Protein AF-A0A9D8XKQ9-F1 (afdb_monomer)

Mean predicted aligned error: 15.94 Å

Nearest PDB structures (foldseek):
  7sqc-assembly1_1J  TM=2.213E-01  e=9.807E+00  Chlamydomonas reinhardtii
  7sqc-assembly1_1Y  TM=1.962E-01  e=7.590E+00  Chlamydomonas reinhardtii

Radius of gyration: 35.09 Å; Cα contacts (8 Å, |Δi|>4): 236; chains: 1; bounding box: 82×51×123 Å

Solvent-accessible surface area (backbone atoms only — not comparable to full-atom values): 24999 Å² total; per-residue (Å²): 131,86,81,82,81,80,72,88,78,85,83,75,52,72,69,60,53,49,50,53,51,52,52,53,50,50,58,50,49,56,49,53,49,51,44,49,50,52,44,51,51,42,52,52,52,52,49,48,54,50,50,54,49,54,49,50,53,54,48,47,58,50,52,50,52,52,49,52,60,76,39,40,41,59,50,53,48,42,73,60,67,53,92,74,54,73,68,52,50,40,50,52,44,42,55,19,75,79,34,70,70,51,36,54,39,50,19,51,55,68,72,38,55,76,67,57,36,49,55,52,27,52,50,38,43,52,50,54,53,54,49,46,52,54,66,70,39,56,67,70,60,35,37,73,71,42,57,88,50,57,66,72,50,43,60,57,51,43,70,40,89,69,36,47,60,52,44,52,50,53,44,61,73,68,49,98,67,80,61,80,82,39,69,68,51,50,50,59,48,54,74,49,40,64,61,51,52,53,52,47,54,50,48,50,49,51,54,48,51,62,49,67,34,80,90,44,79,79,83,62,96,75,93,42,57,70,60,44,54,48,50,50,36,47,53,58,49,61,41,47,79,64,77,61,37,76,58,61,57,41,51,58,32,45,76,62,45,40,76,72,55,71,68,55,49,51,46,33,52,55,52,36,51,54,51,53,46,52,49,54,50,53,54,50,57,65,36,66,72,40,45,52,39,42,31,73,75,59,34,91,74,53,59,75,51,71,68,51,44,62,62,44,59,78,41,81,70,43,48,69,53,48,70,83,48,56,71,69,56,48,48,48,51,52,52,46,45,45,33,47,49,56,66,59,60,74,74,59,61,72,70,51,56,79,73,58,65,71,67,47,66,65,52,54,59,64,75,73,69,30,78,61,72,46,41,51,52,44,50,51,46,47,55,53,52,53,52,48,50,69,75,40,70,90,52,79,50,74,69,54,49,51,51,50,52,50,44,50,50,53,41,52,51,44,52,48,52,53,50,53,52,52,51,55,48,52,53,50,52,53,51,54,41,47,76,72,65,61,67,92,125

Sequence (441 aa):
MEEIIIKKQRQMTFAETLDFCISSIRHRFMRSLLTLSVVILAVAFFMFLQCSNIFRNSVKEGVEKEILESRKAARILNMLYASITEKDFVSMLVDARKSPGDFDRLAKMLGKDQKQMQTFVDNAAQEMIYLRFFEKLPFGKRKALFGQNKDSAQLEMLLKDGSYDEFLKKTRELGGIRIPGGEDKLKTYLDGYKAYRTELKQSFAKLQAVRNDKAFPARATDGKELKERQVLAKHLLDLNAQKQINQQWRDKLAALNVFITDDETKMIVDYLDVQERTNKVKMLLSNEAYRIRWRQVYGKNQYSRMDEKLAHLDTNKTWRVFNEAPSQQKRNLRELQHVIYFGGNPDEVKSLPDDQLKLIPRTDLESIRENDDMQKELQKLELQLDINTLDDAKGFTPDQIYLMCLSFLVCVVGITNAMLMSITERFREIATLKCLGATDS

Secondary structure (DSSP, 8-state):
------PPP-PPPHHHHHHHHHHHHHHHHHHHHHHHHHHHHHHHHHHHHHHHHHHHHHHHHHHHHHHHHHTHHHHHHHHHHS---HHHHHHHHHHHTT-HHHHHHHHHHHT--HHHHHHHHHHHHHHHHHHHHHHHS-HHHHHHHHTT--THHHHHHHTSTTHHHHHHHHHHHH-S---TT-HHHHHHHHHHHHHHHHHHHHHHHHHHHHHHSTTSPPPPSSS-HHHHHHHHHHHHHHHHTTT-HHHHHHHHHHHTT----HHHHHHHHHHHHHHHHHHHHHHHHHSHHHHHHHHHHH-SSTT-SHHHHHHTTTSTTTHHHHTTS-HHHHHHHHHHHHHHHH-S-HHHHTTS-HHHHTTS----TTTTTTSSHHHHHHHHHHHHHHHHHHH-SSS--HHHHHHHHHHHHHHHHHHHHHHHHHHHHHHHHHHHHHHTT----

Foldseek 3Di:
DPDPPQPDFDDDDPVRVVVVVVVVVVVLVVLVVVLVVLLVVLVVVLVVLVVVVVVVVVCCVVVVVVCCVLCVLVLVCCLQANDDDLLRVLVQLLVCVVPVVSLVQLCQLLVHDNVRSVVLNVLSVVLLLQLVLLVPDDPVLSCQQQPPDHRVSSLVQCLDPPSLVVNVVSDVVVPPRDGVPDSVVSVVSSVCVVVSVVSSVVSVVSSVVLNCPVLQPDDDPPDCSVVSLLVVLCVLQVVVVVVPPPPVVQVSCVVSSGHDDPVSSQVNNQVSLLVNLLVVVLVVCPDPLLVVLVCVQQNDPQQPDSLSLLLCLLDPSVVSSCVPPDPVNVVSSVQNSVCQQQPDDPVVLVVDDPVVSVVRPNNNSVVVSQPDVNCVVVVVVVSVVVSVVVVPPVDDDPVSVVSSVVSVVSSVVSVVVSVVVVVVVVVVVVVVCVSSPPDDD

pLDDT: mean 71.27, std 16.72, range [31.23, 94.44]

Structure (mmCIF, N/CA/C/O backbone):
data_AF-A0A9D8XKQ9-F1
#
_entry.id   AF-A0A9D8XKQ9-F1
#
loop_
_atom_site.group_PDB
_atom_site.id
_atom_site.type_symbol
_atom_site.label_atom_id
_atom_site.label_alt_id
_atom_site.label_comp_id
_atom_site.label_asym_id
_atom_site.label_entity_id
_atom_site.label_seq_id
_atom_site.pdbx_PDB_ins_code
_atom_site.Cartn_x
_atom_site.Cartn_y
_atom_site.Cartn_z
_atom_site.occupancy
_atom_site.B_iso_or_equiv
_atom_site.auth_seq_id
_atom_site.auth_comp_id
_atom_site.auth_asym_id
_atom_site.auth_atom_id
_atom_site.pdbx_PDB_model_num
ATOM 1 N N . MET A 1 1 ? 32.761 5.962 -85.809 1.00 41.25 1 MET A N 1
ATOM 2 C CA . MET A 1 1 ? 33.269 5.190 -84.660 1.00 41.25 1 MET A CA 1
ATOM 3 C C . MET A 1 1 ? 34.340 6.051 -84.022 1.00 41.25 1 MET A C 1
ATOM 5 O O . MET A 1 1 ? 35.333 6.301 -84.687 1.00 41.25 1 MET A O 1
ATOM 9 N N . GLU A 1 2 ? 34.087 6.617 -82.839 1.00 45.06 2 GLU A N 1
ATOM 10 C CA . GLU A 1 2 ? 35.134 7.327 -82.090 1.00 45.06 2 GLU A CA 1
ATOM 11 C C . GLU A 1 2 ? 36.222 6.325 -81.700 1.00 45.06 2 GLU A C 1
ATOM 13 O O . GLU A 1 2 ? 35.937 5.249 -81.173 1.00 45.06 2 GLU A O 1
ATOM 18 N N . GLU A 1 3 ? 37.463 6.663 -82.023 1.00 48.72 3 GLU A N 1
ATOM 19 C CA . GLU A 1 3 ? 38.635 5.849 -81.747 1.00 48.72 3 GLU A CA 1
ATOM 20 C C . GLU A 1 3 ? 38.930 5.921 -80.240 1.00 48.72 3 GLU A C 1
ATOM 22 O O . GLU A 1 3 ? 39.329 6.960 -79.710 1.00 48.72 3 GLU A O 1
ATOM 27 N N . ILE A 1 4 ? 38.669 4.832 -79.512 1.00 59.03 4 ILE A N 1
ATOM 28 C CA . ILE A 1 4 ? 38.936 4.757 -78.072 1.00 59.03 4 ILE A CA 1
ATOM 29 C C . ILE A 1 4 ? 40.453 4.634 -77.886 1.00 59.03 4 ILE A C 1
ATOM 31 O O . ILE A 1 4 ? 41.024 3.550 -77.987 1.00 59.03 4 ILE A O 1
ATOM 35 N N . ILE A 1 5 ? 41.119 5.758 -77.616 1.00 54.09 5 ILE A N 1
ATOM 36 C CA . ILE A 1 5 ? 42.555 5.803 -77.321 1.00 54.09 5 ILE A CA 1
ATOM 37 C C . ILE A 1 5 ? 42.795 5.189 -75.933 1.00 54.09 5 ILE A C 1
ATOM 39 O O . ILE A 1 5 ? 42.635 5.845 -74.900 1.00 54.09 5 ILE A O 1
ATOM 43 N N . ILE A 1 6 ? 43.197 3.918 -75.895 1.00 62.44 6 ILE A N 1
ATOM 44 C CA . ILE A 1 6 ? 43.564 3.219 -74.658 1.00 62.44 6 ILE A CA 1
ATOM 45 C C . ILE A 1 6 ? 44.966 3.684 -74.234 1.00 62.44 6 ILE A C 1
ATOM 47 O O . ILE A 1 6 ? 45.978 3.309 -74.826 1.00 62.44 6 ILE A O 1
ATOM 51 N N . LYS A 1 7 ? 45.042 4.533 -73.201 1.00 62.28 7 LYS A N 1
ATOM 52 C CA . LYS A 1 7 ? 46.318 4.964 -72.602 1.00 62.28 7 LYS A CA 1
ATOM 53 C C . LYS A 1 7 ? 47.048 3.778 -71.952 1.00 62.28 7 LYS A C 1
ATOM 55 O O . LYS A 1 7 ? 46.423 2.904 -71.357 1.00 62.28 7 LYS A O 1
ATOM 60 N N . LYS A 1 8 ? 48.387 3.785 -72.015 1.00 58.97 8 LYS A N 1
ATOM 61 C CA . LYS A 1 8 ? 49.272 2.772 -71.409 1.00 58.97 8 LYS A CA 1
ATOM 62 C C . LYS A 1 8 ? 48.993 2.645 -69.903 1.00 58.97 8 LYS A C 1
ATOM 64 O O . LYS A 1 8 ? 49.181 3.603 -69.155 1.00 58.97 8 LYS A O 1
ATOM 69 N N . GLN A 1 9 ? 48.538 1.471 -69.472 1.00 66.44 9 GLN A N 1
ATOM 70 C CA . GLN A 1 9 ? 48.211 1.192 -68.072 1.00 66.44 9 GLN A CA 1
ATOM 71 C C . GLN A 1 9 ? 49.488 1.147 -67.215 1.00 66.44 9 GLN A C 1
ATOM 73 O O . GLN A 1 9 ? 50.496 0.555 -67.606 1.00 66.44 9 GLN A O 1
ATOM 78 N N . ARG A 1 10 ? 49.459 1.794 -66.044 1.00 66.81 10 ARG A N 1
ATOM 79 C CA . ARG A 1 10 ? 50.558 1.771 -65.065 1.00 66.81 10 ARG A CA 1
ATOM 80 C C . ARG A 1 10 ? 50.573 0.403 -64.375 1.00 66.81 10 ARG A C 1
ATOM 82 O O . ARG A 1 10 ? 49.631 0.082 -63.659 1.00 66.81 10 ARG A O 1
ATOM 89 N N . GLN A 1 11 ? 51.634 -0.379 -64.567 1.00 69.88 11 GLN A N 1
ATOM 90 C CA . GLN A 1 11 ? 51.845 -1.621 -63.817 1.00 69.88 11 GLN A CA 1
ATOM 91 C C . GLN A 1 11 ? 52.269 -1.272 -62.385 1.00 69.88 11 GLN A C 1
ATOM 93 O O . GLN A 1 11 ? 53.275 -0.588 -62.188 1.00 69.88 11 GLN A O 1
ATOM 98 N N . MET A 1 12 ? 51.470 -1.679 -61.398 1.00 69.88 12 MET A N 1
ATOM 99 C CA . MET A 1 12 ? 51.790 -1.488 -59.982 1.00 69.88 12 MET A CA 1
ATOM 100 C C . MET A 1 12 ? 52.837 -2.501 -59.525 1.00 69.88 12 MET A C 1
ATOM 102 O O . MET A 1 12 ? 52.830 -3.657 -59.947 1.00 69.88 12 MET A O 1
ATOM 106 N N . THR A 1 13 ? 53.727 -2.073 -58.633 1.00 82.38 13 THR A N 1
ATOM 107 C CA . THR A 1 13 ? 54.672 -2.980 -57.974 1.00 82.38 13 THR A CA 1
ATOM 108 C C . THR A 1 13 ? 53.964 -3.837 -56.913 1.00 82.38 13 THR A C 1
ATOM 110 O O . THR A 1 13 ? 52.880 -3.498 -56.427 1.00 82.38 13 THR A O 1
ATOM 113 N N . PHE A 1 14 ? 54.574 -4.963 -56.525 1.00 80.69 14 PHE A N 1
ATOM 114 C CA . PHE A 1 14 ? 54.010 -5.868 -55.513 1.00 80.69 14 PHE A CA 1
ATOM 115 C C . PHE A 1 14 ? 53.761 -5.164 -54.168 1.00 80.69 14 PHE A C 1
ATOM 117 O O . PHE A 1 14 ? 52.714 -5.359 -53.556 1.00 80.69 14 PHE A O 1
ATOM 124 N N . ALA A 1 15 ? 54.685 -4.297 -53.742 1.00 82.12 15 ALA A N 1
ATOM 125 C CA . ALA A 1 15 ? 54.563 -3.542 -52.496 1.00 82.12 15 ALA A CA 1
ATOM 126 C C . ALA A 1 15 ? 53.378 -2.561 -52.518 1.00 82.12 15 ALA A C 1
ATOM 128 O O . ALA A 1 15 ? 52.616 -2.512 -51.558 1.00 82.12 15 ALA A O 1
ATOM 129 N N . GLU A 1 16 ? 53.175 -1.837 -53.627 1.00 76.25 16 GLU A N 1
ATOM 130 C CA . GLU A 1 16 ? 52.023 -0.938 -53.791 1.00 76.25 16 GLU A CA 1
ATOM 131 C C . GLU A 1 16 ? 50.705 -1.724 -53.766 1.00 76.25 16 GLU A C 1
ATOM 133 O O . GLU A 1 16 ? 49.762 -1.332 -53.085 1.00 76.25 16 GLU A O 1
ATOM 138 N N . THR A 1 17 ? 50.650 -2.872 -54.449 1.00 79.25 17 THR A N 1
ATOM 139 C CA . THR A 1 17 ? 49.455 -3.735 -54.483 1.00 79.25 17 THR A CA 1
ATOM 140 C C . THR A 1 17 ? 49.103 -4.261 -53.089 1.00 79.25 17 THR A C 1
ATOM 142 O O . THR A 1 17 ? 47.936 -4.271 -52.695 1.00 79.25 17 THR A O 1
ATOM 145 N N . LEU A 1 18 ? 50.115 -4.658 -52.317 1.00 83.62 18 LEU A N 1
ATOM 146 C CA . LEU A 1 18 ? 49.945 -5.172 -50.963 1.00 83.62 18 LEU A CA 1
ATOM 147 C C . LEU A 1 18 ? 49.491 -4.078 -49.983 1.00 83.62 18 LEU A C 1
ATOM 149 O O . LEU A 1 18 ? 48.598 -4.330 -49.174 1.00 83.62 18 LEU A O 1
ATOM 153 N N . ASP A 1 19 ? 50.025 -2.860 -50.093 1.00 82.12 19 ASP A N 1
ATOM 154 C CA . ASP A 1 19 ? 49.589 -1.713 -49.284 1.00 82.12 19 ASP A CA 1
ATOM 155 C C . ASP A 1 19 ? 48.129 -1.323 -49.585 1.00 82.12 19 ASP A C 1
ATOM 157 O O . ASP A 1 19 ? 47.329 -1.114 -48.669 1.00 82.12 19 ASP A O 1
ATOM 161 N N . PHE A 1 20 ? 47.721 -1.360 -50.862 1.00 77.38 20 PHE A N 1
ATOM 162 C CA . PHE A 1 20 ? 46.313 -1.211 -51.249 1.00 77.38 20 PHE A CA 1
ATOM 163 C C . PHE A 1 20 ? 45.423 -2.295 -50.627 1.00 77.38 20 PHE A C 1
ATOM 165 O O . PHE A 1 20 ? 44.372 -1.977 -50.064 1.00 77.38 20 PHE A O 1
ATOM 172 N N . CYS A 1 21 ? 45.834 -3.566 -50.677 1.00 78.69 21 CYS A N 1
ATOM 173 C CA . CYS A 1 21 ? 45.081 -4.662 -50.063 1.00 78.69 21 CYS A CA 1
ATOM 174 C C . CYS A 1 21 ? 44.935 -4.485 -48.544 1.00 78.69 21 CYS A C 1
ATOM 176 O O . CYS A 1 21 ? 43.832 -4.633 -48.011 1.00 78.69 21 CYS A O 1
ATOM 178 N N . ILE A 1 22 ? 46.018 -4.140 -47.843 1.00 83.25 22 ILE A N 1
ATOM 179 C CA . ILE A 1 22 ? 46.006 -3.948 -46.387 1.00 83.25 22 ILE A CA 1
ATOM 180 C C . ILE A 1 22 ? 45.155 -2.737 -46.000 1.00 83.25 22 ILE A C 1
ATOM 182 O O . ILE A 1 22 ? 44.351 -2.826 -45.067 1.00 83.25 22 ILE A O 1
ATOM 186 N N . SER A 1 23 ? 45.280 -1.623 -46.724 1.00 77.62 23 SER A N 1
ATOM 187 C CA . SER A 1 23 ? 44.471 -0.426 -46.490 1.00 77.62 23 SER A CA 1
ATOM 188 C C . SER A 1 23 ? 42.974 -0.735 -46.615 1.00 77.62 23 SER A C 1
ATOM 190 O O . SER A 1 23 ? 42.196 -0.418 -45.708 1.00 77.62 23 SER A O 1
ATOM 192 N N . SER A 1 24 ? 42.571 -1.467 -47.659 1.00 72.56 24 SER A N 1
ATOM 193 C CA . SER A 1 24 ? 41.183 -1.903 -47.859 1.00 72.56 24 SER A CA 1
ATOM 194 C C . SER A 1 24 ? 40.683 -2.843 -46.756 1.00 72.56 24 SER A C 1
ATOM 196 O O . SER A 1 24 ? 39.564 -2.676 -46.265 1.00 72.56 24 SER A O 1
ATOM 198 N N . ILE A 1 25 ? 41.505 -3.796 -46.298 1.00 81.19 25 ILE A N 1
ATOM 199 C CA . ILE A 1 25 ? 41.153 -4.681 -45.172 1.00 81.19 25 ILE A CA 1
ATOM 200 C C . ILE A 1 25 ? 40.950 -3.867 -43.890 1.00 81.19 25 ILE A C 1
ATOM 202 O O . ILE A 1 25 ? 39.954 -4.065 -43.192 1.00 81.19 25 ILE A O 1
ATOM 206 N N . ARG A 1 26 ? 41.843 -2.916 -43.593 1.00 81.75 26 ARG A N 1
ATOM 207 C CA . ARG A 1 26 ? 41.745 -2.063 -42.400 1.00 81.75 26 ARG A CA 1
ATOM 208 C C . ARG A 1 26 ? 40.471 -1.219 -42.412 1.00 81.75 26 ARG A C 1
ATOM 210 O O . ARG A 1 26 ? 39.791 -1.124 -41.390 1.00 81.75 26 ARG A O 1
ATOM 217 N N . HIS A 1 27 ? 40.124 -0.631 -43.557 1.00 75.00 27 HIS A N 1
ATOM 218 C CA . HIS A 1 27 ? 38.897 0.154 -43.702 1.00 75.00 27 HIS A CA 1
ATOM 219 C C . HIS A 1 27 ? 37.636 -0.691 -43.504 1.00 75.00 27 HIS A C 1
ATOM 221 O O . HIS A 1 27 ? 36.702 -0.234 -42.844 1.00 75.00 27 HIS A O 1
ATOM 227 N N . ARG A 1 28 ? 37.621 -1.933 -43.999 1.00 81.31 28 ARG A N 1
ATOM 228 C CA . ARG A 1 28 ? 36.513 -2.874 -43.780 1.00 81.31 28 ARG A CA 1
ATOM 229 C C . ARG A 1 28 ? 36.420 -3.324 -42.325 1.00 81.31 28 ARG A C 1
ATOM 231 O O . ARG A 1 28 ? 35.338 -3.275 -41.748 1.00 81.31 28 ARG A O 1
ATOM 238 N N . PHE A 1 29 ? 37.550 -3.679 -41.714 1.00 83.06 29 PHE A N 1
ATOM 239 C CA . PHE A 1 29 ? 37.615 -4.108 -40.317 1.00 83.06 29 PHE A CA 1
ATOM 240 C C . PHE A 1 29 ? 37.080 -3.036 -39.362 1.00 83.06 29 PHE A C 1
ATOM 242 O O . PHE A 1 29 ? 36.224 -3.332 -38.532 1.00 83.06 29 PHE A O 1
ATOM 249 N N . MET A 1 30 ? 37.510 -1.778 -39.514 1.00 81.62 30 MET A N 1
ATOM 250 C CA . MET A 1 30 ? 37.048 -0.681 -38.654 1.00 81.62 30 MET A CA 1
ATOM 251 C C . MET A 1 30 ? 35.544 -0.414 -38.786 1.00 81.62 30 MET A C 1
ATOM 253 O O . MET A 1 30 ? 34.889 -0.085 -37.799 1.00 81.62 30 MET A O 1
ATOM 257 N N . ARG A 1 31 ? 34.968 -0.598 -39.981 1.00 78.31 31 ARG A N 1
ATOM 258 C CA . ARG A 1 31 ? 33.515 -0.483 -40.184 1.00 78.31 31 ARG A CA 1
ATOM 259 C C . ARG A 1 31 ? 32.766 -1.625 -39.518 1.00 78.31 31 ARG A C 1
ATOM 261 O O . ARG A 1 31 ? 31.827 -1.363 -38.777 1.00 78.31 31 ARG A O 1
ATOM 268 N N . SER A 1 32 ? 33.204 -2.868 -39.731 1.00 81.94 32 SER A N 1
ATOM 269 C CA . SER A 1 32 ? 32.613 -4.040 -39.078 1.00 81.94 32 SER A CA 1
ATOM 270 C C . SER A 1 32 ? 32.684 -3.929 -37.554 1.00 81.94 32 SER A C 1
ATOM 272 O O . SER A 1 32 ? 31.711 -4.247 -36.876 1.00 81.94 32 SER A O 1
ATOM 274 N N . LEU A 1 33 ? 33.791 -3.406 -37.016 1.00 84.75 33 LEU A N 1
ATOM 275 C CA . LEU A 1 33 ? 33.972 -3.160 -35.588 1.00 84.75 33 LEU A CA 1
ATOM 276 C C . LEU A 1 33 ? 33.013 -2.090 -35.054 1.00 84.75 33 LEU A C 1
ATOM 278 O O . LEU A 1 33 ? 32.412 -2.278 -33.996 1.00 84.75 33 LEU A O 1
ATOM 282 N N . LEU A 1 34 ? 32.838 -0.984 -35.782 1.00 82.38 34 LEU A N 1
ATOM 283 C CA . LEU A 1 34 ? 31.907 0.076 -35.400 1.00 82.38 34 LEU A CA 1
ATOM 284 C C . LEU A 1 34 ? 30.462 -0.442 -35.388 1.00 82.38 34 LEU A C 1
ATOM 286 O O . LEU A 1 34 ? 29.754 -0.247 -34.402 1.00 82.38 34 LEU A O 1
ATOM 290 N N . THR A 1 35 ? 30.035 -1.159 -36.433 1.00 83.19 35 THR A N 1
ATOM 291 C CA . THR A 1 35 ? 28.683 -1.740 -36.506 1.00 83.19 35 THR A CA 1
ATOM 292 C C . THR A 1 35 ? 28.447 -2.757 -35.398 1.00 83.19 35 THR A C 1
ATOM 294 O O . THR A 1 35 ? 27.416 -2.704 -34.729 1.00 83.19 35 THR A O 1
ATOM 297 N N . LEU A 1 36 ? 29.415 -3.645 -35.157 1.00 86.12 36 LEU A N 1
ATOM 298 C CA . LEU A 1 36 ? 29.352 -4.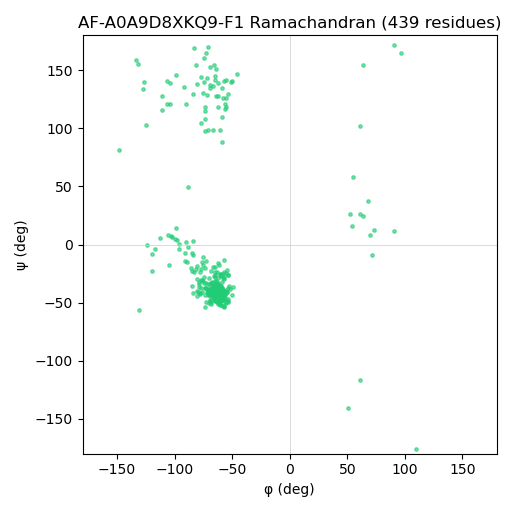618 -34.071 1.00 86.12 36 LEU A CA 1
ATOM 299 C C . LEU A 1 36 ? 29.228 -3.922 -32.710 1.00 86.12 36 LEU A C 1
ATOM 301 O O . LEU A 1 36 ? 28.386 -4.307 -31.905 1.00 86.12 36 LEU A O 1
ATOM 305 N N . SER A 1 37 ? 30.010 -2.868 -32.472 1.00 86.06 37 SER A N 1
ATOM 306 C CA . SER A 1 37 ? 29.980 -2.123 -31.207 1.00 86.06 37 SER A CA 1
ATOM 307 C C . SER A 1 37 ? 28.618 -1.471 -30.954 1.00 86.06 37 SER A C 1
ATOM 309 O O . SER A 1 37 ? 28.106 -1.539 -29.838 1.00 86.06 37 SER A O 1
ATOM 311 N N . VAL A 1 38 ? 27.996 -0.890 -31.988 1.00 83.50 38 VAL A N 1
ATOM 312 C CA . VAL A 1 38 ? 26.646 -0.299 -31.893 1.00 83.50 38 VAL A CA 1
ATOM 313 C C . VAL A 1 38 ? 25.600 -1.366 -31.568 1.00 83.50 38 VAL A C 1
ATOM 315 O O . VAL A 1 38 ? 24.761 -1.154 -30.693 1.00 83.50 38 VAL A O 1
ATOM 318 N N . VAL A 1 39 ? 25.662 -2.524 -32.234 1.00 85.62 39 VAL A N 1
ATOM 319 C CA . VAL A 1 39 ? 24.740 -3.639 -31.972 1.00 85.62 39 VAL A CA 1
ATOM 320 C C . VAL A 1 39 ? 24.918 -4.171 -30.548 1.00 85.62 39 VAL A C 1
ATOM 322 O O . VAL A 1 39 ? 23.927 -4.339 -29.840 1.00 85.62 39 VAL A O 1
ATOM 325 N N . ILE A 1 40 ? 26.159 -4.371 -30.093 1.00 90.06 40 ILE A N 1
ATOM 326 C CA . ILE A 1 40 ? 26.453 -4.820 -28.724 1.00 90.06 40 ILE A CA 1
ATOM 327 C C . ILE A 1 40 ? 25.889 -3.834 -27.698 1.00 90.06 40 ILE A C 1
ATOM 329 O O . ILE A 1 40 ? 25.220 -4.258 -26.758 1.00 90.06 40 ILE A O 1
ATOM 333 N N . LEU A 1 41 ? 26.116 -2.529 -27.880 1.00 86.06 41 LEU A N 1
ATOM 334 C CA . LEU A 1 41 ? 25.631 -1.506 -26.952 1.00 86.06 41 LEU A CA 1
ATOM 335 C C . LEU A 1 41 ? 24.100 -1.501 -26.859 1.00 86.06 41 LEU A C 1
ATOM 337 O O . LEU A 1 41 ? 23.546 -1.422 -25.763 1.00 86.06 41 LEU A O 1
ATOM 341 N N . ALA A 1 42 ? 23.414 -1.615 -27.995 1.00 83.00 42 ALA A N 1
ATOM 342 C CA . ALA A 1 42 ? 21.959 -1.645 -28.032 1.00 83.00 42 ALA A CA 1
ATOM 343 C C . ALA A 1 42 ? 21.382 -2.900 -27.359 1.00 83.00 42 ALA A C 1
ATOM 345 O O . ALA A 1 42 ? 20.464 -2.791 -26.548 1.00 83.00 42 ALA A O 1
ATOM 346 N N . VAL A 1 43 ? 21.961 -4.078 -27.622 1.00 85.50 43 VAL A N 1
ATOM 347 C CA . VAL A 1 43 ? 21.556 -5.330 -26.960 1.00 85.50 43 VAL A CA 1
ATOM 348 C C . VAL A 1 43 ? 21.835 -5.270 -25.457 1.00 85.50 43 VAL A C 1
ATOM 350 O O . VAL A 1 43 ? 20.987 -5.679 -24.666 1.00 85.50 43 VAL A O 1
ATOM 353 N N . ALA A 1 44 ? 22.977 -4.718 -25.041 1.00 88.94 44 ALA A N 1
ATOM 354 C CA . ALA A 1 44 ? 23.308 -4.539 -23.629 1.00 88.94 44 ALA A CA 1
ATOM 355 C C . ALA A 1 44 ? 22.312 -3.608 -22.921 1.00 88.94 44 ALA A C 1
ATOM 357 O O . ALA A 1 44 ? 21.832 -3.931 -21.836 1.00 88.94 44 ALA A O 1
ATOM 358 N N . PHE A 1 45 ? 21.948 -2.486 -23.551 1.00 84.50 45 PHE A N 1
ATOM 359 C CA . PHE A 1 45 ? 20.937 -1.568 -23.026 1.00 84.50 45 PHE A CA 1
ATOM 360 C C . PHE A 1 45 ? 19.555 -2.228 -22.926 1.00 84.50 45 PHE A C 1
ATOM 362 O O . PHE A 1 45 ? 18.888 -2.113 -21.898 1.00 84.50 45 PHE A O 1
ATOM 369 N N . PHE A 1 46 ? 19.142 -2.972 -23.954 1.00 81.81 46 PHE A N 1
ATOM 370 C CA . PHE A 1 46 ? 17.891 -3.729 -23.937 1.00 81.81 46 PHE A CA 1
ATOM 371 C C . PHE A 1 46 ? 17.863 -4.771 -22.807 1.00 81.81 46 PHE A C 1
ATOM 373 O O . PHE A 1 46 ? 16.898 -4.831 -22.043 1.00 81.81 46 PHE A O 1
ATOM 380 N N . MET A 1 47 ? 18.941 -5.548 -22.651 1.00 85.50 47 MET A N 1
ATOM 381 C CA . MET A 1 47 ? 19.075 -6.528 -21.568 1.00 85.50 47 MET A CA 1
ATOM 382 C C . MET A 1 47 ? 19.070 -5.867 -20.189 1.00 85.50 47 MET A C 1
ATOM 384 O O . MET A 1 47 ? 18.446 -6.388 -19.267 1.00 85.50 47 MET A O 1
ATOM 388 N N . PHE A 1 48 ? 19.705 -4.703 -20.044 1.00 84.62 48 PHE A N 1
ATOM 389 C CA . PHE A 1 48 ? 19.667 -3.922 -18.810 1.00 84.62 48 PHE A CA 1
ATOM 390 C C . PHE A 1 48 ? 18.242 -3.475 -18.457 1.00 84.62 48 PHE A C 1
ATOM 392 O O . PHE A 1 48 ? 17.804 -3.682 -17.324 1.00 84.62 48 PHE A O 1
ATOM 399 N N . LEU A 1 49 ? 17.498 -2.917 -19.420 1.00 77.69 49 LEU A N 1
ATOM 400 C CA . LEU A 1 49 ? 16.104 -2.517 -19.207 1.00 77.69 49 LEU A CA 1
ATOM 401 C C . LEU A 1 49 ? 15.231 -3.711 -18.803 1.00 77.69 49 LEU A C 1
ATOM 403 O O . LEU A 1 49 ? 14.452 -3.607 -17.855 1.00 77.69 49 LEU A O 1
ATOM 407 N N . GLN A 1 50 ? 15.400 -4.852 -19.475 1.00 75.50 50 GLN A N 1
ATOM 408 C CA . GLN A 1 50 ? 14.648 -6.070 -19.179 1.00 75.50 50 GLN A CA 1
ATOM 409 C C . GLN A 1 50 ? 14.961 -6.646 -17.802 1.00 75.50 50 GLN A C 1
ATOM 411 O O . GLN A 1 50 ? 14.052 -6.933 -17.025 1.00 75.50 50 GLN A O 1
ATOM 416 N N . CYS A 1 51 ? 16.246 -6.768 -17.472 1.00 78.38 51 CYS A N 1
ATOM 417 C CA . CYS A 1 51 ? 16.685 -7.248 -16.169 1.00 78.38 51 CYS A CA 1
ATOM 418 C C . CYS A 1 51 ? 16.168 -6.334 -15.052 1.00 78.38 51 CYS A C 1
ATOM 420 O O . CYS A 1 51 ? 15.626 -6.822 -14.064 1.00 78.38 51 CYS A O 1
ATOM 422 N N . SER A 1 52 ? 16.238 -5.009 -15.238 1.00 71.19 52 SER A N 1
ATOM 423 C CA . SER A 1 52 ? 15.695 -4.054 -14.269 1.00 71.19 52 SER A CA 1
ATOM 424 C C . SER A 1 52 ? 14.192 -4.242 -14.057 1.00 71.19 52 SER A C 1
ATOM 426 O O . SER A 1 52 ? 13.734 -4.194 -12.919 1.00 71.19 52 SER A O 1
ATOM 428 N N . ASN A 1 53 ? 13.428 -4.496 -15.123 1.00 66.62 53 ASN A N 1
ATOM 429 C CA . ASN A 1 53 ? 11.984 -4.693 -15.030 1.00 66.62 53 ASN A CA 1
ATOM 430 C C . ASN A 1 53 ? 11.623 -6.007 -14.315 1.00 66.62 53 ASN A C 1
ATOM 432 O O . ASN A 1 53 ? 10.836 -6.007 -13.371 1.00 66.62 53 ASN A O 1
ATOM 436 N N . ILE A 1 54 ? 12.260 -7.117 -14.705 1.00 72.69 54 ILE A N 1
ATOM 437 C CA . ILE A 1 54 ? 12.056 -8.432 -14.077 1.00 72.69 54 ILE A CA 1
ATOM 438 C C . ILE A 1 54 ? 12.458 -8.392 -12.602 1.00 72.69 54 ILE A C 1
ATOM 440 O O . ILE A 1 54 ? 11.713 -8.874 -11.749 1.00 72.69 54 ILE A O 1
ATOM 444 N N . PHE A 1 55 ? 13.610 -7.794 -12.290 1.00 69.88 55 PHE A N 1
ATOM 445 C CA . PHE A 1 55 ? 14.090 -7.657 -10.920 1.00 69.88 55 PHE A CA 1
ATOM 446 C C . PHE A 1 55 ? 13.134 -6.809 -10.081 1.00 69.88 55 PHE A C 1
ATOM 448 O O . PHE A 1 55 ? 12.753 -7.230 -8.995 1.00 69.88 55 PHE A O 1
ATOM 455 N N . ARG A 1 56 ? 12.682 -5.656 -10.594 1.00 64.00 56 ARG A N 1
ATOM 456 C CA . ARG A 1 56 ? 11.695 -4.812 -9.903 1.00 64.00 56 ARG A CA 1
ATOM 457 C C . ARG A 1 56 ? 10.406 -5.569 -9.613 1.00 64.00 56 ARG A C 1
ATOM 459 O O . ARG A 1 56 ? 9.944 -5.507 -8.482 1.00 64.00 56 ARG A O 1
ATOM 466 N N . ASN A 1 57 ? 9.860 -6.299 -10.583 1.00 62.47 57 ASN A N 1
ATOM 467 C CA . ASN A 1 57 ? 8.612 -7.040 -10.394 1.00 62.47 57 ASN A CA 1
ATOM 468 C C . ASN A 1 57 ? 8.785 -8.204 -9.409 1.00 62.47 57 ASN A C 1
ATOM 470 O O . ASN A 1 57 ? 7.971 -8.364 -8.508 1.00 62.47 57 ASN A O 1
ATOM 474 N N . SER A 1 58 ? 9.887 -8.951 -9.514 1.00 64.12 58 SER A N 1
ATOM 475 C CA . SER A 1 58 ? 10.169 -10.088 -8.625 1.00 64.12 58 SER A CA 1
ATOM 476 C C . SER A 1 58 ? 10.424 -9.638 -7.184 1.00 64.12 58 SER A C 1
ATOM 478 O O . SER A 1 58 ? 9.893 -10.224 -6.243 1.00 64.12 58 SER A O 1
ATOM 480 N N . VAL A 1 59 ? 11.212 -8.572 -7.002 1.00 62.03 59 VAL A N 1
ATOM 481 C CA . VAL A 1 59 ? 11.463 -7.982 -5.681 1.00 62.03 59 VAL A CA 1
ATOM 482 C C . VAL A 1 59 ? 10.188 -7.369 -5.126 1.00 62.03 59 VAL A C 1
ATOM 484 O O . VAL A 1 59 ? 9.900 -7.584 -3.956 1.00 62.03 59 VAL A O 1
ATOM 487 N N . LYS A 1 60 ? 9.396 -6.662 -5.943 1.00 56.38 60 LYS A N 1
ATOM 488 C CA . LYS A 1 60 ? 8.110 -6.108 -5.513 1.00 56.38 60 LYS A CA 1
ATOM 489 C C . LYS A 1 60 ? 7.199 -7.213 -4.986 1.00 56.38 60 LYS A C 1
ATOM 491 O O . LYS A 1 60 ? 6.753 -7.109 -3.856 1.00 56.38 60 LYS A O 1
ATOM 496 N N . GLU A 1 61 ? 6.966 -8.274 -5.756 1.00 55.62 61 GLU A N 1
ATOM 497 C CA . GLU A 1 61 ? 6.082 -9.369 -5.339 1.00 55.62 61 GLU A CA 1
ATOM 498 C C . GLU A 1 61 ? 6.569 -10.077 -4.066 1.00 55.62 61 GLU A C 1
ATOM 500 O O . GLU A 1 61 ? 5.757 -10.444 -3.216 1.00 55.62 61 GLU A O 1
ATOM 505 N N . GLY A 1 62 ? 7.885 -10.273 -3.923 1.00 51.00 62 GLY A N 1
ATOM 506 C CA . GLY A 1 62 ? 8.474 -10.883 -2.730 1.00 51.00 62 GLY A CA 1
ATOM 507 C C . GLY A 1 62 ? 8.359 -9.989 -1.496 1.00 51.00 62 GLY A C 1
ATOM 508 O O . GLY A 1 62 ? 7.851 -10.420 -0.464 1.00 51.00 62 GLY A O 1
ATOM 509 N N . VAL A 1 63 ? 8.779 -8.729 -1.621 1.00 54.78 63 VAL A N 1
ATOM 510 C CA . VAL A 1 63 ? 8.732 -7.731 -0.544 1.00 54.78 63 VAL A CA 1
ATOM 511 C C . VAL A 1 63 ? 7.291 -7.446 -0.132 1.00 54.78 63 VAL A C 1
ATOM 513 O O . VAL A 1 63 ? 7.001 -7.365 1.052 1.00 54.78 63 VAL A O 1
ATOM 516 N N . GLU A 1 64 ? 6.364 -7.353 -1.081 1.00 54.56 64 GLU A N 1
ATOM 517 C CA . GLU A 1 64 ? 4.954 -7.094 -0.802 1.00 54.56 64 GLU A CA 1
ATOM 518 C C . GLU A 1 64 ? 4.305 -8.234 -0.009 1.00 54.56 64 GLU A C 1
ATOM 520 O O . GLU A 1 64 ? 3.594 -7.973 0.960 1.00 54.56 64 GLU A O 1
ATOM 525 N N . LYS A 1 65 ? 4.595 -9.499 -0.345 1.00 55.88 65 LYS A N 1
ATOM 526 C CA . LYS A 1 65 ? 4.125 -10.654 0.440 1.00 55.88 65 LYS A CA 1
ATOM 527 C C . LYS A 1 65 ? 4.703 -10.654 1.854 1.00 55.88 65 LYS A C 1
ATOM 529 O O . LYS A 1 65 ? 3.952 -10.825 2.813 1.00 55.88 65 LYS A O 1
ATOM 534 N N . GLU A 1 66 ? 6.004 -10.408 1.983 1.00 54.44 66 GLU A N 1
ATOM 535 C CA . GLU A 1 66 ? 6.687 -10.370 3.279 1.00 54.44 66 GLU A CA 1
ATOM 536 C C . GLU A 1 66 ? 6.165 -9.226 4.167 1.00 54.44 66 GLU A C 1
ATOM 538 O O . GLU A 1 66 ? 5.920 -9.410 5.362 1.00 54.44 66 GLU A O 1
ATOM 543 N N . ILE A 1 67 ? 5.923 -8.048 3.579 1.00 54.66 67 ILE A N 1
ATOM 544 C CA . ILE A 1 67 ? 5.338 -6.893 4.267 1.00 54.66 67 ILE A CA 1
ATOM 545 C C . ILE A 1 67 ? 3.890 -7.183 4.675 1.00 54.66 67 ILE A C 1
ATOM 547 O O . ILE A 1 67 ? 3.503 -6.861 5.802 1.00 54.66 67 ILE A O 1
ATOM 551 N N . LEU A 1 68 ? 3.080 -7.789 3.799 1.00 57.84 68 LEU A N 1
ATOM 552 C CA . LEU A 1 68 ? 1.680 -8.116 4.089 1.00 57.84 68 LEU A CA 1
ATOM 553 C C . LEU A 1 68 ? 1.551 -9.072 5.279 1.00 57.84 68 LEU A C 1
ATOM 555 O O . LEU A 1 68 ? 0.673 -8.850 6.123 1.00 57.84 68 LEU A O 1
ATOM 559 N N . GLU A 1 69 ? 2.418 -10.083 5.362 1.00 61.16 69 GLU A N 1
ATOM 560 C CA . GLU A 1 69 ? 2.474 -11.024 6.486 1.00 61.16 69 GLU A CA 1
ATOM 561 C C . GLU A 1 69 ? 3.010 -10.346 7.753 1.00 61.16 69 GLU A C 1
ATOM 563 O O . GLU A 1 69 ? 2.332 -10.336 8.783 1.00 61.16 69 GLU A O 1
ATOM 568 N N . SER A 1 70 ? 4.148 -9.650 7.663 1.00 58.94 70 SER A N 1
ATOM 569 C CA . SER A 1 70 ? 4.753 -8.937 8.801 1.00 58.94 70 SER A CA 1
ATOM 570 C C . SER A 1 70 ? 3.823 -7.878 9.408 1.00 58.94 70 SER A C 1
ATOM 572 O O . SER A 1 70 ? 3.837 -7.631 10.615 1.00 58.94 70 SER A O 1
ATOM 574 N N . ARG A 1 71 ? 2.979 -7.241 8.585 1.00 67.44 71 ARG A N 1
ATOM 575 C CA . ARG A 1 71 ? 2.028 -6.203 9.016 1.00 67.44 71 ARG A CA 1
ATOM 576 C C . ARG A 1 71 ? 0.625 -6.731 9.284 1.00 67.44 71 ARG A C 1
ATOM 578 O O . ARG A 1 71 ? -0.237 -5.937 9.656 1.00 67.44 71 ARG A O 1
ATOM 585 N N . LYS A 1 72 ? 0.356 -8.030 9.130 1.00 69.31 72 LYS A N 1
ATOM 586 C CA . LYS A 1 72 ? -0.996 -8.600 9.258 1.00 69.31 72 LYS A CA 1
ATOM 587 C C . LYS A 1 72 ? -1.647 -8.264 10.604 1.00 69.31 72 LYS A C 1
ATOM 589 O O . LYS A 1 72 ? -2.760 -7.744 10.631 1.00 69.31 72 LYS A O 1
ATOM 594 N N . ALA A 1 73 ? -0.922 -8.441 11.710 1.00 68.56 73 ALA A N 1
ATOM 595 C CA . ALA A 1 73 ? -1.396 -8.085 13.050 1.00 68.56 73 ALA A CA 1
ATOM 596 C C . ALA A 1 73 ? -1.738 -6.589 13.179 1.00 68.56 73 ALA A C 1
ATOM 598 O O . ALA A 1 73 ? -2.814 -6.226 13.662 1.00 68.56 73 ALA A O 1
ATOM 599 N N . ALA A 1 74 ? -0.854 -5.712 12.692 1.00 67.69 74 ALA A N 1
ATOM 600 C CA . ALA A 1 74 ? -1.071 -4.269 12.702 1.00 67.69 74 ALA A CA 1
ATOM 601 C C . ALA A 1 74 ? -2.265 -3.859 11.826 1.00 67.69 74 ALA A C 1
ATOM 603 O O . ALA A 1 74 ? -3.053 -3.011 12.237 1.00 67.69 74 ALA A O 1
ATOM 604 N N . ARG A 1 75 ? -2.443 -4.481 10.652 1.00 72.25 75 ARG A N 1
ATOM 605 C CA . ARG A 1 75 ? -3.579 -4.238 9.749 1.00 72.25 75 ARG A CA 1
ATOM 606 C C . ARG A 1 75 ? -4.900 -4.655 10.383 1.00 72.25 75 ARG A C 1
ATOM 608 O O . ARG A 1 75 ? -5.836 -3.860 10.375 1.00 72.25 75 ARG A O 1
ATOM 615 N N . ILE A 1 76 ? -4.958 -5.831 11.012 1.00 74.81 76 ILE A N 1
ATOM 616 C CA . ILE A 1 76 ? -6.150 -6.283 11.743 1.00 74.81 76 ILE A CA 1
ATOM 617 C C . ILE A 1 76 ? -6.472 -5.309 12.880 1.00 74.81 76 ILE A C 1
ATOM 619 O O . ILE A 1 76 ? -7.606 -4.852 13.000 1.00 74.81 76 ILE A O 1
ATOM 623 N N . LEU A 1 77 ? -5.479 -4.919 13.681 1.00 71.19 77 LEU A N 1
ATOM 624 C CA . LEU A 1 77 ? -5.682 -3.949 14.758 1.00 71.19 77 LEU A CA 1
ATOM 625 C C . LEU A 1 77 ? -6.096 -2.567 14.237 1.00 71.19 77 LEU A C 1
ATOM 627 O O . LEU A 1 77 ? -6.970 -1.940 14.826 1.00 71.19 77 LEU A O 1
ATOM 631 N N . ASN A 1 78 ? -5.525 -2.091 13.131 1.00 71.56 78 ASN A N 1
ATOM 632 C CA . ASN A 1 78 ? -5.919 -0.831 12.502 1.00 71.56 78 ASN A CA 1
ATOM 633 C C . ASN A 1 78 ? -7.368 -0.900 12.020 1.00 71.56 78 ASN A C 1
ATOM 635 O O . ASN A 1 78 ? -8.170 -0.033 12.369 1.00 71.56 78 ASN A O 1
ATOM 639 N N . MET A 1 79 ? -7.728 -1.961 11.297 1.00 73.06 79 MET A N 1
ATOM 640 C CA . MET A 1 79 ? -9.094 -2.227 10.853 1.00 73.06 79 MET A CA 1
ATOM 641 C C . MET A 1 79 ? -10.057 -2.246 12.040 1.00 73.06 79 MET A C 1
ATOM 643 O O . MET A 1 79 ? -11.126 -1.648 11.960 1.00 73.06 79 MET A O 1
ATOM 647 N N . LEU A 1 80 ? -9.679 -2.831 13.175 1.00 72.50 80 LEU A N 1
ATOM 648 C CA . LEU A 1 80 ? -10.552 -2.884 14.343 1.00 72.50 80 LEU A CA 1
ATOM 649 C C . LEU A 1 80 ? -10.594 -1.569 15.119 1.00 72.50 80 LEU A C 1
ATOM 651 O O . LEU A 1 80 ? -11.691 -1.146 15.441 1.00 72.50 80 LEU A O 1
ATOM 655 N N . TYR A 1 81 ? -9.480 -0.871 15.355 1.00 66.06 81 TYR A N 1
ATOM 656 C CA . TYR A 1 81 ? -9.387 0.174 16.391 1.00 66.06 81 TYR A CA 1
ATOM 657 C C . TYR A 1 81 ? -9.045 1.592 15.909 1.00 66.06 81 TYR A C 1
ATOM 659 O O . TYR A 1 81 ? -9.385 2.541 16.609 1.00 66.06 81 TYR A O 1
ATOM 667 N N . ALA A 1 82 ? -8.412 1.782 14.746 1.00 65.44 82 ALA A N 1
ATOM 668 C CA . ALA A 1 82 ? -8.002 3.123 14.296 1.00 65.44 82 ALA A CA 1
ATOM 669 C C . ALA A 1 82 ? -9.205 4.043 14.008 1.00 65.44 82 ALA A C 1
ATOM 671 O O . ALA A 1 82 ? -10.275 3.556 13.646 1.00 65.44 82 ALA A O 1
ATOM 672 N N . SER A 1 83 ? -9.071 5.365 14.089 1.00 65.25 83 SER A N 1
ATOM 673 C CA . SER A 1 83 ? -10.039 6.217 13.385 1.00 65.25 83 SER A CA 1
ATOM 674 C C . SER A 1 83 ? -9.758 6.098 11.886 1.00 65.25 83 SER A C 1
ATOM 676 O O . SER A 1 83 ? -8.606 6.194 11.480 1.00 65.25 83 SER A O 1
ATOM 678 N N . ILE A 1 84 ? -10.770 5.804 11.066 1.00 71.19 84 ILE A N 1
ATOM 679 C CA . ILE A 1 84 ? -10.573 5.683 9.613 1.00 71.19 84 ILE A CA 1
ATOM 680 C C . ILE A 1 84 ? -11.562 6.595 8.902 1.00 71.19 84 ILE A C 1
ATOM 682 O O . ILE A 1 84 ? -12.727 6.697 9.295 1.00 71.19 84 ILE A O 1
ATOM 686 N N . THR A 1 85 ? -11.091 7.250 7.853 1.00 80.50 85 THR A N 1
ATOM 687 C CA . THR A 1 85 ? -11.923 8.040 6.951 1.00 80.50 85 THR A CA 1
ATOM 688 C C . THR A 1 85 ? -12.578 7.144 5.897 1.00 80.50 85 THR A C 1
ATOM 690 O O . THR A 1 85 ? -12.225 5.976 5.736 1.00 80.50 85 THR A O 1
ATOM 693 N N . GLU A 1 86 ? -13.536 7.686 5.140 1.00 83.81 86 GLU A N 1
ATOM 694 C CA . GLU A 1 86 ? -14.129 6.969 4.000 1.00 83.81 86 GLU A CA 1
ATOM 695 C C . GLU A 1 86 ? -13.059 6.611 2.951 1.00 83.81 86 GLU A C 1
ATOM 697 O O . GLU A 1 86 ? -13.085 5.525 2.380 1.00 83.81 86 GLU A O 1
ATOM 702 N N . LYS A 1 87 ? -12.064 7.488 2.760 1.00 80.19 87 LYS A N 1
ATOM 703 C CA . LYS A 1 87 ? -10.923 7.251 1.866 1.00 80.19 87 LYS A CA 1
ATOM 704 C C . LYS A 1 87 ? -10.072 6.067 2.331 1.00 80.19 87 LYS A C 1
ATOM 706 O O . LYS A 1 87 ? -9.696 5.232 1.512 1.00 80.19 87 LYS A O 1
ATOM 711 N N . ASP A 1 88 ? -9.814 5.969 3.633 1.00 77.00 88 ASP A N 1
ATOM 712 C CA . ASP A 1 88 ? -9.080 4.838 4.214 1.00 77.00 88 ASP A CA 1
ATOM 713 C C . ASP A 1 88 ? -9.876 3.535 4.083 1.00 77.00 88 ASP A C 1
ATOM 715 O O . ASP A 1 88 ? -9.301 2.478 3.834 1.00 77.00 88 ASP A O 1
ATOM 719 N N . PHE A 1 89 ? -11.207 3.604 4.193 1.00 85.50 89 PHE A N 1
ATOM 720 C CA . PHE A 1 89 ? -12.075 2.450 3.971 1.00 85.50 89 PHE A CA 1
ATOM 721 C C . PHE A 1 89 ? -12.027 1.959 2.519 1.00 85.50 89 PHE A C 1
ATOM 723 O O . PHE A 1 89 ? -11.902 0.758 2.296 1.00 85.50 89 PHE A O 1
ATOM 730 N N . VAL A 1 90 ? -12.055 2.869 1.539 1.00 85.69 90 VAL A N 1
ATOM 731 C CA . VAL A 1 90 ? -11.867 2.526 0.117 1.00 85.69 90 VAL A CA 1
ATOM 732 C C . VAL A 1 90 ? -10.504 1.865 -0.109 1.00 85.69 90 VAL A C 1
ATOM 734 O O . VAL A 1 90 ? -10.448 0.820 -0.751 1.00 85.69 90 VAL A O 1
ATOM 737 N N . SER A 1 91 ? -9.424 2.408 0.471 1.00 80.69 91 SER A N 1
ATOM 738 C CA . SER A 1 91 ? -8.092 1.781 0.398 1.00 80.69 91 SER A CA 1
ATOM 739 C C . SER A 1 91 ? -8.112 0.369 0.978 1.00 80.69 91 SER A C 1
ATOM 741 O O . SER A 1 91 ? -7.674 -0.569 0.325 1.00 80.69 91 SER A O 1
ATOM 743 N N . MET A 1 92 ? -8.709 0.195 2.160 1.00 79.56 92 MET A N 1
ATOM 744 C CA . MET A 1 92 ? -8.800 -1.102 2.827 1.00 79.56 92 MET A CA 1
ATOM 745 C C . MET A 1 92 ? -9.557 -2.146 1.991 1.00 79.56 92 MET A C 1
ATOM 747 O O . MET A 1 92 ? -9.171 -3.313 1.983 1.00 79.56 92 MET A O 1
ATOM 751 N N . LEU A 1 93 ? -10.614 -1.747 1.274 1.00 86.75 93 LEU A N 1
ATOM 752 C CA . LEU A 1 93 ? -11.341 -2.638 0.362 1.00 86.75 93 LEU A CA 1
ATOM 753 C C . LEU A 1 93 ? -10.461 -3.098 -0.805 1.00 86.75 93 LEU A C 1
ATOM 755 O O . LEU A 1 93 ? -10.488 -4.273 -1.162 1.00 86.75 93 LEU A O 1
ATOM 759 N N . VAL A 1 94 ? -9.673 -2.191 -1.383 1.00 83.94 94 VAL A N 1
ATOM 760 C CA . VAL A 1 94 ? -8.759 -2.514 -2.488 1.00 83.94 94 VAL A CA 1
ATOM 761 C C . VAL A 1 94 ? -7.607 -3.397 -2.009 1.00 83.94 94 VAL A C 1
ATOM 763 O O . VAL A 1 94 ? -7.306 -4.402 -2.653 1.00 83.94 94 VAL A O 1
ATOM 766 N N . ASP A 1 95 ? -7.028 -3.092 -0.847 1.00 76.62 95 ASP A N 1
ATOM 767 C CA . ASP A 1 95 ? -5.938 -3.865 -0.242 1.00 76.62 95 ASP A CA 1
ATOM 768 C C . ASP A 1 95 ? -6.372 -5.297 0.102 1.00 76.62 95 ASP A C 1
ATOM 770 O O . ASP A 1 95 ? -5.594 -6.244 -0.039 1.00 76.62 95 ASP A O 1
ATOM 774 N N . ALA A 1 96 ? -7.640 -5.487 0.481 1.00 82.12 96 ALA A N 1
ATOM 775 C CA . ALA A 1 96 ? -8.196 -6.806 0.762 1.00 82.12 96 ALA A CA 1
ATOM 776 C C . ALA A 1 96 ? -8.124 -7.755 -0.444 1.00 82.12 96 ALA A C 1
ATOM 778 O O . ALA A 1 96 ? -8.011 -8.962 -0.259 1.00 82.12 96 ALA A O 1
ATOM 779 N N . ARG A 1 97 ? -8.085 -7.241 -1.683 1.00 78.19 97 ARG A N 1
ATOM 780 C CA . ARG A 1 97 ? -7.906 -8.067 -2.891 1.00 78.19 97 ARG A CA 1
ATOM 781 C C . ARG A 1 97 ? -6.596 -8.860 -2.882 1.00 78.19 97 ARG A C 1
ATOM 783 O O . ARG A 1 97 ? -6.503 -9.907 -3.518 1.00 78.19 97 ARG A O 1
ATOM 790 N N . LYS A 1 98 ? -5.581 -8.356 -2.183 1.00 73.31 98 LYS A N 1
ATOM 791 C CA . LYS A 1 98 ? -4.252 -8.969 -2.110 1.00 73.31 98 LYS A CA 1
ATOM 792 C C . LYS A 1 98 ? -4.139 -10.033 -1.029 1.00 73.31 98 LYS A C 1
ATOM 794 O O . LYS A 1 98 ? -3.231 -10.855 -1.079 1.00 73.31 98 LYS A O 1
ATOM 799 N N . SER A 1 99 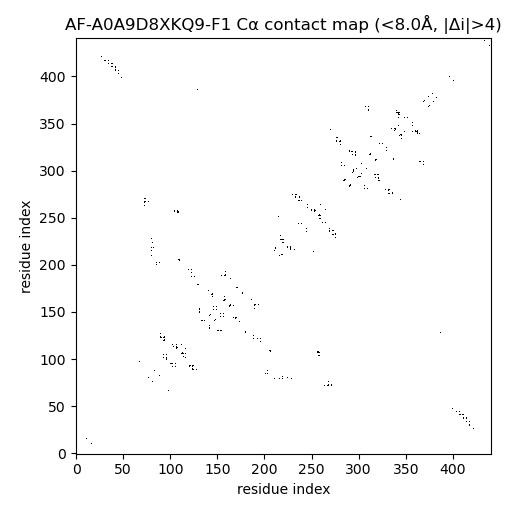? -5.037 -10.010 -0.046 1.00 75.69 99 SER A N 1
ATOM 800 C CA . SER A 1 99 ? -5.025 -10.936 1.080 1.00 75.69 99 SER A CA 1
ATOM 801 C C . SER A 1 99 ? -6.372 -11.654 1.176 1.00 75.69 99 SER A C 1
ATOM 803 O O . SER A 1 99 ? -7.332 -11.073 1.686 1.00 75.69 99 SER A O 1
ATOM 805 N N . PRO A 1 100 ? -6.460 -12.928 0.743 1.00 79.88 100 PRO A N 1
ATOM 806 C CA . PRO A 1 100 ? -7.703 -13.700 0.801 1.00 79.88 100 PRO A CA 1
ATOM 807 C C . PRO A 1 100 ? -8.346 -13.714 2.197 1.00 79.88 100 PRO A C 1
ATOM 809 O O . PRO A 1 100 ? -9.563 -13.616 2.322 1.00 79.88 100 PRO A O 1
ATOM 812 N N . GLY A 1 101 ? -7.528 -13.744 3.257 1.00 80.75 101 GLY A N 1
ATOM 813 C CA . GLY A 1 101 ? -8.016 -13.684 4.636 1.00 80.75 101 GLY A CA 1
ATOM 814 C C . GLY A 1 101 ? -8.703 -12.360 4.987 1.00 80.75 101 GLY A C 1
ATOM 815 O O . GLY A 1 101 ? -9.737 -12.365 5.656 1.00 80.75 101 GLY A O 1
ATOM 816 N N . ASP A 1 102 ? -8.177 -11.225 4.515 1.00 80.94 102 ASP A N 1
ATOM 817 C CA . ASP A 1 102 ? -8.805 -9.917 4.736 1.00 80.94 102 ASP A CA 1
ATOM 818 C C . ASP A 1 102 ? -10.062 -9.747 3.877 1.00 80.94 102 ASP A C 1
ATOM 820 O O . ASP A 1 102 ? -11.059 -9.206 4.360 1.00 80.94 102 ASP A O 1
ATOM 824 N N . PHE A 1 103 ? -10.045 -10.259 2.641 1.00 86.19 103 PHE A N 1
ATOM 825 C CA . PHE A 1 103 ? -11.212 -10.283 1.759 1.00 86.19 103 PHE A CA 1
ATOM 826 C C . PHE A 1 103 ? -12.384 -11.025 2.404 1.00 86.19 103 PHE A C 1
ATOM 828 O O . PHE A 1 103 ? -13.468 -10.458 2.554 1.00 86.19 103 PHE A O 1
ATOM 835 N N . ASP A 1 104 ? -12.149 -12.255 2.864 1.00 86.44 104 ASP A N 1
ATOM 836 C CA . ASP A 1 104 ? -13.169 -13.081 3.510 1.00 86.44 104 ASP A CA 1
ATOM 837 C C . ASP A 1 104 ? -13.667 -12.455 4.815 1.00 86.44 104 ASP A C 1
ATOM 839 O O . ASP A 1 104 ? -14.863 -12.503 5.124 1.00 86.44 104 ASP A O 1
ATOM 843 N N . ARG A 1 105 ? -12.764 -11.843 5.592 1.00 86.00 105 ARG A N 1
ATOM 844 C CA . ARG A 1 105 ? -13.128 -11.166 6.838 1.00 86.00 105 ARG A CA 1
ATOM 845 C C . ARG A 1 105 ? -14.031 -9.967 6.572 1.00 86.00 105 ARG A C 1
ATOM 847 O O . ARG A 1 105 ? -15.072 -9.849 7.215 1.00 86.00 105 ARG A O 1
ATOM 854 N N . LEU A 1 106 ? -13.668 -9.101 5.627 1.00 87.00 106 LEU A N 1
ATOM 855 C CA . LEU A 1 106 ? -14.478 -7.937 5.273 1.00 87.00 106 LEU A CA 1
ATOM 856 C C . LEU A 1 106 ? -15.807 -8.344 4.633 1.00 87.00 106 LEU A C 1
ATOM 858 O O . LEU A 1 106 ? -16.832 -7.752 4.969 1.00 87.00 106 LEU A O 1
ATOM 862 N N . ALA A 1 107 ? -15.820 -9.377 3.785 1.00 89.56 107 ALA A N 1
ATOM 863 C CA . ALA A 1 107 ? -17.049 -9.929 3.221 1.00 89.56 107 ALA A CA 1
ATOM 864 C C . ALA A 1 107 ? -18.022 -10.340 4.335 1.00 89.56 107 ALA A C 1
ATOM 866 O O . ALA A 1 107 ? -19.168 -9.886 4.361 1.00 89.56 107 ALA A O 1
ATOM 867 N N . LYS A 1 108 ? -17.536 -11.106 5.323 1.00 86.88 108 LYS A N 1
ATOM 868 C CA . LYS A 1 108 ? -18.327 -11.501 6.496 1.00 86.88 108 LYS A CA 1
ATOM 869 C C . LYS A 1 108 ? -18.790 -10.291 7.298 1.00 86.88 108 LYS A C 1
ATOM 871 O O . LYS A 1 108 ? -19.991 -10.159 7.507 1.00 86.88 108 LYS A O 1
ATOM 876 N N . MET A 1 109 ? -17.884 -9.384 7.671 1.00 84.25 109 MET A N 1
ATOM 877 C CA . MET A 1 109 ? -18.201 -8.188 8.467 1.00 84.25 109 MET A CA 1
ATOM 878 C C . MET A 1 109 ? -19.274 -7.311 7.812 1.00 84.25 109 MET A C 1
ATOM 880 O O . MET A 1 109 ? -20.155 -6.789 8.494 1.00 84.25 109 MET A O 1
ATOM 884 N N . LEU A 1 110 ? -19.223 -7.157 6.488 1.00 87.81 110 LEU A N 1
ATOM 885 C CA . LEU A 1 110 ? -20.182 -6.356 5.728 1.00 87.81 110 LEU A CA 1
ATOM 886 C C . LEU A 1 110 ? -21.467 -7.124 5.372 1.00 87.81 110 LEU A C 1
ATOM 888 O O . LEU A 1 110 ? -22.430 -6.505 4.905 1.00 87.81 110 LEU A O 1
ATOM 892 N N . GLY A 1 111 ? -21.497 -8.439 5.614 1.00 87.25 111 GLY A N 1
ATOM 893 C CA . GLY A 1 111 ? -22.604 -9.329 5.266 1.00 87.25 111 GLY A CA 1
ATOM 894 C C . GLY A 1 111 ? -22.765 -9.508 3.757 1.00 87.25 111 GLY A C 1
ATOM 895 O O . GLY A 1 111 ? -23.892 -9.520 3.268 1.00 87.25 111 GLY A O 1
ATOM 896 N N . LYS A 1 112 ? -21.652 -9.568 3.020 1.00 89.94 112 LYS A N 1
ATOM 897 C CA . LYS A 1 112 ? -21.605 -9.738 1.563 1.00 89.94 112 LYS A CA 1
ATOM 898 C C . LYS A 1 112 ? -21.156 -11.150 1.212 1.00 89.94 112 LYS A C 1
ATOM 900 O O . LYS A 1 112 ? -20.244 -11.687 1.840 1.00 89.94 112 LYS A O 1
ATOM 905 N N . ASP A 1 113 ? -21.766 -11.734 0.186 1.00 92.38 113 ASP A N 1
ATOM 906 C CA . ASP A 1 113 ? -21.231 -12.953 -0.420 1.00 92.38 113 ASP A CA 1
ATOM 907 C C . ASP A 1 113 ? -19.935 -12.663 -1.213 1.00 92.38 113 ASP A C 1
ATOM 909 O O . ASP A 1 113 ? -19.571 -11.509 -1.449 1.00 92.38 113 ASP A O 1
ATOM 913 N N . GLN A 1 114 ? -19.229 -13.715 -1.639 1.00 90.44 114 GLN A N 1
ATOM 914 C CA . GLN A 1 114 ? -17.977 -13.610 -2.406 1.00 90.44 114 GLN A CA 1
ATOM 915 C C . GLN A 1 114 ? -18.122 -12.756 -3.681 1.00 90.44 114 GLN A C 1
ATOM 917 O O . GLN A 1 114 ? -17.250 -11.947 -3.996 1.00 90.44 114 GLN A O 1
ATOM 922 N N . LYS A 1 115 ? -19.233 -12.895 -4.414 1.00 92.44 115 LYS A N 1
ATOM 923 C CA . LYS A 1 115 ? -19.457 -12.219 -5.702 1.00 92.44 115 LYS A CA 1
ATOM 924 C C . LYS A 1 115 ? -19.819 -10.745 -5.509 1.00 92.44 115 LYS A C 1
ATOM 926 O O . LYS A 1 115 ? -19.338 -9.880 -6.244 1.00 92.44 115 LYS A O 1
ATOM 931 N N . GLN A 1 116 ? -20.655 -10.458 -4.518 1.00 93.00 116 GLN A N 1
ATOM 932 C CA . GLN A 1 116 ? -21.008 -9.112 -4.083 1.00 93.00 116 GLN A CA 1
ATOM 933 C C . GLN A 1 116 ? -19.773 -8.379 -3.573 1.00 93.00 116 GLN A C 1
ATOM 935 O O . GLN A 1 116 ? -19.537 -7.242 -3.970 1.00 93.00 116 GLN A O 1
ATOM 940 N N . MET A 1 117 ? -18.958 -9.038 -2.744 1.00 93.12 117 MET A N 1
ATOM 941 C CA . MET A 1 117 ? -17.713 -8.465 -2.245 1.00 93.12 117 MET A CA 1
ATOM 942 C C . MET A 1 117 ? -16.743 -8.171 -3.390 1.00 93.12 117 MET A C 1
ATOM 944 O O . MET A 1 117 ? -16.207 -7.070 -3.450 1.00 93.12 117 MET A O 1
ATOM 948 N N . GLN A 1 118 ? -16.576 -9.098 -4.339 1.00 91.62 118 GLN A N 1
ATOM 949 C CA . GLN A 1 118 ? -15.709 -8.881 -5.497 1.00 91.62 118 GLN A CA 1
ATOM 950 C C . GLN A 1 118 ? -16.161 -7.663 -6.312 1.00 91.62 118 GLN A C 1
ATOM 952 O O . GLN A 1 118 ? -15.360 -6.775 -6.582 1.00 91.62 118 GLN A O 1
ATOM 957 N N . THR A 1 119 ? -17.459 -7.566 -6.614 1.00 92.12 119 THR A N 1
ATOM 958 C CA . THR A 1 119 ? -18.034 -6.419 -7.342 1.00 92.12 119 THR A CA 1
ATOM 959 C C . THR A 1 119 ? -17.830 -5.105 -6.582 1.00 92.12 119 THR A C 1
ATOM 961 O O . THR A 1 119 ? -17.511 -4.071 -7.168 1.00 92.12 119 THR A O 1
ATOM 964 N N . PHE A 1 120 ? -17.994 -5.136 -5.260 1.00 93.56 120 PHE A N 1
ATOM 965 C CA . PHE A 1 120 ? -17.824 -3.976 -4.393 1.00 93.56 120 PHE A CA 1
ATOM 966 C C . PHE A 1 120 ? -16.365 -3.493 -4.353 1.00 93.56 120 PHE A C 1
ATOM 968 O O . PHE A 1 120 ? -16.107 -2.296 -4.485 1.00 93.56 120 PHE A O 1
ATOM 975 N N . VAL A 1 121 ? -15.411 -4.422 -4.252 1.00 90.88 121 VAL A N 1
ATOM 976 C CA . VAL A 1 121 ? -13.968 -4.142 -4.311 1.00 90.88 121 VAL A CA 1
ATOM 977 C C . VAL A 1 121 ? -13.549 -3.649 -5.696 1.00 90.88 121 VAL A C 1
ATOM 979 O O . VAL A 1 121 ? -12.763 -2.709 -5.795 1.00 90.88 121 VAL A O 1
ATOM 982 N N . ASP A 1 122 ? -14.098 -4.219 -6.769 1.00 89.25 122 ASP A N 1
ATOM 983 C CA . ASP A 1 122 ? -13.803 -3.786 -8.137 1.00 89.25 122 ASP A CA 1
ATOM 984 C C . ASP A 1 122 ? -14.265 -2.342 -8.381 1.00 89.25 122 ASP A C 1
ATOM 986 O O . ASP A 1 122 ? -13.526 -1.551 -8.974 1.00 89.25 122 ASP A O 1
ATOM 990 N N . ASN A 1 123 ? -15.436 -1.960 -7.860 1.00 91.31 123 ASN A N 1
ATOM 991 C CA . ASN A 1 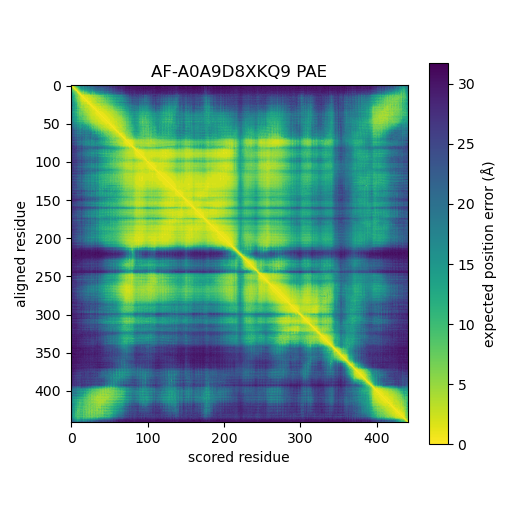123 ? -15.907 -0.575 -7.909 1.00 91.31 123 ASN A CA 1
ATOM 992 C C . ASN A 1 123 ? -15.014 0.374 -7.093 1.00 91.31 123 ASN A C 1
ATOM 994 O O . ASN A 1 123 ? -14.660 1.443 -7.589 1.00 91.31 123 ASN A O 1
ATOM 998 N N . ALA A 1 124 ? -14.582 -0.030 -5.893 1.00 90.44 124 ALA A N 1
ATOM 999 C CA . ALA A 1 124 ? -13.626 0.738 -5.091 1.00 90.44 124 ALA A CA 1
ATOM 1000 C C . ALA A 1 124 ? -12.279 0.929 -5.813 1.00 90.44 124 ALA A C 1
ATOM 1002 O O . ALA A 1 124 ? -11.712 2.025 -5.816 1.00 90.44 124 ALA A O 1
ATOM 1003 N N . ALA A 1 125 ? -11.797 -0.107 -6.505 1.00 87.75 125 ALA A N 1
ATOM 1004 C CA . ALA A 1 125 ? -10.585 -0.032 -7.311 1.00 87.75 125 ALA A CA 1
ATOM 1005 C C . ALA A 1 125 ? -10.744 0.931 -8.501 1.00 87.75 125 ALA A C 1
ATOM 1007 O O . ALA A 1 125 ? -9.850 1.742 -8.751 1.00 87.75 125 ALA A O 1
ATOM 1008 N N . GLN A 1 126 ? -11.880 0.897 -9.211 1.00 87.69 126 GLN A N 1
ATOM 1009 C CA . GLN A 1 126 ? -12.162 1.865 -10.279 1.00 87.69 126 GLN A CA 1
ATOM 1010 C C . GLN A 1 126 ? -12.258 3.304 -9.740 1.00 87.69 126 GLN A C 1
ATOM 1012 O O . GLN A 1 126 ? -11.713 4.216 -10.365 1.00 87.69 126 GLN A O 1
ATOM 1017 N N . GLU A 1 127 ? -12.868 3.521 -8.566 1.00 89.12 127 GLU A N 1
ATOM 1018 C CA . GLU A 1 127 ? -12.900 4.837 -7.911 1.00 89.12 127 GLU A CA 1
ATOM 1019 C C . GLU A 1 127 ? -11.483 5.380 -7.695 1.00 89.12 127 GLU A C 1
ATOM 1021 O O . GLU A 1 127 ? -11.176 6.504 -8.100 1.00 89.12 127 GLU A O 1
ATOM 1026 N N . MET A 1 128 ? -10.594 4.564 -7.122 1.00 85.56 128 MET A N 1
ATOM 1027 C CA . MET A 1 128 ? -9.203 4.952 -6.876 1.00 85.56 128 MET A CA 1
ATOM 1028 C C . MET A 1 128 ? -8.438 5.277 -8.163 1.00 85.56 128 MET A C 1
ATOM 1030 O O . MET A 1 128 ? -7.657 6.234 -8.173 1.00 85.56 128 MET A O 1
ATOM 1034 N N . ILE A 1 129 ? -8.661 4.518 -9.243 1.00 84.44 129 ILE A N 1
ATOM 1035 C CA . ILE A 1 129 ? -8.035 4.765 -10.551 1.00 84.44 129 ILE A CA 1
ATOM 1036 C C . ILE A 1 129 ? -8.417 6.158 -11.064 1.00 84.44 129 ILE A C 1
ATOM 1038 O O . ILE A 1 129 ? -7.535 6.958 -11.393 1.00 84.44 129 ILE A O 1
ATOM 1042 N N . TYR A 1 130 ? -9.712 6.483 -11.093 1.00 89.44 130 TYR A N 1
ATOM 1043 C CA . TYR A 1 130 ? -10.174 7.762 -11.634 1.00 89.44 130 TYR A CA 1
ATOM 1044 C C . TYR A 1 130 ? -9.804 8.953 -10.748 1.00 89.44 130 TYR A C 1
ATOM 1046 O O . TYR A 1 130 ? -9.300 9.953 -11.262 1.00 89.44 130 TYR A O 1
ATOM 1054 N N . LEU A 1 131 ? -9.966 8.846 -9.424 1.00 88.44 131 LEU A N 1
ATOM 1055 C CA . LEU A 1 131 ? -9.593 9.928 -8.505 1.00 88.44 131 LEU A CA 1
ATOM 1056 C C . LEU A 1 131 ? -8.102 10.254 -8.580 1.00 88.44 131 LEU A C 1
ATOM 1058 O O . LEU A 1 131 ? -7.714 11.424 -8.607 1.00 88.44 131 LEU A O 1
ATOM 1062 N N . ARG A 1 132 ? -7.251 9.234 -8.697 1.00 83.25 132 ARG A N 1
ATOM 1063 C CA . ARG A 1 132 ? -5.819 9.463 -8.871 1.00 83.25 132 ARG A CA 1
ATOM 1064 C C . ARG A 1 132 ? -5.478 10.032 -10.232 1.00 83.25 132 ARG A C 1
ATOM 1066 O O . ARG A 1 132 ? -4.590 10.876 -10.325 1.00 83.25 132 ARG A O 1
ATOM 1073 N N . PHE A 1 133 ? -6.140 9.573 -11.289 1.00 87.19 133 PHE A N 1
ATOM 1074 C CA . PHE A 1 133 ? -5.984 10.182 -12.602 1.00 87.19 133 PHE A CA 1
ATOM 1075 C C . PHE A 1 133 ? -6.253 11.690 -12.518 1.00 87.19 133 PHE A C 1
ATOM 1077 O O . PHE A 1 133 ? -5.406 12.475 -12.943 1.00 87.19 133 PHE A O 1
ATOM 1084 N N . PHE A 1 134 ? -7.341 12.104 -11.862 1.00 89.75 134 PHE A N 1
ATOM 1085 C CA . PHE A 1 134 ? -7.638 13.520 -11.639 1.00 89.75 134 PHE A CA 1
ATOM 1086 C C . PHE A 1 134 ? -6.565 14.222 -10.797 1.00 89.75 134 PHE A C 1
ATOM 1088 O O . PHE A 1 134 ? -6.175 15.351 -11.107 1.00 89.75 134 PHE A O 1
ATOM 1095 N N . GLU A 1 135 ? -6.037 13.560 -9.767 1.00 86.50 135 GLU A N 1
ATOM 1096 C CA . GLU A 1 135 ? -4.953 14.077 -8.926 1.00 86.50 135 GLU A CA 1
ATOM 1097 C C . GLU A 1 135 ? -3.616 14.231 -9.675 1.00 86.50 135 GLU A C 1
ATOM 1099 O O . GLU A 1 135 ? -2.870 15.174 -9.408 1.00 86.50 135 GLU A O 1
ATOM 1104 N N . LYS A 1 136 ? -3.312 13.360 -10.643 1.00 85.94 136 LYS A N 1
ATOM 1105 C CA . LYS A 1 136 ? -2.096 13.433 -11.471 1.00 85.94 136 LYS A CA 1
ATOM 1106 C C . LYS A 1 136 ? -2.168 14.525 -12.542 1.00 85.94 136 LYS A C 1
ATOM 1108 O O . LYS A 1 136 ? -1.128 14.930 -13.062 1.00 85.94 136 LYS A O 1
ATOM 1113 N N . LEU A 1 137 ? -3.358 15.033 -12.876 1.00 83.88 137 LEU A N 1
ATOM 1114 C CA . LEU A 1 137 ? -3.485 16.118 -13.851 1.00 83.88 137 LEU A CA 1
ATOM 1115 C C . LEU A 1 137 ? -2.760 17.383 -13.360 1.00 83.88 137 LEU A C 1
ATOM 1117 O O . LEU A 1 137 ? -2.916 17.756 -12.189 1.00 83.88 137 LEU A O 1
ATOM 1121 N N . PRO A 1 138 ? -2.040 18.105 -14.245 1.00 86.75 138 PRO A N 1
ATOM 1122 C CA . PRO A 1 138 ? -1.467 19.406 -13.919 1.00 86.75 138 PRO A CA 1
ATOM 1123 C C . PRO A 1 138 ? -2.514 20.326 -13.294 1.00 86.75 138 PRO A C 1
ATOM 1125 O O . PRO A 1 138 ? -3.664 20.344 -13.741 1.00 86.75 138 PRO A O 1
ATOM 1128 N N . PHE A 1 139 ? -2.120 21.112 -12.289 1.00 85.88 139 PHE A N 1
ATOM 1129 C CA . PHE A 1 139 ? -3.048 21.943 -11.513 1.00 85.88 139 PHE A CA 1
ATOM 1130 C C . PHE A 1 139 ? -3.974 22.795 -12.397 1.00 85.88 139 PHE A C 1
ATOM 1132 O O . PHE A 1 139 ? -5.180 22.816 -12.171 1.00 85.88 139 PHE A O 1
ATOM 1139 N N . GLY A 1 140 ? -3.437 23.420 -13.454 1.00 86.94 140 GLY A N 1
ATOM 1140 C CA . GLY A 1 140 ? -4.229 24.206 -14.407 1.00 86.94 140 GLY A CA 1
ATOM 1141 C C . GLY A 1 140 ? -5.311 23.388 -15.122 1.00 86.94 140 GLY A C 1
ATOM 1142 O O . GLY A 1 140 ? -6.466 23.806 -15.156 1.00 86.94 140 GLY A O 1
ATOM 1143 N N . LYS A 1 141 ? -4.970 22.189 -15.616 1.00 89.88 141 LYS A N 1
ATOM 1144 C CA . LYS A 1 141 ? -5.922 21.286 -16.291 1.00 89.88 141 LYS A CA 1
ATOM 1145 C C . LYS A 1 141 ? -6.982 20.771 -15.319 1.00 89.88 141 LYS A C 1
ATOM 1147 O O . LYS A 1 141 ? -8.168 20.790 -15.626 1.00 89.88 141 LYS A O 1
ATOM 1152 N N . ARG A 1 142 ? -6.568 20.375 -14.114 1.00 91.44 142 ARG A N 1
ATOM 1153 C CA . ARG A 1 142 ? -7.473 19.893 -13.064 1.00 91.44 142 ARG A CA 1
ATOM 1154 C C . ARG A 1 142 ? -8.467 20.970 -12.630 1.00 91.44 142 ARG A C 1
ATOM 1156 O O . ARG A 1 142 ? -9.655 20.690 -12.525 1.00 91.44 142 ARG A O 1
ATOM 1163 N N . LYS A 1 143 ? -7.993 22.204 -12.430 1.00 90.88 143 LYS A N 1
ATOM 1164 C CA . LYS A 1 143 ? -8.836 23.353 -12.078 1.00 90.88 143 LYS A CA 1
ATOM 1165 C C . LYS A 1 143 ? -9.804 23.716 -13.208 1.00 90.88 143 LYS A C 1
ATOM 1167 O O . LYS A 1 143 ? -10.948 24.048 -12.926 1.00 90.88 143 LYS A O 1
ATOM 1172 N N . ALA A 1 144 ? -9.377 23.622 -14.468 1.00 90.06 144 ALA A N 1
ATOM 1173 C CA . ALA A 1 144 ? -10.247 23.860 -15.621 1.00 90.06 144 ALA A CA 1
ATOM 1174 C C . ALA A 1 144 ? -11.364 22.806 -15.756 1.00 90.06 144 ALA A C 1
ATOM 1176 O O . ALA A 1 144 ? -12.488 23.146 -16.123 1.00 90.06 144 ALA A O 1
ATOM 1177 N N . LEU A 1 145 ? -11.065 21.543 -15.433 1.00 91.62 145 LEU A N 1
ATOM 1178 C CA . LEU A 1 145 ? -12.023 20.438 -15.524 1.00 91.62 145 LEU A CA 1
ATOM 1179 C C . LEU A 1 145 ? -12.982 20.381 -14.332 1.00 91.62 145 LEU A C 1
ATOM 1181 O O . LEU A 1 145 ? -14.176 20.207 -14.535 1.00 91.62 145 LEU A O 1
ATOM 1185 N N . PHE A 1 146 ? -12.480 20.548 -13.106 1.00 93.06 146 PHE A N 1
ATOM 1186 C CA . PHE A 1 146 ? -13.241 20.266 -11.881 1.00 93.06 146 PHE A CA 1
ATOM 1187 C C . PHE A 1 146 ? -13.494 21.492 -10.994 1.00 93.06 146 PHE A C 1
ATOM 1189 O O . PHE A 1 146 ? -14.167 21.386 -9.968 1.00 93.06 146 PHE A O 1
ATOM 1196 N N . GLY A 1 147 ? -12.960 22.665 -11.347 1.00 90.19 147 GLY A N 1
ATOM 1197 C CA . GLY A 1 147 ? -13.090 23.877 -10.541 1.00 90.19 147 GLY A CA 1
ATOM 1198 C C . GLY A 1 147 ? -12.468 23.709 -9.153 1.00 90.19 147 GLY A C 1
ATOM 1199 O O . GLY A 1 147 ? -11.257 23.529 -9.026 1.00 90.19 147 GLY A O 1
ATOM 1200 N N . GLN A 1 148 ? -13.307 23.796 -8.116 1.00 87.69 148 GLN A N 1
ATOM 1201 C CA . GLN A 1 148 ? -12.920 23.611 -6.709 1.00 87.69 148 GLN A CA 1
ATOM 1202 C C . GLN A 1 148 ? -13.182 22.187 -6.189 1.00 87.69 148 GLN A C 1
ATOM 1204 O O . GLN A 1 148 ? -12.828 21.886 -5.049 1.00 87.69 148 GLN A O 1
ATOM 1209 N N . ASN A 1 149 ? -13.793 21.311 -6.997 1.00 88.62 149 ASN A N 1
ATOM 1210 C CA . ASN A 1 149 ? -14.127 19.952 -6.580 1.00 88.62 149 ASN A CA 1
ATOM 1211 C C . ASN A 1 149 ? -12.858 19.103 -6.415 1.00 88.62 149 ASN A C 1
ATOM 1213 O O . ASN A 1 149 ? -11.947 19.136 -7.252 1.00 88.62 149 ASN A O 1
ATOM 1217 N N . LYS A 1 150 ? -12.822 18.318 -5.337 1.00 85.62 150 LYS A N 1
ATOM 1218 C CA . LYS A 1 150 ? -11.724 17.416 -4.967 1.00 85.62 150 LYS A CA 1
ATOM 1219 C C . LYS A 1 150 ? -12.277 16.049 -4.576 1.00 85.62 150 LYS A C 1
ATOM 1221 O O . LYS A 1 150 ? -13.447 15.949 -4.210 1.00 85.62 150 LYS A O 1
ATOM 1226 N N . ASP A 1 151 ? -11.427 15.029 -4.641 1.00 86.06 151 ASP A N 1
ATOM 1227 C CA . ASP A 1 151 ? -11.757 13.655 -4.251 1.00 86.06 151 ASP A CA 1
ATOM 1228 C C . ASP A 1 151 ? -13.061 13.172 -4.919 1.00 86.06 151 ASP A C 1
ATOM 1230 O O . ASP A 1 151 ? -13.327 13.497 -6.080 1.00 86.06 151 ASP A O 1
ATOM 1234 N N . SER A 1 152 ? -13.903 12.428 -4.200 1.00 85.94 152 SER A N 1
ATOM 1235 C CA . SER A 1 152 ? -15.172 11.888 -4.704 1.00 85.94 152 SER A CA 1
ATOM 1236 C C . SER A 1 152 ? -16.116 12.951 -5.282 1.00 85.94 152 SER A C 1
ATOM 1238 O O . SER A 1 152 ? -16.898 12.636 -6.178 1.00 85.94 152 SER A O 1
ATOM 1240 N N . ALA A 1 153 ? -16.006 14.225 -4.875 1.00 88.62 153 ALA A N 1
ATOM 1241 C CA . ALA A 1 153 ? -16.816 15.305 -5.446 1.00 88.62 153 ALA A CA 1
ATOM 1242 C C . ALA A 1 153 ? -16.534 15.533 -6.944 1.00 88.62 153 ALA A C 1
ATOM 1244 O O . ALA A 1 153 ? -17.387 16.052 -7.662 1.00 88.62 153 ALA A O 1
ATOM 1245 N N . GLN A 1 154 ? -15.354 15.140 -7.437 1.00 92.50 154 GLN A N 1
ATOM 1246 C CA . GLN A 1 154 ? -15.019 15.206 -8.863 1.00 92.50 154 GLN A CA 1
ATOM 1247 C C . GLN A 1 154 ? -15.834 14.198 -9.675 1.00 92.50 154 GLN A C 1
ATOM 1249 O O . GLN A 1 154 ? -16.367 14.560 -10.718 1.00 92.50 154 GLN A O 1
ATOM 1254 N N . LEU A 1 155 ? -15.988 12.967 -9.178 1.00 92.50 155 LEU A N 1
ATOM 1255 C CA . LEU A 1 155 ? -16.836 11.953 -9.811 1.00 92.50 155 LEU A CA 1
ATOM 1256 C C . LEU A 1 155 ? -18.322 12.291 -9.655 1.00 92.50 155 LEU A C 1
ATOM 1258 O O . LEU A 1 155 ? -19.081 12.164 -10.610 1.00 92.50 155 LEU A O 1
ATOM 1262 N N . GLU A 1 156 ? -18.735 12.792 -8.488 1.00 91.31 156 GLU A N 1
ATOM 1263 C CA . GLU A 1 156 ? -20.117 13.233 -8.252 1.00 91.31 156 GLU A CA 1
ATOM 1264 C C . GLU A 1 156 ? -20.518 14.408 -9.163 1.00 91.31 156 GLU A C 1
ATOM 1266 O O . GLU A 1 156 ? -21.663 14.483 -9.605 1.00 91.31 156 GLU A O 1
ATOM 1271 N N . MET A 1 157 ? -19.581 15.300 -9.510 1.00 92.12 157 MET A N 1
ATOM 1272 C CA . MET A 1 157 ? -19.813 16.363 -10.493 1.00 92.12 157 MET A CA 1
ATOM 1273 C C . MET A 1 157 ? -20.155 15.800 -11.879 1.00 92.12 157 MET A C 1
ATOM 1275 O O . MET A 1 157 ? -21.025 16.347 -12.553 1.00 92.12 157 MET A O 1
ATOM 1279 N N . LEU A 1 158 ? -19.506 14.707 -12.291 1.00 92.75 158 LEU A N 1
ATOM 1280 C CA . LEU A 1 158 ? -19.714 14.082 -13.603 1.00 92.75 158 LEU A CA 1
ATOM 1281 C C . LEU A 1 158 ? -21.052 13.340 -13.718 1.00 92.75 158 LEU A C 1
ATOM 1283 O O . LEU A 1 158 ? -21.471 13.033 -14.830 1.00 92.75 158 LEU A O 1
ATOM 1287 N N . LEU A 1 159 ? -21.732 13.074 -12.598 1.00 91.06 159 LEU A N 1
ATOM 1288 C CA . LEU A 1 159 ? -23.065 12.463 -12.586 1.00 91.06 159 LEU A CA 1
ATOM 1289 C C . LEU A 1 159 ? -24.191 13.436 -12.959 1.00 91.06 159 LEU A C 1
ATOM 1291 O O . LEU A 1 159 ? -25.314 12.993 -13.189 1.00 91.06 159 LEU A O 1
ATOM 1295 N N . LYS A 1 160 ? -23.937 14.750 -12.953 1.00 90.00 160 LYS A N 1
ATOM 1296 C CA . LYS A 1 160 ? -24.954 15.756 -13.279 1.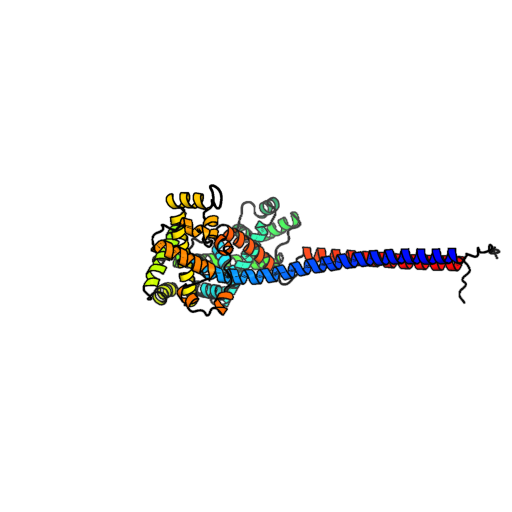00 90.00 160 LYS A CA 1
ATOM 1297 C C . LYS A 1 160 ? -25.264 15.742 -14.776 1.00 90.00 160 LYS A C 1
ATOM 1299 O O . LYS A 1 160 ? -24.357 15.595 -15.598 1.00 90.00 160 LYS A O 1
ATOM 1304 N N . ASP A 1 161 ? -26.531 15.964 -15.120 1.00 84.88 161 ASP A N 1
ATOM 1305 C CA . ASP A 1 161 ? -26.992 15.981 -16.510 1.00 84.88 161 ASP A CA 1
ATOM 1306 C C . ASP A 1 161 ? -26.155 16.953 -17.362 1.00 84.88 161 ASP A C 1
ATOM 1308 O O . ASP A 1 161 ? -25.893 18.091 -16.963 1.00 84.88 161 ASP A O 1
ATOM 1312 N N . GLY A 1 162 ? -25.664 16.476 -18.509 1.00 85.00 162 GLY A N 1
ATOM 1313 C CA . GLY A 1 162 ? -24.814 17.233 -19.440 1.00 85.00 162 GLY A CA 1
ATOM 1314 C C . GLY A 1 162 ? -23.373 17.511 -18.975 1.00 85.00 162 GLY A C 1
ATOM 1315 O O . GLY A 1 162 ? -22.551 17.952 -19.777 1.00 85.00 162 GLY A O 1
ATOM 1316 N N . SER A 1 163 ? -23.015 17.221 -17.717 1.00 89.94 163 SER A N 1
ATOM 1317 C CA . SER A 1 163 ? -21.675 17.526 -17.181 1.00 89.94 163 SER A CA 1
ATOM 1318 C C . SER A 1 163 ? -20.588 16.576 -17.691 1.00 89.94 163 SER A C 1
ATOM 1320 O O . SER A 1 163 ? -19.429 16.972 -17.806 1.00 89.94 163 SER A O 1
ATOM 1322 N N . TYR A 1 164 ? -20.945 15.334 -18.032 1.00 92.62 164 TYR A N 1
ATOM 1323 C CA . TYR A 1 164 ? -20.014 14.383 -18.647 1.00 92.62 164 TYR A CA 1
ATOM 1324 C C . TYR A 1 164 ? -19.610 14.812 -20.069 1.00 92.62 164 TYR A C 1
ATOM 1326 O O . TYR A 1 164 ? -18.425 14.805 -20.400 1.00 92.62 164 TYR A O 1
ATOM 1334 N N . ASP A 1 165 ? -20.565 15.274 -20.880 1.00 92.62 165 ASP A N 1
ATOM 1335 C CA . ASP A 1 165 ? -20.290 15.756 -22.239 1.00 92.62 165 ASP A CA 1
ATOM 1336 C C . ASP A 1 165 ? -19.447 17.038 -22.219 1.00 92.62 165 ASP A C 1
ATOM 1338 O O . ASP A 1 165 ? -18.498 17.190 -22.996 1.00 92.62 165 ASP A O 1
ATOM 1342 N N . GLU A 1 166 ? -19.731 17.945 -21.277 1.00 92.50 166 GLU A N 1
ATOM 1343 C CA . GLU A 1 166 ? -18.912 19.138 -21.050 1.00 92.50 166 GLU A CA 1
ATOM 1344 C C . GLU A 1 166 ? -17.481 18.768 -20.622 1.00 92.50 166 GLU A C 1
ATOM 1346 O O . GLU A 1 166 ? -16.507 19.356 -21.105 1.00 92.50 166 GLU A O 1
ATOM 1351 N N . PHE A 1 167 ? -17.337 17.764 -19.753 1.00 94.06 167 PHE A N 1
ATOM 1352 C CA . PHE A 1 167 ? -16.040 17.234 -19.346 1.00 94.06 167 PHE A CA 1
ATOM 1353 C C . PHE A 1 167 ? -15.253 16.665 -20.535 1.00 94.06 167 PHE A C 1
ATOM 1355 O O . PHE A 1 167 ? -14.071 16.990 -20.686 1.00 94.06 167 PHE A O 1
ATOM 1362 N N . LEU A 1 168 ? -15.881 15.874 -21.412 1.00 93.38 168 LEU A N 1
ATOM 1363 C CA . LEU A 1 168 ? -15.229 15.347 -22.615 1.00 93.38 168 LEU A CA 1
ATOM 1364 C C . LEU A 1 168 ? -14.801 16.467 -23.566 1.00 93.38 168 LEU A C 1
ATOM 1366 O O . LEU A 1 168 ? -13.665 16.469 -24.047 1.00 93.38 168 LEU A O 1
ATOM 1370 N N . LYS A 1 169 ? -15.667 17.463 -23.781 1.00 93.31 169 LYS A N 1
ATOM 1371 C CA . LYS A 1 169 ? -15.349 18.637 -24.602 1.00 93.31 169 LYS A CA 1
ATOM 1372 C C . LYS A 1 169 ? -14.115 19.372 -24.070 1.00 93.31 169 LYS A C 1
ATOM 1374 O O . LYS A 1 169 ? -13.143 19.538 -24.807 1.00 93.31 169 LYS A O 1
ATOM 1379 N N . LYS A 1 170 ? -14.100 19.721 -22.779 1.00 92.38 170 LYS A N 1
ATOM 1380 C CA . LYS A 1 170 ? -12.956 20.390 -22.128 1.00 92.38 170 LYS A CA 1
ATOM 1381 C C . LYS A 1 170 ? -11.682 19.546 -22.168 1.00 92.38 170 LYS A C 1
ATOM 1383 O O . LYS A 1 170 ? -10.586 20.074 -22.338 1.00 92.38 170 LYS A O 1
ATOM 1388 N N . THR A 1 171 ? -11.810 18.229 -22.028 1.00 91.44 171 THR A N 1
ATOM 1389 C CA . THR A 1 171 ? -10.673 17.297 -22.086 1.00 91.44 171 THR A CA 1
ATOM 1390 C C . THR A 1 171 ? -10.008 17.312 -23.465 1.00 91.44 171 THR A C 1
ATOM 1392 O O . THR A 1 171 ? -8.777 17.331 -23.555 1.00 91.44 171 THR A O 1
ATOM 1395 N N . ARG A 1 172 ? -10.810 17.379 -24.537 1.00 90.88 172 ARG A N 1
ATOM 1396 C CA . ARG A 1 172 ? -10.329 17.481 -25.924 1.00 90.88 172 ARG A CA 1
ATOM 1397 C C . ARG A 1 172 ? -9.724 18.854 -26.228 1.00 90.88 172 ARG A C 1
ATOM 1399 O O . ARG A 1 172 ? -8.671 18.909 -26.855 1.00 90.88 172 ARG A O 1
ATOM 1406 N N . GLU A 1 173 ? -10.324 19.937 -25.728 1.00 92.25 173 GLU A N 1
ATOM 1407 C CA . GLU A 1 173 ? -9.801 21.309 -25.870 1.00 92.25 173 GLU A CA 1
ATOM 1408 C C . GLU A 1 173 ? -8.433 21.494 -25.193 1.00 92.25 173 GLU A C 1
ATOM 1410 O O . GLU A 1 173 ? -7.537 22.120 -25.754 1.00 92.25 173 GLU A O 1
ATOM 1415 N N . LEU A 1 174 ? -8.245 20.927 -23.996 1.00 89.00 174 LEU A N 1
ATOM 1416 C CA . LEU A 1 174 ? -6.996 21.052 -23.234 1.00 89.00 174 LEU A CA 1
ATOM 1417 C C . LEU A 1 174 ? -5.837 20.215 -23.799 1.00 89.00 174 LEU A C 1
ATOM 1419 O O . LEU A 1 174 ? -4.680 20.493 -23.468 1.00 89.00 174 LEU A O 1
ATOM 1423 N N . GLY A 1 175 ? -6.137 19.188 -24.601 1.00 85.00 175 GLY A N 1
ATOM 1424 C CA . GLY A 1 175 ? -5.166 18.312 -25.257 1.00 85.00 175 GLY A CA 1
ATOM 1425 C C . GLY A 1 175 ? -4.284 17.481 -24.309 1.00 85.00 175 GLY A C 1
ATOM 1426 O O . GLY A 1 175 ? -4.016 17.829 -23.154 1.00 85.00 175 GLY A O 1
ATOM 1427 N N . GLY A 1 176 ? -3.789 16.338 -24.792 1.00 82.19 176 GLY A N 1
ATOM 1428 C CA . GLY A 1 176 ? -2.817 15.513 -24.056 1.00 82.19 176 GLY A CA 1
ATOM 1429 C C . GLY A 1 176 ? -3.334 14.933 -22.732 1.00 82.19 176 GLY A C 1
ATOM 1430 O O . GLY A 1 176 ? -2.541 14.669 -21.831 1.00 82.19 176 GLY A O 1
ATOM 1431 N N . ILE A 1 177 ? -4.651 14.776 -22.589 1.00 87.50 177 ILE A N 1
ATOM 1432 C CA . ILE A 1 177 ? -5.283 14.080 -21.468 1.00 87.50 177 ILE A CA 1
ATOM 1433 C C . ILE A 1 177 ? -5.792 12.737 -21.992 1.00 87.50 177 ILE A C 1
ATOM 1435 O O . ILE A 1 177 ? -6.588 12.700 -22.926 1.00 87.50 177 ILE A O 1
ATOM 1439 N N . ARG A 1 178 ? -5.320 11.633 -21.408 1.00 85.31 178 ARG A N 1
ATOM 1440 C CA . ARG A 1 178 ? -5.769 10.274 -21.740 1.00 85.31 178 ARG A CA 1
ATOM 1441 C C . ARG A 1 178 ? -6.547 9.715 -20.555 1.00 85.31 178 ARG A C 1
ATOM 1443 O O . ARG A 1 178 ? -5.976 9.567 -19.479 1.00 85.31 178 ARG A O 1
ATOM 1450 N N . ILE A 1 179 ? -7.837 9.448 -20.750 1.00 86.94 179 ILE A N 1
ATOM 1451 C CA . ILE A 1 179 ? -8.705 8.889 -19.708 1.00 86.94 179 ILE A CA 1
ATOM 1452 C C . ILE A 1 179 ? -8.378 7.394 -19.539 1.00 86.94 179 ILE A C 1
ATOM 1454 O O . ILE A 1 179 ? -8.348 6.678 -20.547 1.00 86.94 179 ILE A O 1
ATOM 1458 N N . PRO A 1 180 ? -8.156 6.901 -18.305 1.00 82.88 180 PRO A N 1
ATOM 1459 C CA . PRO A 1 180 ? -7.895 5.486 -18.056 1.00 82.88 180 PRO A CA 1
ATOM 1460 C C . PRO A 1 180 ? -9.010 4.589 -18.607 1.00 82.88 180 PRO A C 1
ATOM 1462 O O . PRO A 1 180 ? -10.176 4.719 -18.234 1.00 82.88 180 PRO A O 1
ATOM 1465 N N . GLY A 1 181 ? -8.643 3.677 -19.510 1.00 79.12 181 GLY A N 1
ATOM 1466 C CA . GLY A 1 181 ? -9.574 2.750 -20.158 1.00 79.12 181 GLY A CA 1
ATOM 1467 C C . GLY A 1 181 ? -10.559 3.372 -21.158 1.00 79.12 181 GLY A C 1
ATOM 1468 O O . GLY A 1 181 ? -11.434 2.656 -21.634 1.00 79.12 181 GLY A O 1
ATOM 1469 N N . GLY A 1 182 ? -10.410 4.654 -21.502 1.00 85.50 182 GLY A N 1
ATOM 1470 C CA . GLY A 1 182 ? -11.233 5.337 -22.505 1.00 85.50 182 GLY A CA 1
ATOM 1471 C C . GLY A 1 182 ? -12.492 6.019 -21.958 1.00 85.50 182 GLY A C 1
ATOM 1472 O O . GLY A 1 182 ? -12.846 5.887 -20.786 1.00 85.50 182 GLY A O 1
ATOM 1473 N N . GLU A 1 183 ? -13.153 6.782 -22.834 1.00 90.38 183 GLU A N 1
ATOM 1474 C CA . GLU A 1 183 ? -14.368 7.550 -22.521 1.00 90.38 183 GLU A CA 1
ATOM 1475 C C . GLU A 1 183 ? -15.515 6.603 -22.109 1.00 90.38 183 GLU A C 1
ATOM 1477 O O . GLU A 1 183 ? -16.044 6.719 -21.000 1.00 90.38 183 GLU A O 1
ATOM 1482 N N . ASP A 1 184 ? -15.797 5.577 -22.920 1.00 89.12 184 ASP A N 1
ATOM 1483 C CA . ASP A 1 184 ? -16.895 4.619 -22.702 1.00 89.12 184 ASP A CA 1
ATOM 1484 C C . ASP A 1 184 ? -16.798 3.868 -21.369 1.00 89.12 184 ASP A C 1
ATOM 1486 O O . ASP A 1 184 ? -17.805 3.639 -20.692 1.00 89.12 184 ASP A O 1
ATOM 1490 N N . LYS A 1 185 ? -15.578 3.508 -20.947 1.00 89.88 185 LYS A N 1
ATOM 1491 C CA . LYS A 1 185 ? -15.359 2.806 -19.677 1.00 89.88 185 LYS A CA 1
ATOM 1492 C C . LYS A 1 185 ? -15.678 3.702 -18.483 1.00 89.88 185 LYS A C 1
ATOM 1494 O O . LYS A 1 185 ? -16.340 3.253 -17.549 1.00 89.88 185 LYS A O 1
ATOM 1499 N N . LEU A 1 186 ? -15.264 4.973 -18.536 1.00 91.19 186 LEU A N 1
ATOM 1500 C CA . LEU A 1 186 ? -15.616 5.952 -17.508 1.00 91.19 186 LEU A CA 1
ATOM 1501 C C . LEU A 1 186 ? -17.129 6.181 -17.478 1.00 91.19 186 LEU A C 1
ATOM 1503 O O . LEU A 1 186 ? -17.705 6.238 -16.396 1.00 91.19 186 LEU A O 1
ATOM 1507 N N . LYS A 1 187 ? -17.784 6.262 -18.642 1.00 92.19 187 LYS A N 1
ATOM 1508 C CA . LYS A 1 187 ? -19.240 6.430 -18.711 1.00 92.19 187 LYS A CA 1
ATOM 1509 C C . LYS A 1 187 ? -19.976 5.248 -18.073 1.00 92.19 187 LYS A C 1
ATOM 1511 O O . LYS A 1 187 ? -20.784 5.458 -17.174 1.00 92.19 187 LYS A O 1
ATOM 1516 N N . THR A 1 188 ? -19.602 4.027 -18.454 1.00 92.12 188 THR A N 1
ATOM 1517 C CA . THR A 1 188 ? -20.159 2.783 -17.896 1.00 92.12 188 THR A CA 1
ATOM 1518 C C . THR A 1 188 ? -19.985 2.719 -16.375 1.00 92.12 188 THR A C 1
ATOM 1520 O O . THR A 1 188 ? -20.901 2.339 -15.651 1.00 92.12 188 THR A O 1
ATOM 1523 N N . TYR A 1 189 ? -18.816 3.123 -15.868 1.00 92.31 189 TYR A N 1
ATOM 1524 C CA . TYR A 1 189 ? -18.565 3.187 -14.430 1.00 92.31 189 TYR A CA 1
ATOM 1525 C C . TYR A 1 189 ? -19.443 4.237 -13.731 1.00 92.31 189 TYR A C 1
ATOM 1527 O O . TYR A 1 189 ? -20.029 3.952 -12.686 1.00 92.31 189 TYR A O 1
ATOM 1535 N N . LEU A 1 190 ? -19.581 5.435 -14.312 1.00 93.25 190 LEU A N 1
ATOM 1536 C CA . LEU A 1 190 ? -20.416 6.508 -13.763 1.00 93.25 190 LEU A CA 1
ATOM 1537 C C . LEU A 1 190 ? -21.896 6.111 -13.668 1.00 93.25 190 LEU A C 1
ATOM 1539 O O . LEU A 1 190 ? -22.551 6.482 -12.694 1.00 93.25 190 LEU A O 1
ATOM 1543 N N . ASP A 1 191 ? -22.404 5.312 -14.609 1.00 92.44 191 ASP A N 1
ATOM 1544 C CA . ASP A 1 191 ? -23.793 4.836 -14.590 1.00 92.44 191 ASP A CA 1
ATOM 1545 C C . ASP A 1 191 ? -24.088 3.966 -13.347 1.00 92.44 191 ASP A C 1
ATOM 1547 O O . ASP A 1 191 ? -25.164 4.064 -12.753 1.00 92.44 191 ASP A O 1
ATOM 1551 N N . GLY A 1 192 ? -23.110 3.173 -12.888 1.00 92.19 192 GLY A N 1
ATOM 1552 C CA . GLY A 1 192 ? -23.187 2.389 -11.646 1.00 92.19 192 GLY A CA 1
ATOM 1553 C C . GLY A 1 192 ? -22.705 3.124 -10.385 1.00 92.19 192 GLY A C 1
ATOM 1554 O O . GLY A 1 192 ? -22.997 2.694 -9.264 1.00 92.19 192 GLY A O 1
ATOM 1555 N N . TYR A 1 193 ? -21.995 4.247 -10.537 1.00 93.50 193 TYR A N 1
ATOM 1556 C CA . TYR A 1 193 ? -21.280 4.914 -9.443 1.00 93.50 193 TYR A CA 1
ATOM 1557 C C . TYR A 1 193 ? -22.210 5.389 -8.325 1.00 93.50 193 TYR A C 1
ATOM 1559 O O . TYR A 1 193 ? -21.875 5.260 -7.149 1.00 93.50 193 TYR A O 1
ATOM 1567 N N . LYS A 1 194 ? -23.411 5.885 -8.654 1.00 92.19 194 LYS A N 1
ATOM 1568 C CA . LYS A 1 194 ? -24.376 6.347 -7.640 1.00 92.19 194 LYS A CA 1
ATOM 1569 C C . LYS A 1 194 ? -24.803 5.217 -6.697 1.00 92.19 194 LYS A C 1
ATOM 1571 O O . LYS A 1 194 ? -24.825 5.419 -5.485 1.00 92.19 194 LYS A O 1
ATOM 1576 N N . ALA A 1 195 ? -25.109 4.038 -7.244 1.00 93.00 195 ALA A N 1
ATOM 1577 C CA . ALA A 1 195 ? -25.497 2.870 -6.455 1.00 93.00 195 ALA A CA 1
ATOM 1578 C C . ALA A 1 195 ? -24.335 2.392 -5.572 1.00 93.00 195 ALA A C 1
ATOM 1580 O O . ALA A 1 195 ? -24.509 2.221 -4.364 1.00 93.00 195 ALA A O 1
ATOM 1581 N N . TYR A 1 196 ? -23.136 2.292 -6.154 1.00 94.44 196 TYR A N 1
ATOM 1582 C CA . TYR A 1 196 ? -21.916 1.959 -5.421 1.00 94.44 196 TYR A CA 1
ATOM 1583 C C . TYR A 1 196 ? -21.635 2.948 -4.278 1.00 94.44 196 TYR A C 1
ATOM 1585 O O . TYR A 1 196 ? -21.360 2.527 -3.159 1.00 94.44 196 TYR A O 1
ATOM 1593 N N . ARG A 1 197 ? -21.765 4.264 -4.494 1.00 93.50 197 ARG A N 1
ATOM 1594 C CA . ARG A 1 197 ? -21.524 5.271 -3.444 1.00 93.50 197 ARG A CA 1
ATOM 1595 C C . ARG A 1 197 ? -22.523 5.175 -2.298 1.00 93.50 197 ARG A C 1
ATOM 1597 O O . ARG A 1 197 ? -22.150 5.383 -1.142 1.00 93.50 197 ARG A O 1
ATOM 1604 N N . THR A 1 198 ? -23.782 4.847 -2.584 1.00 93.12 198 THR A N 1
ATOM 1605 C CA . THR A 1 198 ? -24.771 4.559 -1.537 1.00 93.12 198 THR A CA 1
ATOM 1606 C C . THR A 1 198 ? -24.380 3.314 -0.740 1.00 93.12 198 THR A C 1
ATOM 1608 O O . THR A 1 198 ? -24.376 3.355 0.491 1.00 93.12 198 THR A O 1
ATOM 1611 N N . GLU A 1 199 ? -23.994 2.236 -1.422 1.00 94.25 199 GLU A N 1
ATOM 1612 C CA . GLU A 1 199 ? -23.538 0.992 -0.797 1.00 94.25 199 GLU A CA 1
ATOM 1613 C C . GLU A 1 199 ? -22.262 1.188 0.041 1.00 94.25 199 GLU A C 1
ATOM 1615 O O . GLU A 1 199 ? -22.158 0.646 1.146 1.00 94.25 199 GLU A O 1
ATOM 1620 N N . LEU A 1 200 ? -21.319 2.006 -0.437 1.00 93.62 200 LEU A N 1
ATOM 1621 C CA . LEU A 1 200 ? -20.083 2.359 0.258 1.00 93.62 200 LEU A CA 1
ATOM 1622 C C . LEU A 1 200 ? -20.382 3.079 1.570 1.00 93.62 200 LEU A C 1
ATOM 1624 O O . LEU A 1 200 ? -19.907 2.645 2.617 1.00 93.62 200 LEU A O 1
ATOM 1628 N N . LYS A 1 201 ? -21.222 4.121 1.541 1.00 92.56 201 LYS A N 1
ATOM 1629 C CA . LYS A 1 201 ? -21.610 4.873 2.746 1.00 92.56 201 LYS A CA 1
ATOM 1630 C C . LYS A 1 201 ? -22.324 3.991 3.770 1.00 92.56 201 LYS A C 1
ATOM 1632 O O . LYS A 1 201 ? -22.041 4.091 4.961 1.00 92.56 201 LYS A O 1
ATOM 1637 N N . GLN A 1 202 ? -23.210 3.098 3.325 1.00 92.25 202 GLN A N 1
ATOM 1638 C CA . GLN A 1 202 ? -23.883 2.143 4.213 1.00 92.25 202 GLN A CA 1
ATOM 1639 C C . GLN A 1 202 ? -22.901 1.140 4.829 1.00 92.25 202 GLN A C 1
ATOM 1641 O O . GLN A 1 202 ? -22.942 0.890 6.032 1.00 92.25 202 GLN A O 1
ATOM 1646 N N . SER A 1 203 ? -22.000 0.582 4.019 1.00 90.75 203 SER A N 1
ATOM 1647 C CA . SER A 1 203 ? -20.980 -0.373 4.471 1.00 90.75 203 SER A CA 1
ATOM 1648 C C . SER A 1 203 ? -19.998 0.281 5.444 1.00 90.75 203 SER A C 1
ATOM 1650 O O . SER A 1 203 ? -19.664 -0.297 6.477 1.00 90.75 203 SER A O 1
ATOM 1652 N N . PHE A 1 204 ? -19.611 1.526 5.168 1.00 90.12 204 PHE A N 1
ATOM 1653 C CA . PHE A 1 204 ? -18.770 2.329 6.041 1.00 90.12 204 PHE A CA 1
ATOM 1654 C C . PHE A 1 204 ? -19.458 2.633 7.376 1.00 90.12 204 PHE A C 1
ATOM 1656 O O . PHE A 1 204 ? -18.850 2.465 8.429 1.00 90.12 204 PHE A O 1
ATOM 1663 N N . ALA A 1 205 ? -20.745 2.993 7.356 1.00 87.06 205 ALA A N 1
ATOM 1664 C CA . ALA A 1 205 ? -21.529 3.213 8.569 1.00 87.06 205 ALA A CA 1
ATOM 1665 C C . ALA A 1 205 ? -21.671 1.935 9.416 1.00 87.06 205 ALA A C 1
ATOM 1667 O O . ALA A 1 205 ? -21.531 2.001 10.635 1.00 87.06 205 ALA A O 1
ATOM 1668 N N . LYS A 1 206 ? -21.882 0.765 8.792 1.00 84.19 206 LYS A N 1
ATOM 1669 C CA . LYS A 1 206 ? -21.881 -0.534 9.497 1.00 84.19 206 LYS A CA 1
ATOM 1670 C C . LYS A 1 206 ? -20.538 -0.804 10.170 1.00 84.19 206 LYS A C 1
ATOM 1672 O O . LYS A 1 206 ? -20.501 -1.153 11.347 1.00 84.19 206 LYS A O 1
ATOM 1677 N N . LEU A 1 207 ? -19.442 -0.596 9.440 1.00 81.94 207 LEU A N 1
ATOM 1678 C CA . LEU A 1 207 ? -18.093 -0.756 9.971 1.00 81.94 207 LEU A CA 1
ATOM 1679 C C . LEU A 1 207 ? -17.843 0.205 11.145 1.00 81.94 207 LEU A C 1
ATOM 1681 O O . LEU A 1 207 ? -17.309 -0.209 12.170 1.00 81.94 207 LEU A O 1
ATOM 1685 N N . GLN A 1 208 ? -18.270 1.465 11.039 1.00 79.38 208 GLN A N 1
ATOM 1686 C CA . GLN A 1 208 ? -18.194 2.423 12.144 1.00 79.38 208 GLN A CA 1
ATOM 1687 C C . GLN A 1 208 ? -19.055 2.015 13.344 1.00 79.38 208 GLN A C 1
ATOM 1689 O O . GLN A 1 208 ? -18.610 2.167 14.475 1.00 79.38 208 GLN A O 1
ATOM 1694 N N . ALA A 1 209 ? -20.257 1.477 13.130 1.00 77.56 209 ALA A N 1
ATOM 1695 C CA . ALA A 1 209 ? -21.137 1.037 14.210 1.00 77.56 209 ALA A CA 1
ATOM 1696 C C . ALA A 1 209 ? -20.521 -0.118 15.012 1.00 77.56 209 ALA A C 1
ATOM 1698 O O . ALA A 1 209 ? -20.454 -0.031 16.235 1.00 77.56 209 ALA A O 1
ATOM 1699 N N . VAL A 1 210 ? -19.976 -1.134 14.328 1.00 71.25 210 VAL A N 1
ATOM 1700 C CA . VAL A 1 210 ? -19.210 -2.229 14.960 1.00 71.25 210 VAL A CA 1
ATOM 1701 C C . VAL A 1 210 ? -18.050 -1.674 15.785 1.00 71.25 210 VAL A C 1
ATOM 1703 O O . VAL A 1 210 ? -17.758 -2.145 16.877 1.00 71.25 210 VAL A O 1
ATOM 1706 N N . ARG A 1 211 ? -17.396 -0.636 15.269 1.00 67.56 211 ARG A N 1
ATOM 1707 C CA . ARG A 1 211 ? -16.218 -0.010 15.872 1.00 67.56 211 ARG A CA 1
ATOM 1708 C C . ARG A 1 211 ? -16.528 0.890 17.066 1.00 67.56 211 ARG A C 1
ATOM 1710 O O . ARG A 1 211 ? -15.690 1.010 17.960 1.00 67.56 211 ARG A O 1
ATOM 1717 N N . ASN A 1 212 ? -17.698 1.516 17.068 1.00 66.75 212 ASN A N 1
ATOM 1718 C CA . ASN A 1 212 ? -18.169 2.408 18.124 1.00 66.75 212 ASN A CA 1
ATOM 1719 C C . ASN A 1 212 ? -18.920 1.659 19.237 1.00 66.75 212 ASN A C 1
ATOM 1721 O O . ASN A 1 212 ? -19.343 2.288 20.209 1.00 66.75 212 ASN A O 1
ATOM 1725 N N . ASP A 1 213 ? -19.101 0.342 19.104 1.00 65.19 213 ASP A N 1
ATOM 1726 C CA . ASP A 1 213 ? -19.691 -0.490 20.146 1.00 65.19 213 ASP A CA 1
ATOM 1727 C C . ASP A 1 213 ? -18.868 -0.393 21.442 1.00 65.19 213 ASP A C 1
ATOM 1729 O O . ASP A 1 213 ? -17.641 -0.473 21.422 1.00 65.19 213 ASP A O 1
ATOM 1733 N N . LYS A 1 214 ? -19.549 -0.238 22.584 1.00 54.00 214 LYS A N 1
ATOM 1734 C CA . LYS A 1 214 ? -18.929 -0.104 23.914 1.00 54.00 214 LYS A CA 1
ATOM 1735 C C . LYS A 1 214 ? -18.121 -1.341 24.332 1.00 54.00 214 LYS A C 1
ATOM 1737 O O . LYS A 1 214 ? -17.337 -1.251 25.277 1.00 54.00 214 LYS A O 1
ATOM 1742 N N . ALA A 1 215 ? -18.315 -2.483 23.669 1.00 50.66 215 ALA A N 1
ATOM 1743 C CA . ALA A 1 215 ? -17.496 -3.682 23.825 1.00 50.66 215 ALA A CA 1
ATOM 1744 C C . ALA A 1 215 ? -16.067 -3.507 23.273 1.00 50.66 215 ALA A C 1
ATOM 1746 O O . ALA A 1 215 ? -15.154 -4.199 23.730 1.00 50.66 215 ALA A O 1
ATOM 1747 N N . PHE A 1 216 ? -15.858 -2.566 22.346 1.00 54.56 216 PHE A N 1
ATOM 1748 C CA . PHE A 1 216 ? -14.544 -2.048 21.983 1.00 54.56 216 PHE A CA 1
ATOM 1749 C C . PHE A 1 216 ? -14.243 -0.831 22.880 1.00 54.56 216 PHE A C 1
ATOM 1751 O O . PHE A 1 216 ? -15.019 0.126 22.882 1.00 54.56 216 PHE A O 1
ATOM 1758 N N . PRO A 1 217 ? -13.161 -0.827 23.684 1.00 47.47 217 PRO A N 1
ATOM 1759 C CA . PRO A 1 217 ? -12.872 0.304 24.564 1.00 47.47 217 PRO A CA 1
ATOM 1760 C C . PRO A 1 217 ? -12.796 1.626 23.779 1.00 47.47 217 PRO A C 1
ATOM 1762 O O . PRO A 1 217 ? -12.314 1.664 22.646 1.00 47.47 217 PRO A O 1
ATOM 1765 N N . ALA A 1 218 ? -13.325 2.686 24.399 1.00 40.28 218 ALA A N 1
ATOM 1766 C CA . ALA A 1 218 ? -13.622 3.984 23.794 1.00 40.28 218 ALA A CA 1
ATOM 1767 C C . ALA A 1 218 ? -12.449 4.599 23.008 1.00 40.28 218 ALA A C 1
ATOM 1769 O O . ALA A 1 218 ? -11.305 4.558 23.461 1.00 40.28 218 ALA A O 1
ATOM 1770 N N . ARG A 1 219 ? -12.779 5.203 21.857 1.00 43.91 219 ARG A N 1
ATOM 1771 C CA . ARG A 1 219 ? -11.852 5.906 20.957 1.00 43.91 219 ARG A CA 1
ATOM 1772 C C . ARG A 1 219 ? -11.895 7.413 21.174 1.00 43.91 219 ARG A C 1
ATOM 1774 O O . ARG A 1 219 ? -12.970 7.972 21.397 1.00 43.91 219 ARG A O 1
ATOM 1781 N N . ALA A 1 220 ? -10.762 8.079 21.021 1.00 33.75 220 ALA A N 1
ATOM 1782 C CA . ALA A 1 220 ? -10.648 9.521 21.137 1.00 33.75 220 ALA A CA 1
ATOM 1783 C C . ALA A 1 220 ? -10.533 10.187 19.774 1.00 33.75 220 ALA A C 1
ATOM 1785 O O . ALA A 1 220 ? -9.781 9.772 18.897 1.00 33.75 220 ALA A O 1
ATOM 1786 N N . THR A 1 221 ? -11.240 11.302 19.655 1.00 34.69 221 THR A N 1
ATOM 1787 C CA . THR A 1 221 ? -11.339 12.117 18.449 1.00 34.69 221 THR A CA 1
ATOM 1788 C C . THR A 1 221 ? -10.108 12.975 18.155 1.00 34.69 221 THR A C 1
ATOM 1790 O O . THR A 1 221 ? -10.020 13.478 17.047 1.00 34.69 221 THR A O 1
ATOM 1793 N N . ASP A 1 222 ? -9.135 13.123 19.068 1.00 31.23 222 ASP A N 1
ATOM 1794 C CA . ASP A 1 222 ? -8.082 14.150 18.930 1.00 31.23 222 ASP A CA 1
ATOM 1795 C C . ASP A 1 222 ? -6.715 13.737 19.525 1.00 31.23 222 ASP A C 1
ATOM 1797 O O . ASP A 1 222 ? -6.358 14.111 20.644 1.00 31.23 222 ASP A O 1
ATOM 1801 N N . GLY A 1 223 ? -5.912 12.950 18.795 1.00 33.12 223 GLY A N 1
ATOM 1802 C CA . GLY A 1 223 ? -4.486 12.726 19.122 1.00 33.12 223 GLY A CA 1
ATOM 1803 C C . GLY A 1 223 ? -4.187 11.835 20.343 1.00 33.12 223 GLY A C 1
ATOM 1804 O O . GLY A 1 223 ? -3.048 11.762 20.805 1.00 33.12 223 GLY A O 1
ATOM 1805 N N . LYS A 1 224 ? -5.193 11.131 20.872 1.00 39.34 224 LYS A N 1
ATOM 1806 C CA . LYS A 1 224 ? -5.081 10.167 21.987 1.00 39.34 224 LYS A CA 1
ATOM 1807 C C . LYS A 1 224 ? -4.996 8.696 21.536 1.00 39.34 224 LYS A C 1
ATOM 1809 O O . LYS A 1 224 ? -4.878 7.828 22.400 1.00 39.34 224 LYS A O 1
ATOM 1814 N N . GLU A 1 225 ? -4.957 8.416 20.228 1.00 40.91 225 GLU A N 1
ATOM 1815 C CA . GLU A 1 225 ? -4.890 7.056 19.646 1.00 40.91 225 GLU A CA 1
ATOM 1816 C C . GLU A 1 225 ? -3.795 6.167 20.270 1.00 40.91 225 GLU A C 1
ATOM 1818 O O . GLU A 1 225 ? -3.990 4.970 20.493 1.00 40.91 225 GLU A O 1
ATOM 1823 N N . LEU A 1 226 ? -2.645 6.756 20.618 1.00 37.84 226 LEU A N 1
ATOM 1824 C CA . LEU A 1 226 ? -1.526 6.059 21.260 1.00 37.84 226 LEU A CA 1
ATOM 1825 C C . LEU A 1 226 ? -1.865 5.533 22.662 1.00 37.84 226 LEU A C 1
ATOM 1827 O O . LEU A 1 226 ? -1.428 4.443 23.024 1.00 37.84 226 LEU A O 1
ATOM 1831 N N . LYS A 1 227 ? -2.657 6.273 23.449 1.00 45.62 227 LYS A N 1
ATOM 1832 C CA . LYS A 1 227 ? -3.063 5.841 24.796 1.00 45.62 227 LYS A CA 1
ATOM 1833 C C . LYS A 1 227 ? -4.086 4.710 24.729 1.00 45.62 227 LYS A C 1
ATOM 1835 O O . LYS A 1 227 ? -4.062 3.820 25.568 1.00 45.62 227 LYS A O 1
ATOM 1840 N N . GLU A 1 228 ? -4.939 4.702 23.714 1.00 51.66 228 GLU A N 1
ATOM 1841 C CA . GLU A 1 228 ? -6.003 3.706 23.547 1.00 51.66 228 GLU A CA 1
ATOM 1842 C C . GLU A 1 228 ? -5.478 2.380 23.017 1.00 51.66 228 GLU A C 1
ATOM 1844 O O . GLU A 1 228 ? -5.810 1.333 23.572 1.00 51.66 228 GLU A O 1
ATOM 1849 N N . ARG A 1 229 ? -4.563 2.412 22.038 1.00 50.81 229 ARG A N 1
ATOM 1850 C CA . ARG A 1 229 ? -3.815 1.210 21.643 1.00 50.81 229 ARG A CA 1
ATOM 1851 C C . ARG A 1 229 ? -3.030 0.629 22.808 1.00 50.81 229 ARG A C 1
ATOM 1853 O O . ARG A 1 229 ? -2.974 -0.584 22.931 1.00 50.81 229 ARG A O 1
ATOM 1860 N N . GLN A 1 230 ? -2.455 1.463 23.676 1.00 56.28 230 GLN A N 1
ATOM 1861 C CA . GLN A 1 230 ? -1.749 1.002 24.876 1.00 56.28 230 GLN A CA 1
ATOM 1862 C C . GLN A 1 230 ? -2.689 0.389 25.920 1.00 56.28 230 GLN A C 1
ATOM 1864 O O . GLN A 1 230 ? -2.334 -0.617 26.524 1.00 56.28 230 GLN A O 1
ATOM 1869 N N . VAL A 1 231 ? -3.882 0.955 26.128 1.00 58.31 231 VAL A N 1
ATOM 1870 C CA . VAL A 1 231 ? -4.898 0.391 27.035 1.00 58.31 231 VAL A CA 1
ATOM 1871 C C . VAL A 1 231 ? -5.431 -0.935 26.498 1.00 58.31 231 VAL A C 1
ATOM 1873 O O . VAL A 1 231 ? -5.549 -1.890 27.260 1.00 58.31 231 VAL A O 1
ATOM 1876 N N . LEU A 1 232 ? -5.689 -1.021 25.191 1.00 58.97 232 LEU A N 1
ATOM 1877 C CA . LEU A 1 232 ? -6.082 -2.262 24.534 1.00 58.97 232 LEU A CA 1
ATOM 1878 C C . LEU A 1 232 ? -4.967 -3.309 24.597 1.00 58.97 232 LEU A C 1
ATOM 1880 O O . LEU A 1 232 ? -5.232 -4.442 24.980 1.00 58.97 232 LEU A O 1
ATOM 1884 N N . ALA A 1 233 ? -3.735 -2.924 24.250 1.00 61.34 233 ALA A N 1
ATOM 1885 C CA . ALA A 1 233 ? -2.560 -3.784 24.340 1.00 61.34 233 ALA A CA 1
ATOM 1886 C C . ALA A 1 233 ? -2.437 -4.345 25.750 1.00 61.34 233 ALA A C 1
ATOM 1888 O O . ALA A 1 233 ? -2.364 -5.550 25.928 1.00 61.34 233 ALA A O 1
ATOM 1889 N N . LYS A 1 234 ? -2.517 -3.476 26.760 1.00 62.97 234 LYS A N 1
ATOM 1890 C CA . LYS A 1 234 ? -2.453 -3.875 28.159 1.00 62.97 234 LYS A CA 1
ATOM 1891 C C . LYS A 1 234 ? -3.599 -4.812 28.543 1.00 62.97 234 LYS A C 1
ATOM 1893 O O . LYS A 1 234 ? -3.341 -5.832 29.157 1.00 62.97 234 LYS A O 1
ATOM 1898 N N . HIS A 1 235 ? -4.836 -4.528 28.138 1.00 62.06 235 HIS A N 1
ATOM 1899 C CA . HIS A 1 235 ? -5.980 -5.398 28.423 1.00 62.06 235 HIS A CA 1
ATOM 1900 C C . HIS A 1 235 ? -5.840 -6.782 27.769 1.00 62.06 235 HIS A C 1
ATOM 1902 O O . HIS A 1 235 ? -6.064 -7.794 28.427 1.00 62.06 235 HIS A O 1
ATOM 1908 N N . LEU A 1 236 ? -5.429 -6.835 26.498 1.00 63.44 236 LEU A N 1
ATOM 1909 C CA . LEU A 1 236 ? -5.201 -8.082 25.765 1.00 63.44 236 LEU A CA 1
ATOM 1910 C C . LEU A 1 236 ? -3.964 -8.841 26.266 1.00 63.44 236 LEU A C 1
ATOM 1912 O O . LEU A 1 236 ? -3.946 -10.061 26.204 1.00 63.44 236 LEU A O 1
ATOM 1916 N N . LEU A 1 237 ? -2.945 -8.169 26.800 1.00 64.44 237 LEU A N 1
ATOM 1917 C CA . LEU A 1 237 ? -1.775 -8.827 27.393 1.00 64.44 237 LEU A CA 1
ATOM 1918 C C . LEU A 1 237 ? -2.057 -9.317 28.822 1.00 64.44 237 LEU A C 1
ATOM 1920 O O . LEU A 1 237 ? -1.688 -10.440 29.165 1.00 64.44 237 LEU A O 1
ATOM 1924 N N . ASP A 1 238 ? -2.775 -8.528 29.628 1.00 62.66 238 ASP A N 1
ATOM 1925 C CA . ASP A 1 238 ? -3.195 -8.881 30.993 1.00 62.66 238 ASP A CA 1
ATOM 1926 C C . ASP A 1 238 ? -4.123 -10.097 30.987 1.00 62.66 238 ASP A C 1
ATOM 1928 O O . ASP A 1 238 ? -3.992 -10.998 31.818 1.00 62.66 238 ASP A O 1
ATOM 1932 N N . LEU A 1 239 ? -5.045 -10.155 30.026 1.00 59.41 239 LEU A N 1
ATOM 1933 C CA . LEU A 1 239 ? -5.887 -11.322 29.842 1.00 59.41 239 LEU A CA 1
ATOM 1934 C C . LEU A 1 239 ? -5.031 -12.532 29.356 1.00 59.41 239 LEU A C 1
ATOM 1936 O O . LEU A 1 239 ? -5.324 -13.667 29.733 1.00 59.41 239 LEU A O 1
ATOM 1940 N N . ASN A 1 240 ? -3.949 -12.340 28.575 1.00 63.88 240 ASN A N 1
ATOM 1941 C CA . ASN A 1 240 ? -3.190 -13.438 27.944 1.00 63.88 240 ASN A CA 1
ATOM 1942 C C . ASN A 1 240 ? -2.408 -14.206 29.003 1.00 63.88 240 ASN A C 1
ATOM 1944 O O . ASN A 1 240 ? -2.381 -15.438 29.020 1.00 63.88 240 ASN A O 1
ATOM 1948 N N . ALA A 1 241 ? -1.873 -13.460 29.970 1.00 60.28 241 ALA A N 1
ATOM 1949 C CA . ALA A 1 241 ? -1.259 -13.995 31.175 1.00 60.28 241 ALA A CA 1
ATOM 1950 C C . ALA A 1 241 ? -2.180 -14.952 31.963 1.00 60.28 241 ALA A C 1
ATOM 1952 O O . ALA A 1 241 ? -1.683 -15.791 32.711 1.00 60.28 241 ALA A O 1
ATOM 1953 N N . GLN A 1 242 ? -3.505 -14.871 31.782 1.00 58.44 242 GLN A N 1
ATOM 1954 C CA . GLN A 1 242 ? -4.495 -15.701 32.476 1.00 58.44 242 GLN A CA 1
ATOM 1955 C C . GLN A 1 242 ? -4.844 -17.009 31.734 1.00 58.44 242 GLN A C 1
ATOM 1957 O O . GLN A 1 242 ? -5.691 -17.757 32.212 1.00 58.44 242 GLN A O 1
ATOM 1962 N N . LYS A 1 243 ? -4.214 -17.319 30.584 1.00 58.31 243 LYS A N 1
ATOM 1963 C CA . LYS A 1 243 ? -4.442 -18.540 29.764 1.00 58.31 243 LYS A CA 1
ATOM 1964 C C . LYS A 1 243 ? -5.908 -18.809 29.354 1.00 58.31 243 LYS A C 1
ATOM 1966 O O . LYS A 1 243 ? -6.232 -19.913 28.927 1.00 58.31 243 LYS A O 1
ATOM 1971 N N . GLN A 1 244 ? -6.794 -17.816 29.454 1.00 56.59 244 GLN A N 1
ATOM 1972 C CA . GLN A 1 244 ? -8.228 -17.932 29.139 1.00 56.59 244 GLN A CA 1
ATOM 1973 C C . GLN A 1 244 ? -8.653 -17.107 27.902 1.00 56.59 244 GLN A C 1
ATOM 1975 O O . GLN A 1 244 ? -9.840 -17.042 27.584 1.00 56.59 244 GLN A O 1
ATOM 1980 N N . ILE A 1 245 ? -7.706 -16.478 27.183 1.00 52.84 245 ILE A N 1
ATOM 1981 C CA . ILE A 1 245 ? -8.005 -15.407 26.213 1.00 52.84 245 ILE A CA 1
ATOM 1982 C C . ILE A 1 245 ? -8.662 -15.821 24.923 1.00 52.84 245 ILE A C 1
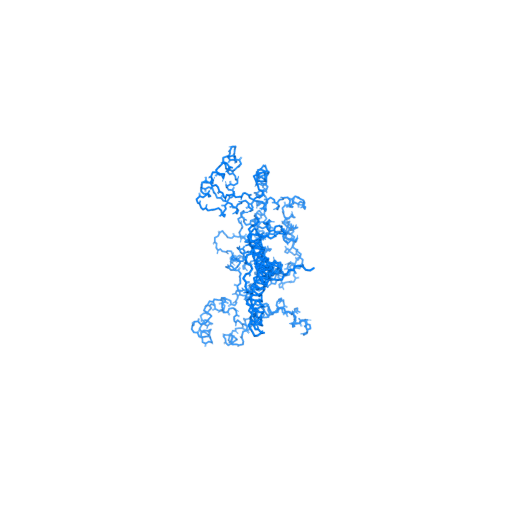ATOM 1984 O O . ILE A 1 245 ? -9.586 -15.124 24.495 1.00 52.84 245 ILE A O 1
ATOM 1988 N N . ASN A 1 246 ? -8.114 -16.836 24.243 1.00 59.53 246 ASN A N 1
ATOM 1989 C CA . ASN A 1 246 ? -8.321 -16.899 22.795 1.00 59.53 246 ASN A CA 1
ATOM 1990 C C . ASN A 1 246 ? -9.811 -17.014 22.496 1.00 59.53 246 ASN A C 1
ATOM 1992 O O . ASN A 1 246 ? -10.300 -16.361 21.586 1.00 59.53 246 ASN A O 1
ATOM 1996 N N . GLN A 1 247 ? -10.563 -17.721 23.339 1.00 65.19 247 GLN A N 1
ATOM 1997 C CA . GLN A 1 247 ? -11.998 -17.860 23.169 1.00 65.19 247 GLN A CA 1
ATOM 1998 C C . GLN A 1 247 ? -12.784 -16.591 23.525 1.00 65.19 247 GLN A C 1
ATOM 2000 O O . GLN A 1 247 ? -13.476 -16.074 22.663 1.00 65.19 247 GLN A O 1
ATOM 2005 N N . GLN A 1 248 ? -12.623 -16.005 24.718 1.00 66.69 248 GLN A N 1
ATOM 2006 C CA . GLN A 1 248 ? -13.470 -14.879 25.155 1.00 66.69 248 GLN A CA 1
ATOM 2007 C C . GLN A 1 248 ? -13.362 -13.634 24.263 1.00 66.69 248 GLN A C 1
ATOM 2009 O O . GLN A 1 248 ? -14.356 -12.944 24.025 1.00 66.69 248 GLN A O 1
ATOM 2014 N N . TRP A 1 249 ? -12.156 -13.314 23.782 1.00 69.75 249 TRP A N 1
ATOM 2015 C CA . TRP A 1 249 ? -11.975 -12.182 22.873 1.00 69.75 249 TRP A CA 1
ATOM 2016 C C . TRP A 1 249 ? -12.564 -12.483 21.493 1.00 69.75 249 TRP A C 1
ATOM 2018 O O . TRP A 1 249 ? -13.294 -11.653 20.950 1.00 69.75 249 TRP A O 1
ATOM 2028 N N . ARG A 1 250 ? -12.335 -13.692 20.963 1.00 72.12 250 ARG A N 1
ATOM 2029 C CA . ARG A 1 250 ? -12.946 -14.133 19.704 1.00 72.12 250 ARG A CA 1
ATOM 2030 C C . ARG A 1 250 ? -14.463 -14.231 19.790 1.00 72.12 250 ARG A C 1
ATOM 2032 O O . ARG A 1 250 ? -15.113 -13.875 18.821 1.00 72.12 250 ARG A O 1
ATOM 2039 N N . ASP A 1 251 ? -15.032 -14.623 20.925 1.00 73.00 251 ASP A N 1
ATOM 2040 C CA . ASP A 1 251 ? -16.480 -14.712 21.129 1.00 73.00 251 ASP A CA 1
ATOM 2041 C C . ASP A 1 251 ? -17.122 -13.317 21.092 1.00 73.00 251 ASP A C 1
ATOM 2043 O O . ASP A 1 251 ? -18.155 -13.117 20.451 1.00 73.00 251 ASP A O 1
ATOM 2047 N N . LYS A 1 252 ? -16.477 -12.315 21.709 1.00 72.06 252 LYS A N 1
ATOM 2048 C CA . LYS A 1 252 ? -16.908 -10.908 21.616 1.00 72.06 252 LYS A CA 1
ATOM 2049 C C . LYS A 1 252 ? -16.813 -10.372 20.190 1.00 72.06 252 LYS A C 1
ATOM 2051 O O . LYS A 1 252 ? -17.709 -9.664 19.742 1.00 72.06 252 LYS A O 1
ATOM 2056 N N . LEU A 1 253 ? -15.741 -10.708 19.476 1.00 74.88 253 LEU A N 1
ATOM 2057 C CA . LEU A 1 253 ? -15.581 -10.328 18.074 1.00 74.88 253 LEU A CA 1
ATOM 2058 C C . LEU A 1 253 ? -16.614 -11.029 17.182 1.00 74.88 253 LEU A C 1
ATOM 2060 O O . LEU A 1 253 ? -17.226 -10.378 16.338 1.00 74.88 253 LEU A O 1
ATOM 2064 N N . ALA A 1 254 ? -16.884 -12.311 17.422 1.00 76.19 254 ALA A N 1
ATOM 2065 C CA . ALA A 1 254 ? -17.879 -13.093 16.700 1.00 76.19 254 ALA A CA 1
ATOM 2066 C C . ALA A 1 254 ? -19.298 -12.549 16.918 1.00 76.19 254 ALA A C 1
ATOM 2068 O O . ALA A 1 254 ? -20.070 -12.482 15.964 1.00 76.19 254 ALA A O 1
ATOM 2069 N N . ALA A 1 255 ? -19.622 -12.069 18.125 1.00 72.88 255 ALA A N 1
ATOM 2070 C CA . ALA A 1 255 ? -20.880 -11.367 18.401 1.00 72.88 255 ALA A CA 1
ATOM 2071 C C . ALA A 1 255 ? -21.045 -10.082 17.565 1.00 72.88 255 ALA A C 1
ATOM 2073 O O . ALA A 1 255 ? -22.163 -9.663 17.277 1.00 72.88 255 ALA A O 1
ATOM 2074 N N . LEU A 1 256 ? -19.931 -9.485 17.135 1.00 70.12 256 LEU A N 1
ATOM 2075 C CA . LEU A 1 256 ? -19.874 -8.315 16.257 1.00 70.12 256 LEU A CA 1
ATOM 2076 C C . LEU A 1 256 ? -19.612 -8.692 14.790 1.00 70.12 256 LEU A C 1
ATOM 2078 O O . LEU A 1 256 ? -19.295 -7.827 13.973 1.00 70.12 256 LEU A O 1
ATOM 2082 N N . ASN A 1 257 ? -19.757 -9.979 14.453 1.00 75.25 257 ASN A N 1
ATOM 2083 C CA . ASN A 1 257 ? -19.554 -10.536 13.117 1.00 75.25 257 ASN A CA 1
ATOM 2084 C C . ASN A 1 257 ? -18.117 -10.343 12.576 1.00 75.25 257 ASN A C 1
ATOM 2086 O O . ASN A 1 257 ? -17.880 -10.299 11.367 1.00 75.25 257 ASN A O 1
ATOM 2090 N N . VAL A 1 258 ? -17.146 -10.224 13.487 1.00 76.50 258 VAL A N 1
ATOM 2091 C CA . VAL A 1 258 ? -15.708 -10.166 13.215 1.00 76.50 258 VAL A CA 1
ATOM 2092 C C . VAL A 1 258 ? -15.092 -11.516 13.562 1.00 76.50 258 VAL A C 1
ATOM 2094 O O . VAL A 1 258 ? -15.125 -11.951 14.709 1.00 76.50 258 VAL A O 1
ATOM 2097 N N . PHE A 1 259 ? -14.470 -12.167 12.583 1.00 77.62 259 PHE A N 1
ATOM 2098 C CA . PHE A 1 259 ? -13.844 -13.474 12.777 1.00 77.62 259 PHE A CA 1
ATOM 2099 C C . PHE A 1 259 ? -12.322 -13.358 12.687 1.00 77.62 259 PHE A C 1
ATOM 2101 O O . PHE A 1 259 ? -11.788 -12.821 11.713 1.00 77.62 259 PHE A O 1
ATOM 2108 N N . ILE A 1 260 ? -11.636 -13.870 13.708 1.00 77.94 260 ILE A N 1
ATOM 2109 C CA . ILE A 1 260 ? -10.174 -13.948 13.785 1.00 77.94 260 ILE A CA 1
ATOM 2110 C C . ILE A 1 260 ? -9.801 -15.395 14.099 1.00 77.94 260 ILE A C 1
ATOM 2112 O O . ILE A 1 260 ? -10.412 -16.027 14.965 1.00 77.94 260 ILE A O 1
ATOM 2116 N N . THR A 1 261 ? -8.822 -15.924 13.373 1.00 81.69 261 THR A N 1
ATOM 2117 C CA . THR A 1 261 ? -8.312 -17.287 13.594 1.00 81.69 261 THR A CA 1
ATOM 2118 C C . THR A 1 261 ? -7.465 -17.376 14.873 1.00 81.69 261 THR A C 1
ATOM 2120 O O . THR A 1 261 ? -7.063 -16.357 15.440 1.00 81.69 261 THR A O 1
ATOM 2123 N N . ASP A 1 262 ? -7.191 -18.591 15.361 1.00 76.88 262 ASP A N 1
ATOM 2124 C CA . ASP A 1 262 ? -6.251 -18.793 16.478 1.00 76.88 262 ASP A CA 1
ATOM 2125 C C . ASP A 1 262 ? -4.854 -18.248 16.151 1.00 76.88 262 ASP A C 1
ATOM 2127 O O . ASP A 1 262 ? -4.280 -17.508 16.952 1.00 76.88 262 ASP A O 1
ATOM 2131 N N . ASP A 1 263 ? -4.354 -18.534 14.947 1.00 77.69 263 ASP A N 1
ATOM 2132 C CA . ASP A 1 263 ? -3.034 -18.086 14.496 1.00 77.69 263 ASP A CA 1
ATOM 2133 C C . ASP A 1 263 ? -2.945 -16.558 14.444 1.00 77.69 263 ASP A C 1
ATOM 2135 O O . ASP A 1 263 ? -1.995 -15.963 14.946 1.00 77.69 263 ASP A O 1
ATOM 2139 N N . GLU A 1 264 ? -3.973 -15.893 13.913 1.00 77.25 264 GLU A N 1
ATOM 2140 C CA . GLU A 1 264 ? -4.033 -14.429 13.884 1.00 77.25 264 GLU A CA 1
ATOM 2141 C C . GLU A 1 264 ? -4.144 -13.826 15.284 1.00 77.25 264 GLU A C 1
ATOM 2143 O O . GLU A 1 264 ? -3.570 -12.771 15.548 1.00 77.25 264 GLU A O 1
ATOM 2148 N N . THR A 1 265 ? -4.849 -14.496 16.197 1.00 76.12 265 THR A N 1
ATOM 2149 C CA . THR A 1 265 ? -4.935 -14.066 17.597 1.00 76.12 265 THR A CA 1
ATOM 2150 C C . THR A 1 265 ? -3.557 -14.121 18.248 1.00 76.12 265 THR A C 1
ATOM 2152 O O . THR A 1 265 ? -3.140 -13.141 18.866 1.00 76.12 265 THR A O 1
ATOM 2155 N N . LYS A 1 266 ? -2.810 -15.213 18.043 1.00 74.31 266 LYS A N 1
ATOM 2156 C CA . LYS A 1 266 ? -1.432 -15.349 18.521 1.00 74.31 266 LYS A CA 1
ATOM 2157 C C . LYS A 1 266 ? -0.524 -14.266 17.928 1.00 74.31 266 LYS A C 1
ATOM 2159 O O . LYS A 1 266 ? 0.136 -13.561 18.684 1.00 74.31 266 LYS A O 1
ATOM 2164 N N . MET A 1 267 ? -0.577 -14.051 16.611 1.00 71.94 267 MET A N 1
ATOM 2165 C CA . MET A 1 267 ? 0.191 -12.994 15.934 1.00 71.94 267 MET A CA 1
ATOM 2166 C C . MET A 1 267 ? -0.098 -11.599 16.505 1.00 71.94 267 MET A C 1
ATOM 2168 O O . MET A 1 267 ? 0.814 -10.794 16.685 1.00 71.94 267 MET A O 1
ATOM 2172 N N . ILE A 1 268 ? -1.367 -11.290 16.791 1.00 73.12 268 ILE A N 1
ATOM 2173 C CA . ILE A 1 268 ? -1.773 -10.005 17.374 1.00 73.12 268 ILE A CA 1
ATOM 2174 C C . ILE A 1 268 ? -1.234 -9.852 18.794 1.00 73.12 268 ILE A C 1
ATOM 2176 O O . ILE A 1 268 ? -0.725 -8.786 19.137 1.00 73.12 268 ILE A O 1
ATOM 2180 N N . VAL A 1 269 ? -1.334 -10.896 19.612 1.00 71.81 269 VAL A N 1
ATOM 2181 C CA . VAL A 1 269 ? -0.811 -10.896 20.981 1.00 71.81 269 VAL A CA 1
ATOM 2182 C C . VAL A 1 269 ? 0.704 -10.700 20.982 1.00 71.81 269 VAL A C 1
ATOM 2184 O O . VAL A 1 269 ? 1.188 -9.820 21.694 1.00 71.81 269 VAL A O 1
ATOM 2187 N N . ASP A 1 270 ? 1.432 -11.437 20.141 1.00 69.75 270 ASP A N 1
ATOM 2188 C CA . ASP A 1 270 ? 2.882 -11.300 19.998 1.00 69.75 270 ASP A CA 1
ATOM 2189 C C . ASP A 1 270 ? 3.246 -9.872 19.568 1.00 69.75 270 ASP A C 1
ATOM 2191 O O . ASP A 1 270 ? 4.070 -9.218 20.208 1.00 69.75 270 ASP A O 1
ATOM 2195 N N . TYR A 1 271 ? 2.563 -9.331 18.551 1.00 70.31 271 TYR A N 1
ATOM 2196 C CA . TYR A 1 271 ? 2.749 -7.952 18.094 1.00 70.31 271 TYR A CA 1
ATOM 2197 C C . TYR A 1 271 ? 2.525 -6.922 19.216 1.00 70.31 271 TYR A C 1
ATOM 2199 O O . TYR A 1 271 ? 3.322 -5.993 19.380 1.00 70.31 271 TYR A O 1
ATOM 2207 N N . LEU A 1 272 ? 1.459 -7.070 20.007 1.00 68.75 272 LEU A N 1
ATOM 2208 C CA . LEU A 1 272 ? 1.152 -6.166 21.119 1.00 68.75 272 LEU A CA 1
ATOM 2209 C C . LEU A 1 272 ? 2.183 -6.271 22.249 1.00 68.75 272 LEU A C 1
ATOM 2211 O O . LEU A 1 272 ? 2.551 -5.238 22.813 1.00 68.75 272 LEU A O 1
ATOM 2215 N N . ASP A 1 273 ? 2.683 -7.473 22.544 1.00 68.12 273 ASP A N 1
ATOM 2216 C CA . ASP A 1 273 ? 3.739 -7.701 23.537 1.00 68.12 273 ASP A CA 1
ATOM 2217 C C . ASP A 1 273 ? 5.030 -6.974 23.125 1.00 68.12 273 ASP A C 1
ATOM 2219 O O . ASP A 1 273 ? 5.613 -6.221 23.914 1.00 68.12 273 ASP A O 1
ATOM 2223 N N . VAL A 1 274 ? 5.427 -7.081 21.848 1.00 67.12 274 VAL A N 1
ATOM 2224 C CA . VAL A 1 274 ? 6.572 -6.332 21.294 1.00 67.12 274 VAL A CA 1
ATOM 2225 C C . VAL A 1 274 ? 6.384 -4.823 21.475 1.00 67.12 274 VAL A C 1
ATOM 2227 O O . VAL A 1 274 ? 7.302 -4.123 21.923 1.00 67.12 274 VAL A O 1
ATOM 2230 N N . GLN A 1 275 ? 5.197 -4.302 21.154 1.00 66.94 275 GLN A N 1
ATOM 2231 C CA . GLN A 1 275 ? 4.885 -2.875 21.268 1.00 66.94 275 GLN A CA 1
ATOM 2232 C C . GLN A 1 275 ? 4.915 -2.390 22.721 1.00 66.94 275 GLN A C 1
ATOM 2234 O O . GLN A 1 275 ? 5.512 -1.349 23.017 1.00 66.94 275 GLN A O 1
ATOM 2239 N N . GLU A 1 276 ? 4.312 -3.132 23.653 1.00 67.06 276 GLU A N 1
ATOM 2240 C CA . GLU A 1 276 ? 4.295 -2.765 25.069 1.00 67.06 276 GLU A CA 1
ATOM 2241 C C . GLU A 1 276 ? 5.714 -2.737 25.646 1.00 67.06 276 GLU A C 1
ATOM 2243 O O . GLU A 1 276 ? 6.110 -1.774 26.313 1.00 67.06 276 GLU A O 1
ATOM 2248 N N . ARG A 1 277 ? 6.522 -3.754 25.342 1.00 66.25 277 ARG A N 1
ATOM 2249 C CA . ARG A 1 277 ? 7.917 -3.794 25.781 1.00 66.25 277 ARG A CA 1
ATOM 2250 C C . ARG A 1 277 ? 8.719 -2.646 25.185 1.00 66.25 277 ARG A C 1
ATOM 2252 O O . ARG A 1 277 ? 9.451 -1.974 25.917 1.00 66.25 277 ARG A O 1
ATOM 2259 N N . THR A 1 278 ? 8.562 -2.384 23.888 1.00 65.44 278 THR A N 1
ATOM 2260 C CA . THR A 1 278 ? 9.227 -1.265 23.204 1.00 65.44 278 THR A CA 1
ATOM 2261 C C . THR A 1 278 ? 8.893 0.054 23.896 1.00 65.44 278 THR A C 1
ATOM 2263 O O . THR A 1 278 ? 9.788 0.850 24.183 1.00 65.44 278 THR A O 1
ATOM 2266 N N . ASN A 1 279 ? 7.625 0.264 24.261 1.00 65.94 279 ASN A N 1
ATOM 2267 C CA . ASN A 1 279 ? 7.193 1.436 25.020 1.00 65.94 279 ASN A CA 1
ATOM 2268 C C . ASN A 1 279 ? 7.838 1.502 26.413 1.00 65.94 279 ASN A C 1
ATOM 2270 O O . ASN A 1 279 ? 8.329 2.565 26.797 1.00 65.94 279 ASN A O 1
ATOM 2274 N N . LYS A 1 280 ? 7.928 0.380 27.142 1.00 70.19 280 LYS A N 1
ATOM 2275 C CA . LYS A 1 280 ? 8.643 0.310 28.431 1.00 70.19 280 LYS A CA 1
ATOM 2276 C C . LYS A 1 280 ? 10.112 0.727 28.280 1.00 70.19 280 LYS A C 1
ATOM 2278 O O . LYS A 1 280 ? 10.608 1.504 29.094 1.00 70.19 280 LYS A O 1
ATOM 2283 N N . VAL A 1 281 ? 10.805 0.290 27.227 1.00 70.56 281 VAL A N 1
ATOM 2284 C CA . VAL A 1 281 ? 12.202 0.693 26.976 1.00 70.56 281 VAL A CA 1
ATOM 2285 C C . VAL A 1 281 ? 12.318 2.154 26.546 1.00 70.56 281 VAL A C 1
ATOM 2287 O O . VAL A 1 281 ? 13.189 2.860 27.057 1.00 70.56 281 VAL A O 1
ATOM 2290 N N . LYS A 1 282 ? 11.411 2.660 25.701 1.00 71.06 282 LYS A N 1
ATOM 2291 C CA . LYS A 1 282 ? 11.336 4.094 25.367 1.00 71.06 282 LYS A CA 1
ATOM 2292 C C . LYS A 1 282 ? 11.161 4.950 26.625 1.00 71.06 282 LYS A C 1
ATOM 2294 O O . LYS A 1 282 ? 11.842 5.966 26.769 1.00 71.06 282 LYS A O 1
ATOM 2299 N N . MET A 1 283 ? 10.306 4.535 27.563 1.00 73.25 283 MET A N 1
ATOM 2300 C CA . MET A 1 283 ? 10.127 5.225 28.847 1.00 73.25 283 MET A CA 1
ATOM 2301 C C . MET A 1 283 ? 11.418 5.237 29.675 1.00 73.25 283 MET A C 1
ATOM 2303 O O . MET A 1 283 ? 11.775 6.274 30.233 1.00 73.25 283 MET A O 1
ATOM 2307 N N . LEU A 1 284 ? 12.162 4.127 29.703 1.00 74.81 284 LEU A N 1
ATOM 2308 C CA . LEU A 1 284 ? 13.457 4.061 30.389 1.00 74.81 284 LEU A CA 1
ATOM 2309 C C . LEU A 1 284 ? 14.500 4.975 29.765 1.00 74.81 284 LEU A C 1
ATOM 2311 O O . LEU A 1 284 ? 15.128 5.756 30.471 1.00 74.81 284 LEU A O 1
ATOM 2315 N N . LEU A 1 285 ? 14.642 4.935 28.443 1.00 74.75 285 LEU A N 1
ATOM 2316 C CA . LEU A 1 285 ? 15.571 5.791 27.707 1.00 74.75 285 LEU A CA 1
ATOM 2317 C C . LEU A 1 285 ? 15.194 7.277 27.759 1.00 74.75 285 LEU A C 1
ATOM 2319 O O . LEU A 1 285 ? 16.043 8.133 27.508 1.00 74.75 285 LEU A O 1
ATOM 2323 N N . SER A 1 286 ? 13.938 7.589 28.088 1.00 77.75 286 SER A N 1
ATOM 2324 C CA . SER A 1 286 ? 13.457 8.958 28.305 1.00 77.75 286 SER A CA 1
ATOM 2325 C C . SER A 1 286 ? 13.785 9.487 29.706 1.00 77.75 286 SER A C 1
ATOM 2327 O O . SER A 1 286 ? 13.863 10.702 29.901 1.00 77.75 286 SER A O 1
ATOM 2329 N N . ASN A 1 287 ? 14.038 8.610 30.681 1.00 81.94 287 ASN A N 1
ATOM 2330 C CA . ASN A 1 287 ? 14.450 9.013 32.024 1.00 81.94 287 ASN A CA 1
ATOM 2331 C C . ASN A 1 287 ? 15.846 9.669 31.983 1.00 81.94 287 ASN A C 1
ATOM 2333 O O . ASN A 1 287 ? 16.762 9.223 31.288 1.00 81.94 287 ASN A O 1
ATOM 2337 N N . GLU A 1 288 ? 15.992 10.776 32.709 1.00 79.69 288 GLU A N 1
ATOM 2338 C CA . GLU A 1 288 ? 17.202 11.596 32.751 1.00 79.69 288 GLU A CA 1
ATOM 2339 C C . GLU A 1 288 ? 18.462 10.802 33.126 1.00 79.69 288 GLU A C 1
ATOM 2341 O O . GLU A 1 288 ? 19.489 10.951 32.460 1.00 79.69 288 GLU A O 1
ATOM 2346 N N . ALA A 1 289 ? 18.366 9.886 34.095 1.00 80.69 289 ALA A N 1
ATOM 2347 C CA . ALA A 1 289 ? 19.492 9.053 34.518 1.00 80.69 289 ALA A CA 1
ATOM 2348 C C . ALA A 1 289 ? 20.053 8.210 33.356 1.00 80.69 289 ALA A C 1
ATOM 2350 O O . ALA A 1 289 ? 21.264 8.169 33.126 1.00 80.69 289 ALA A O 1
ATOM 2351 N N . TYR A 1 290 ? 19.174 7.595 32.561 1.00 79.75 290 TYR A N 1
ATOM 2352 C CA . TYR A 1 290 ? 19.575 6.792 31.406 1.00 79.75 290 TYR A CA 1
ATOM 2353 C C . TYR A 1 290 ? 20.013 7.656 30.221 1.00 79.75 290 TYR A C 1
ATOM 2355 O O . TYR A 1 290 ? 20.930 7.266 29.503 1.00 79.75 290 TYR A O 1
ATOM 2363 N N . ARG A 1 291 ? 19.454 8.862 30.039 1.00 79.69 291 ARG A N 1
ATOM 2364 C CA . ARG A 1 291 ? 19.939 9.823 29.027 1.00 79.69 291 ARG A CA 1
ATOM 2365 C C . ARG A 1 291 ? 21.363 10.302 29.311 1.00 79.69 291 ARG A C 1
ATOM 2367 O O . ARG A 1 291 ? 22.129 10.528 28.373 1.00 79.69 291 ARG A O 1
ATOM 2374 N N . ILE A 1 292 ? 21.727 10.484 30.580 1.00 79.88 292 ILE A N 1
ATOM 2375 C CA . ILE A 1 292 ? 23.097 10.832 30.984 1.00 79.88 292 ILE A CA 1
ATOM 2376 C C . ILE A 1 292 ? 24.037 9.653 30.711 1.00 79.88 292 ILE A C 1
ATOM 2378 O O . ILE A 1 292 ? 25.046 9.832 30.031 1.00 79.88 292 ILE A O 1
ATOM 2382 N N . ARG A 1 293 ? 23.669 8.440 31.141 1.00 81.00 293 ARG A N 1
ATOM 2383 C CA . ARG A 1 293 ? 24.458 7.218 30.897 1.00 81.00 293 ARG A CA 1
ATOM 2384 C C . ARG A 1 293 ? 24.638 6.917 29.412 1.00 81.00 293 ARG A C 1
ATOM 2386 O O . ARG A 1 293 ? 25.735 6.580 28.981 1.00 81.00 293 ARG A O 1
ATOM 2393 N N . TRP A 1 294 ? 23.592 7.100 28.609 1.00 81.12 294 TRP A N 1
ATOM 2394 C CA . TRP A 1 294 ? 23.669 6.930 27.159 1.00 81.12 294 TRP A CA 1
ATOM 2395 C C . TRP A 1 294 ? 24.732 7.850 26.548 1.00 81.12 294 TRP A C 1
ATOM 2397 O O . TRP A 1 294 ? 25.586 7.394 25.790 1.00 81.12 294 TRP A O 1
ATOM 2407 N N . ARG A 1 295 ? 24.749 9.130 26.951 1.00 82.06 295 ARG A N 1
ATOM 2408 C CA . ARG A 1 295 ? 25.769 10.100 26.520 1.00 82.06 295 ARG A CA 1
ATOM 2409 C C . ARG A 1 295 ? 27.176 9.740 27.001 1.00 82.06 295 ARG A C 1
ATOM 2411 O O . ARG A 1 295 ? 28.128 10.029 26.287 1.00 82.06 295 ARG A O 1
ATOM 2418 N N . GLN A 1 296 ? 27.323 9.105 28.164 1.00 82.69 296 GLN A N 1
ATOM 2419 C CA . GLN A 1 296 ? 28.621 8.620 28.655 1.00 82.69 296 GLN A CA 1
ATOM 2420 C C . GLN A 1 296 ? 29.151 7.436 27.833 1.00 82.69 296 GLN A C 1
ATOM 2422 O O . GLN A 1 296 ? 30.354 7.331 27.619 1.00 82.69 296 GLN A O 1
ATOM 2427 N N . VAL A 1 297 ? 28.268 6.557 27.350 1.00 81.88 297 VAL A N 1
ATOM 2428 C CA . VAL A 1 297 ? 28.654 5.355 26.595 1.00 81.88 297 VAL A CA 1
ATOM 2429 C C . VAL A 1 297 ? 28.875 5.645 25.101 1.00 81.88 297 VAL A C 1
ATOM 2431 O O . VAL A 1 297 ? 29.835 5.135 24.517 1.00 81.88 297 VAL A O 1
ATOM 2434 N N . TYR A 1 298 ? 28.016 6.453 24.471 1.00 79.56 298 TYR A N 1
ATOM 2435 C CA . TYR A 1 298 ? 28.052 6.734 23.024 1.00 79.56 298 TYR A CA 1
ATOM 2436 C C . TYR A 1 298 ? 28.603 8.118 22.655 1.00 79.56 298 TYR A C 1
ATOM 2438 O O . TYR A 1 298 ? 29.023 8.324 21.524 1.00 79.56 298 TYR A O 1
ATOM 2446 N N . GLY A 1 299 ? 28.667 9.062 23.592 1.00 76.75 299 GLY A N 1
ATOM 2447 C CA . GLY A 1 299 ? 29.030 10.454 23.315 1.00 76.75 299 GLY A CA 1
ATOM 2448 C C . GLY A 1 299 ? 27.808 11.364 23.147 1.00 76.75 299 GLY A C 1
ATOM 2449 O O . GLY A 1 299 ? 26.673 10.914 23.007 1.00 76.75 299 GLY A O 1
ATOM 2450 N N . LYS A 1 300 ? 28.029 12.684 23.205 1.00 67.44 300 LYS A N 1
ATOM 2451 C CA . LYS A 1 300 ? 26.970 13.694 23.414 1.00 67.44 300 LYS A CA 1
ATOM 2452 C C . LYS A 1 300 ? 25.929 13.780 22.281 1.00 67.44 300 LYS A C 1
ATOM 2454 O O . LYS A 1 300 ? 24.789 14.118 22.580 1.00 67.44 300 LYS A O 1
ATOM 2459 N N . ASN A 1 301 ? 26.312 13.442 21.044 1.00 67.50 301 ASN A N 1
ATOM 2460 C CA . ASN A 1 301 ? 25.480 13.592 19.839 1.00 67.50 301 ASN A CA 1
ATOM 2461 C C . ASN A 1 301 ? 25.275 12.288 19.043 1.00 67.50 301 ASN A C 1
ATOM 2463 O O . ASN A 1 301 ? 24.594 12.312 18.020 1.00 67.50 301 ASN A O 1
ATOM 2467 N N . GLN A 1 302 ? 25.844 11.157 19.477 1.00 65.88 302 GLN A N 1
ATOM 2468 C CA . GLN A 1 302 ? 25.639 9.878 18.789 1.00 65.88 302 GLN A CA 1
ATOM 2469 C C . GLN A 1 302 ? 24.337 9.222 19.248 1.00 65.88 302 GLN A C 1
ATOM 2471 O O . GLN A 1 302 ? 24.109 9.062 20.450 1.00 65.88 302 GLN A O 1
ATOM 2476 N N . TYR A 1 303 ? 23.511 8.823 18.278 1.00 67.75 303 TYR A N 1
ATOM 2477 C CA . TYR A 1 303 ? 22.216 8.172 18.495 1.00 67.75 303 TYR A CA 1
ATOM 2478 C C . TYR A 1 303 ? 21.312 9.017 19.403 1.00 67.75 303 TYR A C 1
ATOM 2480 O O . TYR A 1 303 ? 20.946 8.634 20.518 1.00 67.75 303 TYR A O 1
ATOM 2488 N N . SER A 1 304 ? 21.050 10.247 18.958 1.00 67.69 304 SER A N 1
ATOM 2489 C CA . SER A 1 304 ? 20.339 11.257 19.745 1.00 67.69 304 SER A CA 1
ATOM 2490 C C . SER A 1 304 ? 18.832 11.017 19.734 1.00 67.69 304 SER A C 1
ATOM 2492 O O . SER A 1 304 ? 18.163 11.268 20.744 1.00 67.69 304 SER A O 1
ATOM 2494 N N . ARG A 1 305 ? 18.305 10.504 18.617 1.00 68.94 305 ARG A N 1
ATOM 2495 C CA . ARG A 1 305 ? 16.880 10.215 18.452 1.00 68.94 305 ARG A CA 1
ATOM 2496 C C . ARG A 1 305 ? 16.508 8.869 19.087 1.00 68.94 305 ARG A C 1
ATOM 2498 O O . ARG A 1 305 ? 17.358 8.013 19.306 1.00 68.94 305 ARG A O 1
ATOM 2505 N N . MET A 1 306 ? 15.244 8.698 19.478 1.00 66.25 306 MET A N 1
ATOM 2506 C CA . MET A 1 306 ? 14.806 7.514 20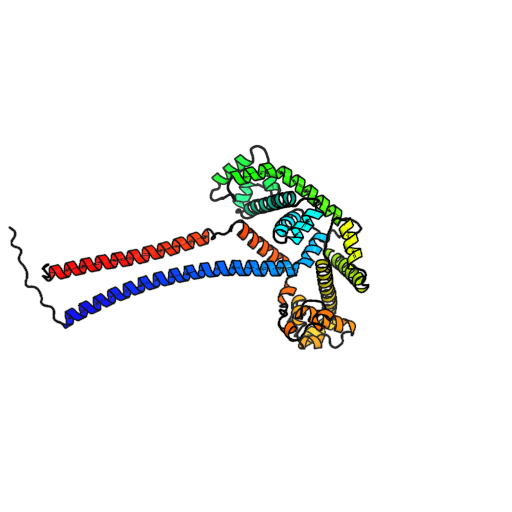.235 1.00 66.25 306 MET A CA 1
ATOM 2507 C C . MET A 1 306 ? 14.889 6.223 19.408 1.00 66.25 306 MET A C 1
ATOM 2509 O O . MET A 1 306 ? 15.328 5.198 19.913 1.00 66.25 306 MET A O 1
ATOM 2513 N N . ASP A 1 307 ? 14.492 6.289 18.146 1.00 55.53 307 ASP A N 1
ATOM 2514 C CA . ASP A 1 307 ? 14.655 5.256 17.119 1.00 55.53 307 ASP A CA 1
ATOM 2515 C C . ASP A 1 307 ? 16.115 4.803 16.972 1.00 55.53 307 ASP A C 1
ATOM 2517 O O . ASP A 1 307 ? 16.393 3.609 17.058 1.00 55.53 307 ASP A O 1
ATOM 2521 N N . GLU A 1 308 ? 17.060 5.741 16.868 1.00 64.50 308 GLU A N 1
ATOM 2522 C CA . GLU A 1 308 ? 18.494 5.429 16.776 1.00 64.50 308 GLU A CA 1
ATOM 2523 C C . GLU A 1 308 ? 18.997 4.668 18.013 1.00 64.50 308 GLU A C 1
ATOM 2525 O O . GLU A 1 308 ? 19.838 3.776 17.902 1.00 64.50 308 GLU A O 1
ATOM 2530 N N . LYS A 1 309 ? 18.468 4.986 19.202 1.00 71.12 309 LYS A N 1
ATOM 2531 C CA . LYS A 1 309 ? 18.812 4.280 20.447 1.00 71.12 309 LYS A CA 1
ATOM 2532 C C . LYS A 1 309 ? 18.245 2.870 20.488 1.00 71.12 309 LYS A C 1
ATOM 2534 O O . LYS A 1 309 ? 18.936 1.958 20.936 1.00 71.12 309 LYS A O 1
ATOM 2539 N N . LEU A 1 310 ? 17.005 2.692 20.031 1.00 66.75 310 LEU A N 1
ATOM 2540 C CA . LEU A 1 310 ? 16.367 1.377 19.948 1.00 66.75 310 LEU A CA 1
ATOM 2541 C C . LEU A 1 310 ? 17.119 0.456 18.979 1.00 66.75 310 LEU A C 1
ATOM 2543 O O . LEU A 1 310 ? 17.347 -0.704 19.312 1.00 66.75 310 LEU A O 1
ATOM 2547 N N . ALA A 1 311 ? 17.582 0.999 17.849 1.00 61.31 311 ALA A N 1
ATOM 2548 C CA . ALA A 1 311 ? 18.363 0.273 16.847 1.00 61.31 311 ALA A CA 1
ATOM 2549 C C . ALA A 1 311 ? 19.689 -0.290 17.388 1.00 61.31 311 ALA A C 1
ATOM 2551 O O . ALA A 1 311 ? 20.189 -1.280 16.879 1.00 61.31 311 ALA A O 1
ATOM 2552 N N . HIS A 1 312 ? 20.250 0.323 18.432 1.00 70.25 312 HIS A N 1
ATOM 2553 C CA . HIS A 1 312 ? 21.528 -0.088 19.017 1.00 70.25 312 HIS A CA 1
ATOM 2554 C C . HIS A 1 312 ? 21.368 -0.869 20.317 1.00 70.25 312 HIS A C 1
ATOM 2556 O O . HIS A 1 312 ? 22.365 -1.137 20.988 1.00 70.25 312 HIS A O 1
ATOM 2562 N N . LEU A 1 313 ? 20.144 -1.226 20.724 1.00 67.44 313 LEU A N 1
ATOM 2563 C CA . LEU A 1 313 ? 19.918 -1.962 21.973 1.00 67.44 313 LEU A CA 1
ATOM 2564 C C . LEU A 1 313 ? 20.665 -3.287 22.025 1.00 67.44 313 LEU A C 1
ATOM 2566 O O . LEU A 1 313 ? 20.960 -3.763 23.113 1.00 67.44 313 LEU A O 1
ATOM 2570 N N . ASP A 1 314 ? 20.961 -3.851 20.868 1.00 59.25 314 ASP A N 1
ATOM 2571 C CA . ASP A 1 314 ? 21.508 -5.172 20.627 1.00 59.25 314 ASP A CA 1
ATOM 2572 C C . ASP A 1 314 ? 23.026 -5.265 20.907 1.00 59.25 314 ASP A C 1
ATOM 2574 O O . ASP A 1 314 ? 23.560 -6.330 21.219 1.00 59.25 314 ASP A O 1
ATOM 2578 N N . THR A 1 315 ? 23.734 -4.132 20.899 1.00 66.56 315 THR A N 1
ATOM 2579 C CA . THR A 1 315 ? 25.182 -4.127 21.104 1.00 66.56 315 THR A CA 1
ATOM 2580 C C . THR A 1 315 ? 25.569 -4.380 22.568 1.00 66.56 315 THR A C 1
ATOM 2582 O O . THR A 1 315 ? 25.023 -3.791 23.505 1.00 66.56 315 THR A O 1
ATOM 2585 N N . ASN A 1 316 ? 26.628 -5.172 22.788 1.00 67.62 316 ASN A N 1
ATOM 2586 C CA . ASN A 1 316 ? 27.222 -5.391 24.121 1.00 67.62 316 ASN A CA 1
ATOM 2587 C C . ASN A 1 316 ? 27.593 -4.084 24.844 1.00 67.62 316 ASN A C 1
ATOM 2589 O O . ASN A 1 316 ? 27.630 -4.016 26.073 1.00 67.62 316 ASN A O 1
ATOM 2593 N N . LYS A 1 317 ? 27.857 -3.026 24.074 1.00 73.19 317 LYS A N 1
ATOM 2594 C CA . LYS A 1 317 ? 28.155 -1.688 24.578 1.00 73.19 317 LYS A CA 1
ATOM 2595 C C . LYS A 1 317 ? 26.932 -1.051 25.259 1.00 73.19 317 LYS A C 1
ATOM 2597 O O . LYS A 1 317 ? 27.093 -0.443 26.319 1.00 73.19 317 LYS A O 1
ATOM 2602 N N . THR A 1 318 ? 25.727 -1.265 24.732 1.00 73.50 318 THR A N 1
ATOM 2603 C CA . THR A 1 318 ? 24.455 -0.742 25.264 1.00 73.50 318 THR A CA 1
ATOM 2604 C C . THR A 1 318 ? 24.109 -1.305 26.635 1.00 73.50 318 THR A C 1
ATOM 2606 O O . THR A 1 318 ? 23.560 -0.589 27.471 1.00 73.50 318 THR A O 1
ATOM 2609 N N . TRP A 1 319 ? 24.509 -2.543 26.939 1.00 70.50 319 TRP A N 1
ATOM 2610 C CA . TRP A 1 319 ? 24.287 -3.143 28.259 1.00 70.50 319 TRP A CA 1
ATOM 2611 C C . TRP A 1 319 ? 24.893 -2.326 29.407 1.00 70.50 319 TRP A C 1
ATOM 2613 O O . TRP A 1 319 ? 24.304 -2.258 30.485 1.00 70.50 319 TRP A O 1
ATOM 2623 N N . ARG A 1 320 ? 25.991 -1.597 29.159 1.00 76.00 320 ARG A N 1
ATOM 2624 C CA . ARG A 1 320 ? 26.597 -0.689 30.149 1.00 76.00 320 ARG A CA 1
ATOM 2625 C C . ARG A 1 320 ? 25.656 0.443 30.566 1.00 76.00 320 ARG A C 1
ATOM 2627 O O . ARG A 1 320 ? 25.724 0.895 31.706 1.00 76.00 320 ARG A O 1
ATOM 2634 N N . VAL A 1 321 ? 24.746 0.862 29.683 1.00 75.69 321 VAL A N 1
ATOM 2635 C CA . VAL A 1 321 ? 23.720 1.872 29.985 1.00 75.69 321 VAL A CA 1
ATOM 2636 C C . VAL A 1 321 ? 22.688 1.328 30.982 1.00 75.69 321 VAL A C 1
ATOM 2638 O O . VAL A 1 321 ? 22.205 2.074 31.832 1.00 75.69 321 VAL A O 1
ATOM 2641 N N . PHE A 1 322 ? 22.396 0.025 30.926 1.00 75.38 322 PHE A N 1
ATOM 2642 C CA . PHE A 1 322 ? 21.343 -0.638 31.706 1.00 75.38 322 PHE A CA 1
ATOM 2643 C C . PHE A 1 322 ? 21.858 -1.495 32.873 1.00 75.38 322 PHE A C 1
ATOM 2645 O O . PHE A 1 322 ? 21.077 -2.200 33.515 1.00 75.38 322 PHE A O 1
ATOM 2652 N N . ASN A 1 323 ? 23.154 -1.435 33.191 1.00 71.88 323 ASN A N 1
ATOM 2653 C CA . ASN A 1 323 ? 23.769 -2.257 34.241 1.00 71.88 323 ASN A CA 1
ATOM 2654 C C . ASN A 1 323 ? 23.129 -2.090 35.628 1.00 71.88 323 ASN A C 1
ATOM 2656 O O . ASN A 1 323 ? 23.114 -3.042 36.404 1.00 71.88 323 ASN A O 1
ATOM 2660 N N . GLU A 1 324 ? 22.544 -0.933 35.928 1.00 69.06 324 GLU A N 1
ATOM 2661 C CA . GLU A 1 324 ? 21.852 -0.663 37.200 1.00 69.06 324 GLU A CA 1
ATOM 2662 C C . GLU A 1 324 ? 20.323 -0.721 37.089 1.00 69.06 324 GLU A C 1
ATOM 2664 O O . GLU A 1 324 ? 19.617 -0.416 38.046 1.00 69.06 324 GLU A O 1
ATOM 2669 N N . ALA A 1 325 ? 19.785 -1.129 35.937 1.00 68.06 325 ALA A N 1
ATOM 2670 C CA . ALA A 1 325 ? 18.345 -1.261 35.789 1.00 68.06 325 ALA A CA 1
ATOM 2671 C C . ALA A 1 325 ? 17.790 -2.371 36.714 1.00 68.06 325 ALA A C 1
ATOM 2673 O O . ALA A 1 325 ? 18.423 -3.429 36.849 1.00 68.06 325 ALA A O 1
ATOM 2674 N N . PRO A 1 326 ? 16.605 -2.172 37.325 1.00 73.56 326 PRO A N 1
ATOM 2675 C CA . PRO A 1 326 ? 15.859 -3.207 38.033 1.00 73.56 326 PRO A CA 1
ATOM 2676 C C . PRO A 1 326 ? 15.773 -4.520 37.246 1.00 73.56 326 PRO A C 1
ATOM 2678 O O . PRO A 1 326 ? 15.645 -4.511 36.019 1.00 73.56 326 PRO A O 1
ATOM 2681 N N . SER A 1 327 ? 15.770 -5.657 37.948 1.00 70.88 327 SER A N 1
ATOM 2682 C CA . SER A 1 327 ? 15.766 -7.001 37.343 1.00 70.88 327 SER A CA 1
ATOM 2683 C C . SER A 1 327 ? 14.651 -7.192 36.308 1.00 70.88 327 SER A C 1
ATOM 2685 O O . SER A 1 327 ? 14.891 -7.758 35.243 1.00 70.88 327 SER A O 1
ATOM 2687 N N . GLN A 1 328 ? 13.463 -6.629 36.558 1.00 65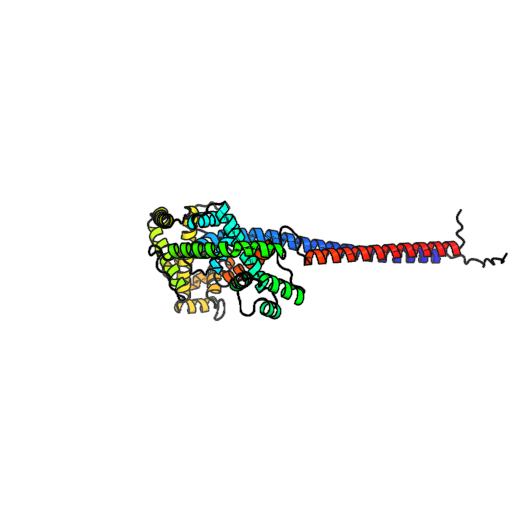.88 328 GLN A N 1
ATOM 2688 C CA . GLN A 1 328 ? 12.336 -6.675 35.622 1.00 65.88 328 GLN A CA 1
ATOM 2689 C C . GLN A 1 328 ? 12.600 -5.897 34.320 1.00 65.88 328 GLN A C 1
ATOM 2691 O O . GLN A 1 328 ? 12.190 -6.318 33.245 1.00 65.88 328 GLN A O 1
ATOM 2696 N N . GLN A 1 329 ? 13.316 -4.774 34.388 1.00 65.06 329 GLN A N 1
ATOM 2697 C CA . GLN A 1 329 ? 13.644 -3.958 33.215 1.00 65.06 329 GLN A CA 1
ATOM 2698 C C . GLN A 1 329 ? 14.769 -4.587 32.394 1.00 65.06 329 GLN A C 1
ATOM 2700 O O . GLN A 1 329 ? 14.696 -4.593 31.168 1.00 65.06 329 GLN A O 1
ATOM 2705 N N . LYS A 1 330 ? 15.758 -5.202 33.058 1.00 65.88 330 LYS A N 1
ATOM 2706 C CA . LYS A 1 330 ? 16.774 -6.036 32.397 1.00 65.88 330 LYS A CA 1
ATOM 2707 C C . LYS A 1 330 ? 16.146 -7.231 31.684 1.00 65.88 330 LYS A C 1
ATOM 2709 O O . LYS A 1 330 ? 16.549 -7.538 30.568 1.00 65.88 330 LYS A O 1
ATOM 2714 N N . ARG A 1 331 ? 15.139 -7.870 32.292 1.00 66.69 331 ARG A N 1
ATOM 2715 C CA . ARG A 1 331 ? 14.361 -8.942 31.659 1.00 66.69 331 ARG A CA 1
ATOM 2716 C C . ARG A 1 331 ? 13.613 -8.442 30.422 1.00 66.69 331 ARG A C 1
ATOM 2718 O O . ARG A 1 331 ? 13.780 -9.027 29.360 1.00 66.69 331 ARG A O 1
ATOM 2725 N N . ASN A 1 332 ? 12.903 -7.315 30.521 1.00 64.19 332 ASN A N 1
ATOM 2726 C CA . ASN A 1 332 ? 12.223 -6.700 29.374 1.00 64.19 332 ASN A CA 1
ATOM 2727 C C . ASN A 1 332 ? 13.195 -6.363 28.230 1.00 64.19 332 ASN A C 1
ATOM 2729 O O . ASN A 1 332 ? 12.850 -6.574 27.075 1.00 64.19 332 ASN A O 1
ATOM 2733 N N . LEU A 1 333 ? 14.402 -5.874 28.544 1.00 65.62 333 LEU A N 1
ATOM 2734 C CA . LEU A 1 333 ? 15.461 -5.589 27.567 1.00 65.62 333 LEU A CA 1
ATOM 2735 C C . LEU A 1 333 ? 16.003 -6.860 26.901 1.00 65.62 333 LEU A C 1
ATOM 2737 O O . LEU A 1 333 ? 16.165 -6.874 25.687 1.00 65.62 333 LEU A O 1
ATOM 2741 N N . ARG A 1 334 ? 16.254 -7.929 27.673 1.00 65.19 334 ARG A N 1
ATOM 2742 C CA . ARG A 1 334 ? 16.707 -9.222 27.128 1.00 65.19 334 ARG A CA 1
ATOM 2743 C C . ARG A 1 334 ? 15.654 -9.862 26.235 1.00 65.19 334 ARG A C 1
ATOM 2745 O O . ARG A 1 334 ? 15.984 -10.352 25.167 1.00 65.19 334 ARG A O 1
ATOM 2752 N N . GLU A 1 335 ? 14.400 -9.853 26.668 1.00 62.00 335 GLU A N 1
ATOM 2753 C CA . GLU A 1 335 ? 13.294 -10.431 25.905 1.00 62.00 335 GLU A CA 1
ATOM 2754 C C . GLU A 1 335 ? 12.969 -9.581 24.667 1.00 62.00 335 GLU A C 1
ATOM 2756 O O . GLU A 1 335 ? 12.694 -10.144 23.617 1.00 62.00 335 GLU A O 1
ATOM 2761 N N . LEU A 1 336 ? 13.106 -8.248 24.727 1.00 61.06 336 LEU A N 1
ATOM 2762 C CA . LEU A 1 336 ? 13.052 -7.399 23.530 1.00 61.06 336 LEU A CA 1
ATOM 2763 C C . LEU A 1 336 ? 14.172 -7.701 22.555 1.00 61.06 336 LEU A C 1
ATOM 2765 O O . LEU A 1 336 ? 13.888 -7.868 21.383 1.00 61.06 336 LEU A O 1
ATOM 2769 N N . GLN A 1 337 ? 15.423 -7.779 23.015 1.00 61.16 337 GLN A N 1
ATOM 2770 C CA . GLN A 1 337 ? 16.534 -8.183 22.154 1.00 61.16 337 GLN A CA 1
ATOM 2771 C C . GLN A 1 337 ? 16.257 -9.547 21.531 1.00 61.16 337 GLN A C 1
ATOM 2773 O O . GLN A 1 337 ? 16.472 -9.724 20.346 1.00 61.16 337 GLN A O 1
ATOM 2778 N N . HIS A 1 338 ? 15.730 -10.491 22.303 1.00 54.25 338 HIS A N 1
ATOM 2779 C CA . HIS A 1 338 ? 15.392 -11.814 21.805 1.00 54.25 338 HIS A CA 1
ATOM 2780 C C . HIS A 1 338 ? 14.301 -11.772 20.720 1.00 54.25 338 HIS A C 1
ATOM 2782 O O . HIS A 1 338 ? 14.463 -12.384 19.673 1.00 54.25 338 HIS A O 1
ATOM 2788 N N . VAL A 1 339 ? 13.222 -11.017 20.930 1.00 51.81 339 VAL A N 1
ATOM 2789 C CA . VAL A 1 339 ? 12.165 -10.791 19.927 1.00 51.81 339 VAL A CA 1
ATOM 2790 C C . VAL A 1 339 ? 12.714 -10.078 18.685 1.00 51.81 339 VAL A C 1
ATOM 2792 O O . VAL A 1 339 ? 12.367 -10.441 17.566 1.00 51.81 339 VAL A O 1
ATOM 2795 N N . ILE A 1 340 ? 13.599 -9.098 18.883 1.00 48.00 340 ILE A N 1
ATOM 2796 C CA . ILE A 1 340 ? 14.302 -8.355 17.830 1.00 48.00 340 ILE A CA 1
ATOM 2797 C C . ILE A 1 340 ? 15.225 -9.283 17.021 1.00 48.00 340 ILE A C 1
ATOM 2799 O O . ILE A 1 340 ? 15.301 -9.147 15.809 1.00 48.00 340 ILE A O 1
ATOM 2803 N N . TYR A 1 341 ? 15.924 -10.219 17.668 1.00 44.34 341 TYR A N 1
ATOM 2804 C CA . TYR A 1 341 ? 16.912 -11.092 17.027 1.00 44.34 341 TYR A CA 1
ATOM 2805 C C . TYR A 1 341 ? 16.314 -12.343 16.386 1.00 44.34 341 TYR A C 1
ATOM 2807 O O . TYR A 1 341 ? 16.834 -12.789 15.367 1.00 44.34 341 TYR A O 1
ATOM 2815 N N . PHE A 1 342 ? 15.281 -12.924 17.001 1.00 40.38 342 PHE A N 1
ATOM 2816 C CA . PHE A 1 342 ? 14.793 -14.258 16.652 1.00 40.38 342 PHE A CA 1
ATOM 2817 C C . PHE A 1 342 ? 13.337 -14.302 16.184 1.00 40.38 342 PHE A C 1
ATOM 2819 O O . PHE A 1 342 ? 12.911 -15.357 15.739 1.00 40.38 342 PHE A O 1
ATOM 2826 N N . GLY A 1 343 ? 12.577 -13.204 16.277 1.00 40.72 343 GLY A N 1
ATOM 2827 C CA . GLY A 1 343 ? 11.174 -13.167 15.856 1.00 40.72 343 GLY A CA 1
ATOM 2828 C C . GLY A 1 343 ? 10.278 -14.149 16.628 1.00 40.72 343 GLY A C 1
ATOM 2829 O O . GLY A 1 343 ? 10.226 -15.337 16.334 1.00 40.72 343 GLY A O 1
ATOM 2830 N N . GLY A 1 344 ? 9.515 -13.650 17.602 1.00 43.62 344 GLY A N 1
ATOM 2831 C CA . GLY A 1 344 ? 8.520 -14.450 18.330 1.00 43.62 344 GLY A CA 1
ATOM 2832 C C . GLY A 1 344 ? 8.869 -14.758 19.789 1.00 43.62 344 GLY A C 1
ATOM 2833 O O . GLY A 1 344 ? 9.839 -14.241 20.355 1.00 43.62 344 GLY A O 1
ATOM 2834 N N . ASN A 1 345 ? 8.003 -15.556 20.421 1.00 41.38 345 ASN A N 1
ATOM 2835 C CA . ASN A 1 345 ? 7.997 -15.813 21.860 1.00 41.38 345 ASN A CA 1
ATOM 2836 C C . ASN A 1 345 ? 9.304 -16.505 22.330 1.00 41.38 345 ASN A C 1
ATOM 2838 O O . ASN A 1 345 ? 9.669 -17.553 21.788 1.00 41.38 345 ASN A O 1
ATOM 2842 N N . PRO A 1 346 ? 10.000 -15.978 23.362 1.00 39.69 346 PRO A N 1
ATOM 2843 C CA . PRO A 1 346 ? 11.241 -16.552 23.891 1.00 39.69 346 PRO A CA 1
ATOM 2844 C C . PRO A 1 346 ? 11.169 -18.027 24.296 1.00 39.69 346 PRO A C 1
ATOM 2846 O O . PRO A 1 346 ? 12.197 -18.701 24.307 1.00 39.69 346 PRO A O 1
ATOM 2849 N N . ASP A 1 347 ? 9.990 -18.526 24.663 1.00 42.25 347 ASP A N 1
ATOM 2850 C CA . ASP A 1 347 ? 9.823 -19.915 25.094 1.00 42.25 347 ASP A CA 1
ATOM 2851 C C . ASP A 1 347 ? 9.669 -20.890 23.910 1.00 42.25 347 ASP A C 1
ATOM 2853 O O . ASP A 1 347 ? 10.045 -22.053 24.037 1.00 42.25 347 ASP A O 1
ATOM 2857 N N . GLU A 1 348 ? 9.228 -20.418 22.738 1.00 41.78 348 GLU A N 1
ATOM 2858 C CA . GLU A 1 348 ? 9.162 -21.225 21.508 1.00 41.78 348 GLU A CA 1
ATOM 2859 C C . GLU A 1 348 ? 10.530 -21.329 20.830 1.00 41.78 348 GLU A C 1
ATOM 2861 O O . GLU A 1 348 ? 10.949 -22.413 20.433 1.00 41.78 348 GLU A O 1
ATOM 2866 N N . VAL A 1 349 ? 11.294 -20.237 20.785 1.00 38.91 349 VAL A N 1
ATOM 2867 C CA . VAL A 1 349 ? 12.636 -20.229 20.177 1.00 38.91 349 VAL A CA 1
ATOM 2868 C C . VAL A 1 349 ? 13.641 -21.062 20.979 1.00 38.91 349 VAL A C 1
ATOM 2870 O O . VAL A 1 349 ? 14.498 -21.716 20.395 1.00 38.91 349 VAL A O 1
ATOM 2873 N N . LYS A 1 350 ? 13.510 -21.120 22.312 1.00 46.94 350 LYS A N 1
ATOM 2874 C CA . LYS A 1 350 ? 14.310 -22.028 23.159 1.00 46.94 350 LYS A CA 1
ATOM 2875 C C . LYS A 1 350 ? 14.037 -23.510 22.898 1.00 46.94 350 LYS A C 1
ATOM 2877 O O . LYS A 1 350 ? 14.836 -24.342 23.316 1.00 46.94 350 LYS A O 1
ATOM 2882 N N . SER A 1 351 ? 12.901 -23.837 22.281 1.00 45.12 351 SER A N 1
ATOM 2883 C CA . SER A 1 351 ? 12.531 -25.211 21.932 1.00 45.12 351 SER A CA 1
ATOM 2884 C C . SER A 1 351 ? 12.999 -25.626 20.531 1.00 45.12 351 SER A C 1
ATOM 2886 O O . SER A 1 351 ? 12.897 -26.803 20.186 1.00 45.12 351 SER A O 1
ATOM 2888 N N . LEU A 1 352 ? 13.534 -24.687 19.739 1.00 42.88 352 LEU A N 1
ATOM 2889 C CA . LEU A 1 352 ? 14.077 -24.963 18.412 1.00 42.88 352 LEU A CA 1
ATOM 2890 C C . LEU A 1 352 ? 15.504 -25.534 18.512 1.00 42.88 352 LEU A C 1
ATOM 2892 O O . LEU A 1 352 ? 16.304 -25.040 19.309 1.00 42.88 352 LEU A O 1
ATOM 2896 N N . PRO A 1 353 ? 15.852 -26.551 17.706 1.00 43.81 353 PRO A N 1
ATOM 2897 C CA . PRO A 1 353 ? 17.217 -27.061 17.635 1.00 43.81 353 PRO A CA 1
ATOM 2898 C C . PRO A 1 353 ? 18.185 -26.049 16.978 1.00 43.81 353 PRO A C 1
ATOM 2900 O O . PRO A 1 353 ? 17.785 -25.187 16.190 1.00 43.81 353 PRO A O 1
ATOM 2903 N N . ASP A 1 354 ? 19.474 -26.127 17.340 1.00 41.81 354 ASP A N 1
ATOM 2904 C CA . ASP A 1 354 ? 20.528 -25.139 17.010 1.00 41.81 354 ASP A CA 1
ATOM 2905 C C . ASP A 1 354 ? 20.729 -24.881 15.503 1.00 41.81 354 ASP A C 1
ATOM 2907 O O . ASP A 1 354 ? 21.251 -23.841 15.092 1.00 41.81 354 ASP A O 1
ATOM 2911 N N . ASP A 1 355 ? 20.354 -25.839 14.664 1.00 43.56 355 ASP A N 1
ATOM 2912 C CA . ASP A 1 355 ? 20.373 -25.757 13.207 1.00 43.56 355 ASP A CA 1
ATOM 2913 C C . ASP A 1 355 ? 19.256 -24.853 12.665 1.00 43.56 355 ASP A C 1
ATOM 2915 O O . ASP A 1 355 ? 19.503 -24.068 11.748 1.00 43.56 355 ASP A O 1
ATOM 2919 N N . GLN A 1 356 ? 18.071 -24.881 13.279 1.00 39.28 356 GLN A N 1
ATOM 2920 C CA . GLN A 1 356 ? 16.943 -24.018 12.916 1.00 39.28 356 GLN A CA 1
ATOM 2921 C C . GLN A 1 356 ? 17.092 -22.588 13.436 1.00 39.28 356 GLN A C 1
ATOM 2923 O O . GLN A 1 356 ? 16.709 -21.650 12.742 1.00 39.28 356 GLN A O 1
ATOM 2928 N N . LEU A 1 357 ? 17.756 -22.392 14.578 1.00 37.72 357 LEU A N 1
ATOM 2929 C CA . LEU A 1 357 ? 18.122 -21.067 15.101 1.00 37.72 357 LEU A CA 1
ATOM 2930 C C . LEU A 1 357 ? 18.998 -20.245 14.138 1.00 37.72 357 LEU A C 1
ATOM 2932 O O . LEU A 1 357 ? 18.943 -19.017 14.150 1.00 37.72 357 LEU A O 1
ATOM 2936 N N . LYS A 1 358 ? 19.800 -20.906 13.292 1.00 39.38 358 LYS A N 1
ATOM 2937 C CA . LYS A 1 358 ? 20.654 -20.254 12.280 1.00 39.38 358 LYS A CA 1
ATOM 2938 C C . LYS A 1 358 ? 19.906 -19.860 11.004 1.00 39.38 358 LYS A C 1
ATOM 2940 O O . LYS A 1 358 ? 20.426 -19.054 10.238 1.00 39.38 358 LYS A O 1
ATOM 2945 N N . LEU A 1 359 ? 18.737 -20.455 10.772 1.00 36.62 359 LEU A N 1
ATOM 2946 C CA . LEU A 1 359 ? 17.871 -20.215 9.614 1.00 36.62 359 LEU A CA 1
ATOM 2947 C C . LEU A 1 359 ? 16.844 -19.109 9.868 1.00 36.62 359 LEU A C 1
ATOM 2949 O O . LEU A 1 359 ? 16.253 -18.611 8.913 1.00 36.62 359 LEU A O 1
ATOM 2953 N N . ILE A 1 360 ? 16.647 -18.716 11.130 1.00 36.25 360 ILE A N 1
ATOM 2954 C CA . ILE A 1 360 ? 15.809 -17.574 11.484 1.00 36.25 360 ILE A CA 1
ATOM 2955 C C . ILE A 1 360 ? 16.440 -16.321 10.856 1.00 36.25 360 ILE A C 1
ATOM 2957 O O . ILE A 1 360 ? 17.584 -15.985 11.191 1.00 36.25 360 ILE A O 1
ATOM 2961 N N . PRO A 1 361 ? 15.740 -15.626 9.940 1.00 36.16 361 PRO A N 1
ATOM 2962 C CA . PRO A 1 361 ? 16.229 -14.372 9.399 1.00 36.16 361 PRO A CA 1
ATOM 2963 C C . PRO A 1 361 ? 16.448 -13.422 10.574 1.00 36.16 361 PRO A C 1
ATOM 2965 O O . PRO A 1 361 ? 15.539 -13.213 11.375 1.00 36.16 361 PRO A O 1
ATOM 2968 N N . ARG A 1 362 ? 17.649 -12.845 10.699 1.00 38.06 362 ARG A N 1
ATOM 2969 C CA . ARG A 1 362 ? 17.833 -11.714 11.611 1.00 38.06 362 ARG A CA 1
ATOM 2970 C C . ARG A 1 362 ? 16.875 -10.640 11.131 1.00 38.06 362 ARG A C 1
ATOM 2972 O O . ARG A 1 362 ? 17.080 -10.103 10.046 1.00 38.06 362 ARG A O 1
ATOM 2979 N N . THR A 1 363 ? 15.828 -10.377 11.900 1.00 38.59 363 THR A N 1
ATOM 2980 C CA . THR A 1 363 ? 14.911 -9.279 11.631 1.00 38.59 363 THR A CA 1
ATOM 2981 C C . THR A 1 363 ? 15.746 -8.011 11.687 1.00 38.59 363 THR A C 1
ATOM 2983 O O . THR A 1 363 ? 16.129 -7.551 12.762 1.00 38.59 363 THR A O 1
ATOM 2986 N N . ASP A 1 364 ? 16.144 -7.519 10.516 1.00 35.59 364 ASP A N 1
ATOM 2987 C CA . ASP A 1 364 ? 17.016 -6.362 10.402 1.00 35.59 364 ASP A CA 1
ATOM 2988 C C . ASP A 1 364 ? 16.338 -5.231 11.176 1.00 35.59 364 ASP A C 1
ATOM 2990 O O . ASP A 1 364 ? 15.153 -4.962 10.971 1.00 35.59 364 ASP A O 1
ATOM 2994 N N . LEU A 1 365 ? 17.042 -4.603 12.118 1.00 35.81 365 LEU A N 1
ATOM 2995 C CA . LEU A 1 365 ? 16.504 -3.552 12.996 1.00 35.81 365 LEU A CA 1
ATOM 2996 C C . LEU A 1 365 ? 15.931 -2.357 12.210 1.00 35.81 365 LEU A C 1
ATOM 2998 O O . LEU A 1 365 ? 15.181 -1.549 12.765 1.00 35.81 365 LEU A O 1
ATOM 3002 N N . GLU A 1 366 ? 16.221 -2.278 10.908 1.00 34.84 366 GLU A N 1
ATOM 3003 C CA . GLU A 1 366 ? 15.524 -1.416 9.958 1.00 34.84 366 GLU A CA 1
ATOM 3004 C C . GLU A 1 366 ? 14.019 -1.711 9.863 1.00 34.84 366 GLU A C 1
ATOM 3006 O O . GLU A 1 366 ? 13.252 -0.766 9.831 1.00 34.84 366 GLU A O 1
ATOM 3011 N N . SER A 1 367 ? 13.554 -2.957 9.954 1.00 36.12 367 SER A N 1
ATOM 3012 C CA . SER A 1 367 ? 12.121 -3.318 9.911 1.00 36.12 367 SER A CA 1
ATOM 3013 C C . SER A 1 367 ? 11.298 -2.775 11.097 1.00 36.12 367 SER A C 1
ATOM 3015 O O . SER A 1 367 ? 10.101 -2.509 10.973 1.00 36.12 367 SER A O 1
ATOM 3017 N N . ILE A 1 368 ? 11.939 -2.533 12.251 1.00 36.75 368 ILE A N 1
ATOM 3018 C CA . ILE A 1 368 ? 11.334 -1.871 13.424 1.00 36.75 368 ILE A CA 1
ATOM 3019 C C . ILE A 1 368 ? 11.423 -0.333 13.302 1.00 36.75 368 ILE A C 1
ATOM 3021 O O . ILE A 1 368 ? 10.595 0.379 13.880 1.00 36.75 368 ILE A O 1
ATOM 3025 N N . ARG A 1 369 ? 12.374 0.191 12.505 1.00 38.69 369 ARG A N 1
ATOM 3026 C CA . ARG A 1 369 ? 12.579 1.625 12.188 1.00 38.69 369 ARG A CA 1
ATOM 3027 C C . ARG A 1 369 ? 11.370 2.260 11.480 1.00 38.69 369 ARG A C 1
ATOM 3029 O O . ARG A 1 369 ? 11.248 3.480 11.466 1.00 38.69 369 ARG A O 1
ATOM 3036 N N . GLU A 1 370 ? 10.471 1.459 10.906 1.00 42.69 370 GLU A N 1
ATOM 3037 C CA . GLU A 1 370 ? 9.564 1.880 9.826 1.00 42.69 370 GLU A CA 1
ATOM 3038 C C . GLU A 1 370 ? 8.127 2.244 10.213 1.00 42.69 370 GLU A C 1
ATOM 3040 O O . GLU A 1 370 ? 7.310 2.483 9.331 1.00 42.69 370 GLU A O 1
ATOM 3045 N N . ASN A 1 371 ? 7.752 2.275 11.492 1.00 48.12 371 ASN A N 1
ATOM 3046 C CA . ASN A 1 371 ? 6.337 2.044 11.812 1.00 48.12 371 ASN A CA 1
ATOM 3047 C C . ASN A 1 371 ? 5.347 3.229 11.766 1.00 48.12 371 ASN A C 1
ATOM 3049 O O . ASN A 1 371 ? 4.166 2.948 11.855 1.00 48.12 371 ASN A O 1
ATOM 3053 N N . ASP A 1 372 ? 5.737 4.497 11.580 1.00 39.00 372 ASP A N 1
ATOM 3054 C CA . ASP A 1 372 ? 4.742 5.589 11.397 1.00 39.00 372 ASP A CA 1
ATOM 3055 C C . ASP A 1 372 ? 5.049 6.478 10.178 1.00 39.00 372 ASP A C 1
ATOM 3057 O O . ASP A 1 372 ? 4.231 6.591 9.265 1.00 39.00 372 ASP A O 1
ATOM 3061 N N . ASP A 1 373 ? 6.240 7.081 10.101 1.00 39.03 373 ASP A N 1
ATOM 3062 C CA . ASP A 1 373 ? 6.604 7.936 8.955 1.00 39.03 373 ASP A CA 1
ATOM 3063 C C . ASP A 1 373 ? 7.012 7.121 7.731 1.00 39.03 373 ASP A C 1
ATOM 3065 O O . ASP A 1 373 ? 6.655 7.458 6.602 1.00 39.03 373 ASP A O 1
ATOM 3069 N N . MET A 1 374 ? 7.693 5.999 7.955 1.00 40.56 374 MET A N 1
ATOM 3070 C CA . MET A 1 374 ? 7.962 5.061 6.882 1.00 40.56 374 MET A CA 1
ATOM 3071 C C . MET A 1 374 ? 6.746 4.202 6.552 1.00 40.56 374 MET A C 1
ATOM 3073 O O . MET A 1 374 ? 6.628 3.804 5.409 1.00 40.56 374 MET A O 1
ATOM 3077 N N . GLN A 1 375 ? 5.786 4.000 7.463 1.00 45.56 375 GLN A N 1
ATOM 3078 C CA . GLN A 1 375 ? 4.473 3.477 7.090 1.00 45.56 375 GLN A CA 1
ATOM 3079 C C . GLN A 1 375 ? 3.781 4.433 6.130 1.00 45.56 375 GLN A C 1
ATOM 3081 O O . GLN A 1 375 ? 3.258 3.967 5.139 1.00 45.56 375 GLN A O 1
ATOM 3086 N N . LYS A 1 376 ? 3.842 5.754 6.331 1.00 45.00 376 LYS A N 1
ATOM 3087 C CA . LYS A 1 376 ? 3.281 6.720 5.370 1.00 45.00 376 LYS A CA 1
ATOM 3088 C C . LYS A 1 376 ? 4.038 6.759 4.045 1.00 45.00 376 LYS A C 1
ATOM 3090 O O . LYS A 1 376 ? 3.399 6.822 3.000 1.00 45.00 376 LYS A O 1
ATOM 3095 N N . GLU A 1 377 ? 5.371 6.731 4.059 1.00 43.31 377 GLU A N 1
ATOM 3096 C CA . GLU A 1 377 ? 6.188 6.695 2.834 1.00 43.31 377 GLU A CA 1
ATOM 3097 C C . GLU A 1 377 ? 6.066 5.352 2.103 1.00 43.31 377 GLU A C 1
ATOM 3099 O O . GLU A 1 377 ? 5.918 5.352 0.889 1.00 43.31 377 GLU A O 1
ATOM 3104 N N . LEU A 1 378 ? 6.031 4.224 2.814 1.00 45.62 378 LEU A N 1
ATOM 3105 C CA . LEU A 1 378 ? 5.819 2.888 2.252 1.00 45.62 378 LEU A CA 1
ATOM 3106 C C . LEU A 1 378 ? 4.385 2.683 1.815 1.00 45.62 378 LEU A C 1
ATOM 3108 O O . LEU A 1 378 ? 4.189 2.116 0.766 1.00 45.62 378 LEU A O 1
ATOM 3112 N N . GLN A 1 379 ? 3.392 3.194 2.534 1.00 47.75 379 GLN A N 1
ATOM 3113 C CA . GLN A 1 379 ? 2.008 3.201 2.076 1.00 47.75 379 GLN A CA 1
ATOM 3114 C C . GLN A 1 379 ? 1.889 4.095 0.844 1.00 47.75 379 GLN A C 1
ATOM 3116 O O . GLN A 1 379 ? 1.229 3.723 -0.105 1.00 47.75 379 GLN A O 1
ATOM 3121 N N . LYS A 1 380 ? 2.594 5.229 0.774 1.00 48.09 380 LYS A N 1
ATOM 3122 C CA . LYS A 1 380 ? 2.687 6.062 -0.436 1.00 48.09 380 LYS A CA 1
ATOM 3123 C C . LYS A 1 380 ? 3.426 5.355 -1.581 1.00 48.09 380 LYS A C 1
ATOM 3125 O O . LYS A 1 380 ? 2.999 5.502 -2.723 1.00 48.09 380 LYS A O 1
ATOM 3130 N N . LEU A 1 381 ? 4.479 4.587 -1.302 1.00 44.38 381 LEU A N 1
ATOM 3131 C CA . LEU A 1 381 ? 5.253 3.800 -2.271 1.00 44.38 381 LEU A CA 1
ATOM 3132 C C . LEU A 1 381 ? 4.491 2.555 -2.740 1.00 44.38 381 LEU A C 1
ATOM 3134 O O . LEU A 1 381 ? 4.453 2.323 -3.936 1.00 44.38 381 LEU A O 1
ATOM 3138 N N . GLU A 1 382 ? 3.837 1.802 -1.857 1.00 47.31 382 GLU A N 1
ATOM 3139 C CA . GLU A 1 382 ? 2.908 0.695 -2.136 1.00 47.31 382 GLU A CA 1
ATOM 3140 C C . GLU A 1 382 ? 1.737 1.208 -2.955 1.00 47.31 382 GLU A C 1
ATOM 3142 O O . GLU A 1 382 ? 1.435 0.666 -4.009 1.00 47.31 382 GLU A O 1
ATOM 3147 N N . LEU A 1 383 ? 1.147 2.329 -2.545 1.00 45.41 383 LEU A N 1
ATOM 3148 C CA . LEU A 1 383 ? 0.085 2.983 -3.285 1.00 45.41 383 LEU A CA 1
ATOM 3149 C C . LEU A 1 383 ? 0.597 3.430 -4.664 1.00 45.41 383 LEU A C 1
ATOM 3151 O O . LEU A 1 383 ? -0.126 3.302 -5.645 1.00 45.41 383 LEU A O 1
ATOM 3155 N N . GLN A 1 384 ? 1.839 3.899 -4.808 1.00 43.19 384 GLN A N 1
ATOM 3156 C CA . GLN A 1 384 ? 2.450 4.173 -6.119 1.00 43.19 384 GLN A CA 1
ATOM 3157 C C . GLN A 1 384 ? 2.746 2.897 -6.929 1.00 43.19 384 GLN A C 1
ATOM 3159 O O . GLN A 1 384 ? 2.531 2.893 -8.140 1.00 43.19 384 GLN A O 1
ATOM 3164 N N . LEU A 1 385 ? 3.191 1.824 -6.277 1.00 43.19 385 LEU A N 1
ATOM 3165 C CA . LEU A 1 385 ? 3.559 0.543 -6.875 1.00 43.19 385 LEU A CA 1
ATOM 3166 C C . LEU A 1 385 ? 2.323 -0.234 -7.349 1.00 43.19 385 LEU A C 1
ATOM 3168 O O . LEU A 1 385 ? 2.368 -0.818 -8.428 1.00 43.19 385 LEU A O 1
ATOM 3172 N N . ASP A 1 386 ? 1.227 -0.238 -6.594 1.00 46.06 386 ASP A N 1
ATOM 3173 C CA . ASP A 1 386 ? -0.035 -0.915 -6.921 1.00 46.06 386 ASP A CA 1
ATOM 3174 C C . ASP A 1 386 ? -0.742 -0.356 -8.133 1.00 46.06 386 ASP A C 1
ATOM 3176 O O . ASP A 1 386 ? -1.322 -1.085 -8.936 1.00 46.06 386 ASP A O 1
ATOM 3180 N N . ILE A 1 387 ? -0.718 0.965 -8.252 1.00 45.56 387 ILE A N 1
ATOM 3181 C CA . ILE A 1 387 ? -1.375 1.639 -9.362 1.00 45.56 387 ILE A CA 1
ATOM 3182 C C . ILE A 1 387 ? -0.582 1.465 -10.637 1.00 45.56 387 ILE A C 1
ATOM 3184 O O . ILE A 1 387 ? -1.198 1.331 -11.689 1.00 45.56 387 ILE A O 1
ATOM 3188 N N . ASN A 1 388 ? 0.748 1.405 -10.538 1.00 41.66 388 ASN A N 1
ATOM 3189 C CA . ASN A 1 388 ? 1.536 0.959 -11.670 1.00 41.66 388 ASN A CA 1
ATOM 3190 C C . ASN A 1 388 ? 1.108 -0.466 -12.036 1.00 41.66 388 ASN A C 1
ATOM 3192 O O . ASN A 1 388 ? 0.737 -0.651 -13.169 1.00 41.66 388 ASN A O 1
ATOM 3196 N N . THR A 1 389 ? 0.914 -1.413 -11.107 1.00 43.62 389 THR A N 1
ATOM 3197 C CA . THR A 1 389 ? 0.399 -2.760 -11.466 1.00 43.62 389 THR A CA 1
ATOM 3198 C C . THR A 1 389 ? -1.026 -2.839 -12.027 1.00 43.62 389 THR A C 1
ATOM 3200 O O . THR A 1 389 ? -1.337 -3.804 -12.724 1.00 43.62 389 THR A O 1
ATOM 3203 N N . LEU A 1 390 ? -1.903 -1.868 -11.750 1.00 41.28 390 LEU A N 1
ATOM 3204 C CA . LEU A 1 390 ? -3.244 -1.812 -12.354 1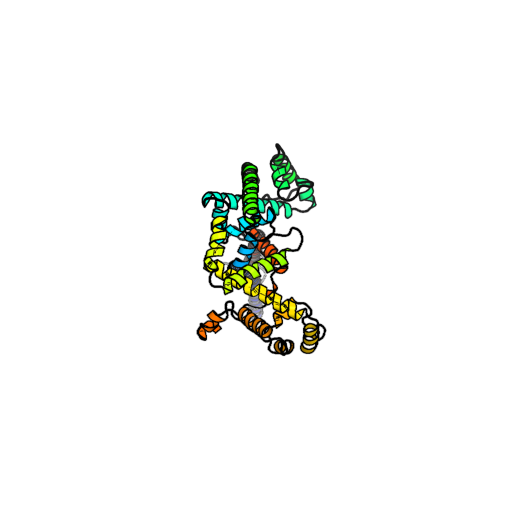.00 41.28 390 LEU A CA 1
ATOM 3205 C C . LEU A 1 390 ? -3.225 -1.211 -13.774 1.00 41.28 390 LEU A C 1
ATOM 3207 O O . LEU A 1 390 ? -4.055 -1.609 -14.592 1.00 41.28 390 LEU A O 1
ATOM 3211 N N . ASP A 1 391 ? -2.284 -0.305 -14.070 1.00 41.94 391 ASP A N 1
ATOM 3212 C CA . ASP A 1 391 ? -1.957 0.146 -15.437 1.00 41.94 391 ASP A CA 1
ATOM 3213 C C . ASP A 1 391 ? -1.060 -0.881 -16.180 1.00 41.94 391 ASP A C 1
ATOM 3215 O O . ASP A 1 391 ? -1.205 -1.087 -17.385 1.00 41.94 391 ASP A O 1
ATOM 3219 N N . ASP A 1 392 ? -0.194 -1.592 -15.453 1.00 42.81 392 ASP A N 1
ATOM 3220 C CA . ASP A 1 392 ? 0.763 -2.614 -15.896 1.00 42.81 392 ASP A CA 1
ATOM 3221 C C . ASP A 1 392 ? 0.091 -3.991 -15.903 1.00 42.81 392 ASP A C 1
ATOM 3223 O O . ASP A 1 392 ? 0.611 -4.977 -15.371 1.00 42.81 392 ASP A O 1
ATOM 3227 N N . ALA A 1 393 ? -1.087 -4.085 -16.520 1.00 39.41 393 ALA A N 1
ATOM 3228 C CA . ALA A 1 393 ? -1.673 -5.372 -16.860 1.00 39.41 393 ALA A CA 1
ATOM 3229 C C . ALA A 1 393 ? -0.700 -6.137 -17.785 1.00 39.41 393 ALA A C 1
ATOM 3231 O O . ALA A 1 393 ? -0.767 -6.037 -19.005 1.00 39.41 393 ALA A O 1
ATOM 3232 N N . LYS A 1 394 ? 0.229 -6.894 -17.186 1.00 44.22 394 LYS A N 1
ATOM 3233 C CA . LYS A 1 394 ? 1.157 -7.851 -17.812 1.00 44.22 394 LYS A CA 1
ATOM 3234 C C . LYS A 1 394 ? 1.985 -7.315 -18.998 1.00 44.22 394 LYS A C 1
ATOM 3236 O O . LYS A 1 394 ? 2.382 -8.105 -19.853 1.00 44.22 394 LYS A O 1
ATOM 3241 N N . GLY A 1 395 ? 2.246 -6.009 -19.074 1.00 52.38 395 GLY A N 1
ATOM 3242 C CA . GLY A 1 395 ? 2.858 -5.373 -20.245 1.00 52.38 395 GLY A CA 1
ATOM 3243 C C . GLY A 1 395 ? 4.020 -4.440 -19.914 1.00 52.38 395 GLY A C 1
ATOM 3244 O O . GLY A 1 395 ? 4.113 -3.904 -18.816 1.00 52.38 395 GLY A O 1
ATOM 3245 N N . PHE A 1 396 ? 4.914 -4.248 -20.885 1.00 56.09 396 PHE A N 1
ATOM 3246 C CA . PHE A 1 396 ?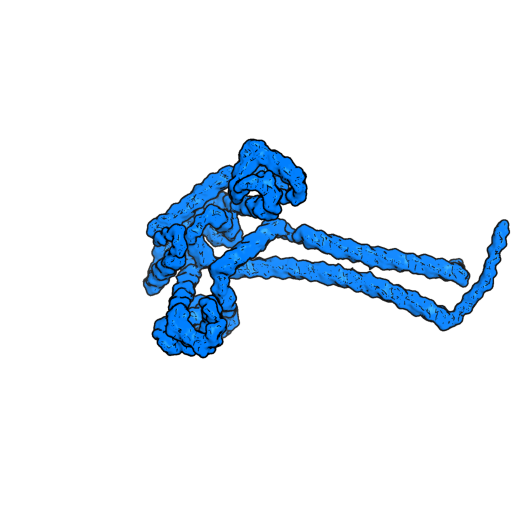 5.940 -3.205 -20.851 1.00 56.09 396 PHE A CA 1
ATOM 3247 C C . PHE A 1 396 ? 5.301 -1.822 -20.696 1.00 56.09 396 PHE A C 1
ATOM 3249 O O . PHE A 1 396 ? 4.293 -1.540 -21.350 1.00 56.09 396 PHE A O 1
ATOM 3256 N N . THR A 1 397 ? 5.908 -0.937 -19.901 1.00 62.41 397 THR A N 1
ATOM 3257 C CA . THR A 1 397 ? 5.401 0.436 -19.786 1.00 62.41 397 THR A CA 1
ATOM 3258 C C . THR A 1 397 ? 5.517 1.160 -21.138 1.00 62.41 397 THR A C 1
ATOM 3260 O O . THR A 1 397 ? 6.422 0.858 -21.924 1.00 62.41 397 THR A O 1
ATOM 3263 N N . PRO A 1 398 ? 4.648 2.141 -21.451 1.00 64.88 398 PRO A N 1
ATOM 3264 C CA . PRO A 1 398 ? 4.713 2.872 -22.721 1.00 64.88 398 PRO A CA 1
ATOM 3265 C C . PRO A 1 398 ? 6.090 3.492 -23.004 1.00 64.88 398 PRO A C 1
ATOM 3267 O O . PRO A 1 398 ? 6.567 3.450 -24.138 1.00 64.88 398 PRO A O 1
ATOM 3270 N N . ASP A 1 399 ? 6.760 3.996 -21.965 1.00 64.50 399 ASP A N 1
ATOM 3271 C CA . ASP A 1 399 ? 8.108 4.560 -22.066 1.00 64.50 399 ASP A CA 1
ATOM 3272 C C . ASP A 1 399 ? 9.159 3.479 -22.367 1.00 64.50 399 ASP A C 1
ATOM 3274 O O . ASP A 1 399 ? 10.069 3.700 -23.166 1.00 64.50 399 ASP A O 1
ATOM 3278 N N . GLN A 1 400 ? 9.022 2.282 -21.784 1.00 68.25 400 GLN A N 1
ATOM 3279 C CA . GLN A 1 400 ? 9.888 1.138 -22.088 1.00 68.25 400 GLN A CA 1
ATOM 3280 C C . GLN A 1 400 ? 9.697 0.652 -23.526 1.00 68.25 400 GLN A C 1
ATOM 3282 O O . GLN A 1 400 ? 10.684 0.371 -24.202 1.00 68.25 400 GLN A O 1
ATOM 3287 N N . ILE A 1 401 ? 8.454 0.594 -24.017 1.00 74.25 401 ILE A N 1
ATOM 3288 C CA . ILE A 1 401 ? 8.160 0.250 -25.416 1.00 74.25 401 ILE A CA 1
ATOM 3289 C C . ILE A 1 401 ? 8.792 1.284 -26.347 1.00 74.25 401 ILE A C 1
ATOM 3291 O O . ILE A 1 401 ? 9.445 0.913 -27.320 1.00 74.25 401 ILE A O 1
ATOM 3295 N N . TYR A 1 402 ? 8.667 2.574 -26.027 1.00 79.75 402 TYR A N 1
ATOM 3296 C CA . TYR A 1 402 ? 9.285 3.639 -26.811 1.00 79.75 402 TYR A CA 1
ATOM 3297 C C . TYR A 1 402 ? 10.813 3.504 -26.860 1.00 79.75 402 TYR A C 1
ATOM 3299 O O . TYR A 1 402 ? 11.402 3.550 -27.940 1.00 79.75 402 TYR A O 1
ATOM 3307 N N . LEU A 1 403 ? 11.460 3.272 -25.713 1.00 78.50 403 LEU A N 1
ATOM 3308 C CA . LEU A 1 403 ? 12.908 3.055 -25.635 1.00 78.50 403 LEU A CA 1
ATOM 3309 C C . LEU A 1 403 ? 13.351 1.783 -26.371 1.00 78.50 403 LEU A C 1
ATOM 3311 O O . LEU A 1 403 ? 14.391 1.792 -27.030 1.00 78.50 403 LEU A O 1
ATOM 3315 N N . MET A 1 404 ? 12.559 0.712 -26.310 1.00 78.69 404 MET A N 1
ATOM 3316 C CA . MET A 1 404 ? 12.801 -0.525 -27.053 1.00 78.69 404 MET A CA 1
ATOM 3317 C C . MET A 1 404 ? 12.719 -0.286 -28.566 1.00 78.69 404 MET A C 1
ATOM 3319 O O . MET A 1 404 ? 13.628 -0.675 -29.298 1.00 78.69 404 MET A O 1
ATOM 3323 N N . CYS A 1 405 ? 11.679 0.407 -29.037 1.00 83.44 405 CYS A N 1
ATOM 3324 C CA . CYS A 1 405 ? 11.528 0.780 -30.443 1.00 83.44 405 CYS A CA 1
ATOM 3325 C C . CYS A 1 405 ? 12.662 1.697 -30.918 1.00 83.44 405 CYS A C 1
ATOM 3327 O O . CYS A 1 405 ? 13.188 1.495 -32.011 1.00 83.44 405 CYS A O 1
ATOM 3329 N N . LEU A 1 406 ? 13.074 2.669 -30.098 1.00 84.12 406 LEU A N 1
ATOM 3330 C CA . LEU A 1 406 ? 14.198 3.555 -30.398 1.00 84.12 406 LEU A CA 1
ATOM 3331 C C . LEU A 1 406 ? 15.507 2.763 -30.525 1.00 84.12 406 LEU A C 1
ATOM 3333 O O . LEU A 1 406 ? 16.238 2.938 -31.496 1.00 84.12 406 LEU A O 1
ATOM 3337 N N . SER A 1 407 ? 15.786 1.866 -29.574 1.00 80.62 407 SER A N 1
ATOM 3338 C CA . SER A 1 407 ? 16.978 1.011 -29.590 1.00 80.62 407 SER A CA 1
ATOM 3339 C C . SER A 1 407 ? 17.008 0.112 -30.831 1.00 80.62 407 SER A C 1
ATOM 3341 O O . SER A 1 407 ? 18.022 0.054 -31.528 1.00 80.62 407 SER A O 1
ATOM 3343 N N . PHE A 1 408 ? 15.870 -0.498 -31.177 1.00 83.94 408 PHE A N 1
ATOM 3344 C CA . PHE A 1 408 ? 15.724 -1.295 -32.393 1.00 83.94 408 PHE A CA 1
ATOM 3345 C C . PHE A 1 408 ? 15.960 -0.466 -33.663 1.00 83.94 408 PHE A C 1
ATOM 3347 O O . PHE A 1 408 ? 16.697 -0.886 -34.554 1.00 83.94 408 PHE A O 1
ATOM 3354 N N . LEU A 1 409 ? 15.387 0.737 -33.739 1.00 86.44 409 LEU A N 1
ATOM 3355 C CA . LEU A 1 409 ? 15.548 1.620 -34.891 1.00 86.44 409 LEU A CA 1
ATOM 3356 C C . LEU A 1 409 ? 17.006 2.061 -35.067 1.00 86.44 409 LEU A C 1
ATOM 3358 O O . LEU A 1 409 ? 17.526 2.023 -36.181 1.00 86.44 409 LEU A O 1
ATOM 3362 N N . VAL A 1 410 ? 17.695 2.402 -33.975 1.00 83.62 410 VAL A N 1
ATOM 3363 C CA . VAL A 1 410 ? 19.129 2.730 -33.997 1.00 83.62 410 VAL A CA 1
ATOM 3364 C C . VAL A 1 410 ? 19.959 1.546 -34.510 1.00 83.62 410 VAL A C 1
ATOM 3366 O O . VAL A 1 410 ? 20.851 1.751 -35.336 1.00 83.62 410 VAL A O 1
ATOM 3369 N N . CYS A 1 411 ? 19.641 0.306 -34.112 1.00 83.19 411 CYS A N 1
ATOM 3370 C CA . CYS A 1 411 ? 20.282 -0.890 -34.670 1.00 83.19 411 CYS A CA 1
ATOM 3371 C C . CYS A 1 411 ? 20.057 -1.026 -36.175 1.00 83.19 411 CYS A C 1
ATOM 3373 O O . CYS A 1 411 ? 21.017 -1.225 -36.918 1.00 83.19 411 CYS A O 1
ATOM 3375 N N . VAL A 1 412 ? 18.808 -0.909 -36.635 1.00 86.44 412 VAL A N 1
ATOM 3376 C CA . VAL A 1 412 ? 18.461 -1.044 -38.057 1.00 86.44 412 VAL A CA 1
ATOM 3377 C C . VAL A 1 412 ? 19.188 0.007 -38.894 1.00 86.44 412 VAL A C 1
ATOM 3379 O O . VAL A 1 412 ? 19.766 -0.327 -39.930 1.00 86.44 412 VAL A O 1
ATOM 3382 N N . VAL A 1 413 ? 19.229 1.259 -38.431 1.00 86.44 413 VAL A N 1
ATOM 3383 C CA . VAL A 1 413 ? 19.961 2.344 -39.101 1.00 86.44 413 VAL A CA 1
ATOM 3384 C C . VAL A 1 413 ? 21.464 2.050 -39.133 1.00 86.44 413 VAL A C 1
ATOM 3386 O O . VAL A 1 413 ? 22.087 2.183 -40.187 1.00 86.44 413 VAL A O 1
ATOM 3389 N N . GLY A 1 414 ? 22.045 1.590 -38.020 1.00 83.12 414 GLY A N 1
ATOM 3390 C CA . GLY A 1 414 ? 23.461 1.221 -37.941 1.00 83.12 414 GLY A CA 1
ATOM 3391 C C . GLY A 1 414 ? 23.844 0.089 -38.902 1.00 83.12 414 GLY A C 1
ATOM 3392 O O . GLY A 1 414 ? 24.851 0.192 -39.606 1.00 83.12 414 GLY A O 1
ATOM 3393 N N . ILE A 1 415 ? 23.017 -0.958 -38.981 1.00 83.56 415 ILE A N 1
ATOM 3394 C CA . ILE A 1 415 ? 23.204 -2.095 -39.896 1.00 83.56 415 ILE A CA 1
ATOM 3395 C C . ILE A 1 415 ? 23.056 -1.644 -41.353 1.00 83.56 415 ILE A C 1
ATOM 3397 O O . ILE A 1 415 ? 23.903 -1.963 -42.186 1.00 83.56 415 ILE A O 1
ATOM 3401 N N . THR A 1 416 ? 22.020 -0.861 -41.662 1.00 86.50 416 THR A N 1
ATOM 3402 C CA . THR A 1 416 ? 21.754 -0.385 -43.029 1.00 86.50 416 THR A CA 1
ATOM 3403 C C . THR A 1 416 ? 22.879 0.516 -43.529 1.00 86.50 416 THR A C 1
ATOM 3405 O O . THR A 1 416 ? 23.338 0.352 -44.657 1.00 86.50 416 THR A O 1
ATOM 3408 N N . ASN A 1 417 ? 23.386 1.421 -42.685 1.00 82.69 417 ASN A N 1
ATOM 3409 C CA . ASN A 1 417 ? 24.513 2.284 -43.032 1.00 82.69 417 ASN A CA 1
ATOM 3410 C C . ASN A 1 417 ? 25.768 1.460 -43.361 1.00 82.69 417 ASN A C 1
ATOM 3412 O O . ASN A 1 417 ? 26.410 1.685 -44.383 1.00 82.69 417 ASN A O 1
ATOM 3416 N N . ALA A 1 418 ? 26.078 0.451 -42.543 1.00 77.81 418 ALA A N 1
ATOM 3417 C CA . ALA A 1 418 ? 27.203 -0.448 -42.789 1.00 77.81 418 ALA A CA 1
ATOM 3418 C C . ALA A 1 418 ? 27.041 -1.247 -44.092 1.00 77.81 418 ALA A C 1
ATOM 3420 O O . ALA A 1 418 ? 27.984 -1.366 -44.878 1.00 77.81 418 ALA A O 1
ATOM 3421 N N . MET A 1 419 ? 25.830 -1.748 -44.347 1.00 82.81 419 MET A N 1
ATOM 3422 C CA . MET A 1 419 ? 25.497 -2.500 -45.554 1.00 82.81 419 MET A CA 1
ATOM 3423 C C . MET A 1 419 ? 25.617 -1.633 -46.816 1.00 82.81 419 MET A C 1
ATOM 3425 O O . MET A 1 419 ? 26.279 -2.035 -47.772 1.00 82.81 419 MET A O 1
ATOM 3429 N N . LEU A 1 420 ? 25.059 -0.417 -46.812 1.00 82.50 420 LEU A N 1
ATOM 3430 C CA . LEU A 1 420 ? 25.175 0.539 -47.922 1.00 82.50 420 LEU A CA 1
ATOM 3431 C C . LEU A 1 420 ? 26.635 0.927 -48.191 1.00 82.50 420 LEU A C 1
ATOM 3433 O O . LEU A 1 420 ? 27.064 1.024 -49.345 1.00 82.50 420 LEU A O 1
ATOM 3437 N N . MET A 1 421 ? 27.430 1.099 -47.135 1.00 79.62 421 MET A N 1
ATOM 3438 C CA . MET A 1 421 ? 28.853 1.406 -47.263 1.00 79.62 421 MET A CA 1
ATOM 3439 C C . MET A 1 421 ? 29.644 0.242 -47.882 1.00 79.62 421 MET A C 1
ATOM 3441 O O . MET A 1 421 ? 30.528 0.466 -48.705 1.00 79.62 421 MET A O 1
ATOM 3445 N N . SER A 1 422 ? 29.309 -1.001 -47.524 1.00 79.19 422 SER A N 1
ATOM 3446 C CA . SER A 1 422 ? 29.912 -2.202 -48.117 1.00 79.19 422 SER A CA 1
ATOM 3447 C C . SER A 1 422 ? 29.578 -2.332 -49.605 1.00 79.19 422 SER A C 1
ATOM 3449 O O . SER A 1 422 ? 30.455 -2.618 -50.421 1.00 79.19 422 SER A O 1
ATOM 3451 N N . ILE A 1 423 ? 28.325 -2.060 -49.975 1.00 82.94 423 ILE A N 1
ATOM 3452 C CA . ILE A 1 423 ? 27.867 -2.096 -51.365 1.00 82.94 423 ILE A CA 1
ATOM 3453 C C . ILE A 1 423 ? 28.604 -1.042 -52.206 1.00 82.94 423 ILE A C 1
ATOM 3455 O O . ILE A 1 423 ? 29.145 -1.359 -53.265 1.00 82.94 423 ILE A O 1
ATOM 3459 N N . THR A 1 424 ? 28.675 0.202 -51.722 1.00 82.19 424 THR A N 1
ATOM 3460 C CA . THR A 1 424 ? 29.348 1.305 -52.435 1.00 82.19 424 THR A CA 1
ATOM 3461 C C . THR A 1 424 ? 30.854 1.089 -52.586 1.00 82.19 424 THR A C 1
ATOM 3463 O O . THR A 1 424 ? 31.403 1.393 -53.646 1.00 82.19 424 THR A O 1
ATOM 3466 N N . GLU A 1 425 ? 31.525 0.510 -51.584 1.00 78.94 425 GLU A N 1
ATOM 3467 C CA . GLU A 1 425 ? 32.922 0.078 -51.719 1.00 78.94 425 GLU A CA 1
ATOM 3468 C C . GLU A 1 425 ? 33.095 -0.978 -52.799 1.00 78.94 425 GLU A C 1
ATOM 3470 O O . GLU A 1 425 ? 33.961 -0.823 -53.657 1.00 78.94 425 GLU A O 1
ATOM 3475 N N . ARG A 1 426 ? 32.259 -2.022 -52.797 1.00 79.44 426 ARG A N 1
ATOM 3476 C CA . ARG A 1 426 ? 32.351 -3.085 -53.802 1.00 79.44 426 ARG A CA 1
ATOM 3477 C C . ARG A 1 426 ? 32.149 -2.551 -55.215 1.00 79.44 426 ARG A C 1
ATOM 3479 O O . ARG A 1 426 ? 32.882 -2.937 -56.120 1.00 79.44 426 ARG A O 1
ATOM 3486 N N . PHE A 1 427 ? 31.201 -1.634 -55.406 1.00 82.06 427 PHE A N 1
ATOM 3487 C CA . PHE A 1 427 ? 31.011 -0.969 -56.695 1.00 82.06 427 PHE A CA 1
ATOM 3488 C C . PHE A 1 427 ? 32.242 -0.173 -57.122 1.00 82.06 427 PHE A C 1
ATOM 3490 O O . PHE A 1 427 ? 32.653 -0.254 -58.280 1.00 82.06 427 PHE A O 1
ATOM 3497 N N . ARG A 1 428 ? 32.852 0.573 -56.195 1.00 78.94 428 ARG A N 1
ATOM 3498 C CA . ARG A 1 428 ? 34.057 1.355 -56.480 1.00 78.94 428 ARG A CA 1
ATOM 3499 C C . ARG A 1 428 ? 35.248 0.452 -56.807 1.00 78.94 428 ARG A C 1
ATOM 3501 O O . ARG A 1 428 ? 35.961 0.748 -57.758 1.00 78.94 428 ARG A O 1
ATOM 3508 N N . GLU A 1 429 ? 35.421 -0.655 -56.089 1.00 78.25 429 GLU A N 1
ATOM 3509 C CA . GLU A 1 429 ? 36.471 -1.646 -56.356 1.00 78.25 429 GLU A CA 1
ATOM 3510 C C . GLU A 1 429 ? 36.325 -2.289 -57.737 1.00 78.25 429 GLU A C 1
ATOM 3512 O O . GLU A 1 429 ? 37.291 -2.332 -58.501 1.00 78.25 429 GLU A O 1
ATOM 3517 N N . ILE A 1 430 ? 35.112 -2.722 -58.096 1.00 78.25 430 ILE A N 1
ATOM 3518 C CA . ILE A 1 430 ? 34.817 -3.276 -59.425 1.00 78.25 430 ILE A CA 1
ATOM 3519 C C . ILE A 1 430 ? 35.098 -2.231 -60.511 1.00 78.25 430 ILE A C 1
ATOM 3521 O O . ILE A 1 430 ? 35.716 -2.551 -61.523 1.00 78.25 430 ILE A O 1
ATOM 3525 N N . ALA A 1 431 ? 34.701 -0.972 -60.299 1.00 76.50 431 ALA A N 1
ATOM 3526 C CA . ALA A 1 431 ? 34.980 0.108 -61.240 1.00 76.50 431 ALA A CA 1
ATOM 3527 C C . ALA A 1 431 ? 36.490 0.349 -61.410 1.00 76.50 431 ALA A C 1
ATOM 3529 O O . ALA A 1 431 ? 36.966 0.460 -62.538 1.00 76.50 431 ALA A O 1
ATOM 3530 N N . THR A 1 432 ? 37.264 0.365 -60.319 1.00 73.94 432 THR A N 1
ATOM 3531 C CA . THR A 1 432 ? 38.728 0.500 -60.395 1.00 73.94 432 THR A CA 1
ATOM 3532 C C . THR A 1 432 ? 39.393 -0.684 -61.095 1.00 73.94 432 THR A C 1
ATOM 3534 O O . THR A 1 432 ? 40.285 -0.468 -61.911 1.00 73.94 432 THR A O 1
ATOM 3537 N N . LEU A 1 433 ? 38.932 -1.916 -60.850 1.00 75.62 433 LEU A N 1
ATOM 3538 C CA . LEU A 1 433 ? 39.428 -3.123 -61.524 1.00 75.62 433 LEU A CA 1
ATOM 3539 C C . LEU A 1 433 ? 39.138 -3.091 -63.031 1.00 75.62 433 LEU A C 1
ATOM 3541 O O . LEU A 1 433 ? 40.028 -3.380 -63.830 1.00 75.62 433 LEU A O 1
ATOM 3545 N N . LYS A 1 434 ? 37.938 -2.651 -63.431 1.00 71.81 434 LYS A N 1
ATOM 3546 C CA . LYS A 1 434 ? 37.580 -2.458 -64.846 1.00 71.81 434 LYS A CA 1
ATOM 3547 C C . LYS A 1 434 ? 38.445 -1.386 -65.519 1.00 71.81 434 LYS A C 1
ATOM 3549 O O . LYS A 1 434 ? 38.908 -1.597 -66.636 1.00 71.81 434 LYS A O 1
ATOM 3554 N N . CYS A 1 435 ? 38.743 -0.278 -64.834 1.00 72.31 435 CYS A N 1
ATOM 3555 C CA . CYS A 1 435 ? 39.657 0.756 -65.341 1.00 72.31 435 CYS A CA 1
ATOM 3556 C C . CYS A 1 435 ? 41.111 0.269 -65.488 1.00 72.31 435 CYS A C 1
ATOM 3558 O O . CYS A 1 435 ? 41.848 0.782 -66.331 1.00 72.31 435 CYS A O 1
ATOM 3560 N N . LEU A 1 436 ? 41.524 -0.718 -64.688 1.00 68.50 436 LEU A N 1
ATOM 3561 C CA . LEU A 1 436 ? 42.842 -1.357 -64.758 1.00 68.50 436 LEU A CA 1
ATOM 3562 C C . LEU A 1 436 ? 42.920 -2.487 -65.800 1.00 68.50 436 LEU A C 1
ATOM 3564 O O . LEU A 1 436 ? 43.970 -3.105 -65.932 1.00 68.50 436 LEU A O 1
ATOM 3568 N N . GLY A 1 437 ? 41.853 -2.740 -66.568 1.00 66.62 437 GLY A N 1
ATOM 3569 C CA . GLY A 1 437 ? 41.868 -3.703 -67.673 1.00 66.62 437 GLY A CA 1
ATOM 3570 C C . GLY A 1 437 ? 41.472 -5.131 -67.307 1.00 66.62 437 GLY A C 1
ATOM 3571 O O . GLY A 1 437 ? 41.634 -6.018 -68.143 1.00 66.62 437 GLY A O 1
ATOM 3572 N N . ALA A 1 438 ? 40.924 -5.370 -66.109 1.00 61.12 438 ALA A N 1
ATOM 3573 C CA . ALA A 1 438 ? 40.275 -6.642 -65.801 1.00 61.12 438 ALA A CA 1
ATOM 3574 C C . ALA A 1 438 ? 39.003 -6.762 -66.660 1.00 61.12 438 ALA A C 1
ATOM 3576 O O . ALA A 1 438 ? 37.979 -6.142 -66.369 1.00 61.12 438 ALA A O 1
ATOM 3577 N N . THR A 1 439 ? 39.103 -7.490 -67.769 1.00 52.53 439 THR A N 1
ATOM 3578 C CA . THR A 1 439 ? 37.978 -7.820 -68.648 1.00 52.53 439 THR A CA 1
ATOM 3579 C C . THR A 1 439 ? 37.394 -9.157 -68.210 1.00 52.53 439 THR A C 1
ATOM 3581 O O . THR A 1 439 ? 38.143 -10.077 -67.882 1.00 52.53 439 THR A O 1
ATOM 3584 N N . ASP A 1 440 ? 36.060 -9.230 -68.144 1.00 48.47 440 ASP A N 1
ATOM 3585 C CA . ASP A 1 440 ? 35.331 -10.468 -67.855 1.00 48.47 440 ASP A CA 1
ATOM 3586 C C . ASP A 1 440 ? 35.764 -11.531 -68.879 1.00 48.47 440 ASP A C 1
ATOM 3588 O O . ASP A 1 440 ? 35.619 -11.326 -70.086 1.00 48.47 440 ASP A O 1
ATOM 3592 N N . SER A 1 441 ? 36.359 -12.620 -68.387 1.00 39.22 441 SER A N 1
ATOM 3593 C CA . SER A 1 441 ? 36.532 -13.870 -69.138 1.00 39.22 441 SER A CA 1
ATOM 3594 C C . SER A 1 441 ? 35.351 -14.782 -68.862 1.00 39.22 441 SER A C 1
ATOM 3596 O O . SER A 1 441 ? 34.955 -14.845 -67.673 1.00 39.22 441 SER A O 1
#